Protein AF-A0A6N9Q8H7-F1 (afdb_monomer)

pLDDT: mean 84.4, std 17.56, range [25.72, 98.69]

Mean predicted aligned error: 14.64 Å

InterPro domains:
  IPR001867 OmpR/PhoB-type DNA-binding domain [PF00486] (396-465)
  IPR001867 OmpR/PhoB-type DNA-binding domain [PS51755] (372-467)
  IPR001867 OmpR/PhoB-type DNA-binding domain [SM00862] (394-465)
  IPR001867 OmpR/PhoB-type DNA-binding domain [cd00383] (385-465)
  IPR011990 Tetratricopeptide-like helical domain superfamily [G3DSA:1.25.40.10] (106-227)
  IPR011990 Tetratricopeptide-like helical domain superfamily [SSF48452] (108-256)
  IPR016032 Signal transduction response regulator, C-terminal effector [SSF46894] (379-465)
  IPR036388 Winged helix-like DNA-binding domain superfamily [G3DSA:1.10.10.10] (375-469)

Organism: NCBI:txid2507566

Sequence (469 aa):
MIEDKADVLFAIFNEVLQEESLPLITKVAMKILQTPVENSQELVEKFYERIVAIEKPSIRLALYQVIIDYSREHGIMPYLAKGLLQTYLIEREDFTKLRSTYTSGKGVLSYDEFLTTEERGVMYYKLGVHAYYLSLFEEGLDLCKKALIAGIAETRMHANTIYCICNCYYHLENYIQAKEYLEQYKEFSLSEVKDNIKLTESRLHSVNGSHYRAVSLLQDSLPYCGNFTLLHVVNRLITLYLQMKNLSAIRELIQLEGKLLTIPYVTPFKKARLAQYFKLKGEYYILTERVEEGLKSFLEAAAGYAKVDLPSKESECFRIIRGTEAINRLRDQSSTFLKDSFTINLISPLKNVNALFENSNQHQVSLNGHSEDLIHLGNGTYFHTRELWVQLEDTKKNLSNREYELLNLFIKNEGEIITKKQIISLIWNDTADEGSVSVLITRLRKKLGKAAKTIQGRKQGGYIFKKSE

Solvent-accessible surface area (backbone atoms only — not comparable to full-atom values): 25680 Å² total; per-residue (Å²): 128,62,72,59,52,57,56,51,47,52,52,50,44,61,56,39,58,75,69,68,42,63,75,58,42,46,52,47,51,52,53,50,70,68,47,89,82,54,59,67,65,60,48,50,48,59,50,52,60,56,45,73,74,52,84,54,63,73,58,38,46,52,47,31,49,52,43,28,54,52,19,62,78,69,69,37,53,45,50,25,25,52,23,41,46,51,45,33,64,58,51,58,72,44,35,66,40,41,65,61,39,50,61,60,36,54,62,32,68,83,35,46,89,47,44,54,53,62,55,38,10,52,50,25,33,56,50,9,55,48,28,42,73,73,67,37,32,68,62,12,34,53,28,21,50,50,9,61,74,43,33,59,87,52,66,67,61,40,46,48,32,39,45,46,38,17,49,23,28,46,75,69,68,38,56,68,60,16,49,56,32,46,57,63,36,65,76,48,96,48,88,62,39,68,58,52,48,56,55,49,52,28,55,56,36,38,74,72,69,36,50,68,62,22,46,51,58,45,60,74,39,58,90,74,48,51,80,89,44,42,62,58,51,50,45,50,50,40,54,51,26,59,76,68,66,37,63,69,63,39,56,60,57,56,70,46,46,71,63,58,72,71,53,87,61,87,46,58,65,51,35,43,50,53,14,47,40,29,37,55,50,11,52,54,24,48,76,67,73,37,50,70,64,10,48,55,23,23,51,52,13,23,55,34,18,49,59,38,50,31,62,69,63,20,50,47,32,55,48,51,57,73,66,35,67,64,56,66,57,42,68,76,53,83,52,64,62,72,59,48,71,76,64,64,79,70,83,69,93,78,83,69,82,83,71,76,80,73,89,88,86,86,84,89,84,92,78,92,78,83,59,89,47,49,45,78,43,18,78,65,23,33,37,40,75,87,49,56,34,35,33,50,75,94,44,79,45,78,43,52,72,67,43,43,51,52,51,50,54,34,64,77,39,56,77,39,75,48,34,45,69,55,51,24,40,75,73,48,70,63,75,56,56,68,64,58,50,54,53,48,53,52,55,41,32,65,72,43,52,79,31,27,72,23,57,36,82,46,96,89,56,25,38,29,24,43,74,46,128

Secondary structure (DSSP, 8-state):
--HHHHHHHHHHHHHHHHTT-HHHHHHHHHHHHT-TTS-HHHHHHHHHHHHHT---HHHHHHHHHHHHHHHHHHT-HHHHHHHHHHHHHHHTT-GGGHHHHHHHHGGGGGGGGGS-HHHHHHHHHHHHHHHHHTT-HHHHHHHHHHHHHH---SHHHHHHHHHHHHHHHHHTT-HHHHHHHHHHHHT---TTHHHHHHHHHHHHHHHTT-HHHHHHHHHHHTTT--HHHHHHHHHHHHHHHHHTT-HHHHHHHHTTHHHHHTS---SHHHHHHHHHHHHHHHHHHHHTT-HHHHHHHHHHHHHHHHTTT-HHHHHHHHHHHHH-HHHHHHTTTT-HHHHHTTTS---SS---STTTTS---------SSSGGGEEEEETTEEEESSSSEEEETTEEEEPPHHHHHHHHHHHHTTTSEEEHHHHHHHHHTT-S-HHHHHHHHHHHHHHHGGGGGGEEEETTTEEEE----

Foldseek 3Di:
DQVVVLVVLVVVLVVVVVVVPLVVNLVSLLVSLPRPPDDSLVSLVVQLVVLVPDPDLVSSLSNLVSQLVSCVVVVVLLSVLVSLLVNLVSVCLQLLCLVVSLVSSCVSVVRLVSDALASLLVSLLVSLVSCVLVVVLVSSLVSLVSSVVSDHPDLVSVLVSLQSNLVSCVSVVVNVSNVVSLVVSCPRPDPCNVLSSLLSVLSSCVVVVNLVVSLVSLVVCQVPDDLQRNLSSLLVNLVSCVVVVVLVVNVVSVVCVVVNVVRDQSDLVSLLSVLSVLQSVLVSCLVVVVNLSSLVSLCSSLLSCSSRVNVVSNVVSVVCNVPRVVVVVVVVVPDVSVVVVVVPDPPDDPDDPPLPPPDDDDDDDDDDDDPPQWDAQEQQKIDGNPAQWIDRNNDIDGHDPLLSQVVVVQVVQAPDWQALCNSCCRRVVVPDDSVVVVVSLVVSLVRRDVSNVQWDDDPVHTIHGHGDD

Radius of gyration: 26.43 Å; Cα contacts (8 Å, |Δi|>4): 538; chains: 1; bounding box: 65×59×76 Å

Nearest PDB structures (foldseek):
  5a7d-assembly4_D  TM=4.756E-01  e=4.023E-04  Drosophila melanogaster
  4wne-assembly1_A  TM=3.870E-01  e=3.414E-04  Homo sapiens
  3sf4-assembly2_B  TM=4.729E-01  e=4.358E-03  Homo sapiens
  5a31-assembly1_O  TM=4.614E-01  e=1.434E-02  Homo sapiens
  4ui9-assembly1_O  TM=4.614E-01  e=1.434E-02  Homo sapiens

Structure (mmCIF, N/CA/C/O backbone):
data_AF-A0A6N9Q8H7-F1
#
_entry.id   AF-A0A6N9Q8H7-F1
#
loop_
_atom_site.group_PDB
_atom_site.id
_atom_site.type_symbol
_atom_site.label_atom_id
_atom_site.label_alt_id
_atom_site.label_comp_id
_atom_site.label_asym_id
_atom_site.label_entity_id
_atom_site.label_seq_id
_atom_site.pdbx_PDB_ins_code
_atom_site.Cartn_x
_atom_site.Cartn_y
_atom_site.Cartn_z
_atom_site.occupancy
_atom_site.B_iso_or_equiv
_atom_site.auth_seq_id
_atom_site.auth_comp_id
_atom_site.auth_asym_id
_atom_site.auth_atom_id
_atom_site.pdbx_PDB_model_num
ATOM 1 N N . MET A 1 1 ? -34.408 -10.561 35.656 1.00 53.12 1 MET A N 1
ATOM 2 C CA . MET A 1 1 ? -35.412 -9.746 34.935 1.00 53.12 1 MET A CA 1
ATOM 3 C C . MET A 1 1 ? -34.829 -8.567 34.143 1.00 53.12 1 MET A C 1
ATOM 5 O O . MET A 1 1 ? -35.506 -8.113 33.229 1.00 53.12 1 MET A O 1
ATOM 9 N N . ILE A 1 2 ? -33.624 -8.045 34.447 1.00 50.12 2 ILE A N 1
ATOM 10 C CA . ILE A 1 2 ? -32.974 -6.988 33.635 1.00 50.12 2 ILE A CA 1
ATOM 11 C C . ILE A 1 2 ? -31.715 -7.524 32.909 1.00 50.12 2 ILE A C 1
ATOM 13 O O . ILE A 1 2 ? -31.564 -7.206 31.735 1.00 50.12 2 ILE A O 1
ATOM 17 N N . GLU A 1 3 ? -30.914 -8.423 33.509 1.00 51.56 3 GLU A N 1
ATOM 18 C CA . GLU A 1 3 ? -29.882 -9.218 32.789 1.00 51.56 3 GLU A CA 1
ATOM 19 C C . GLU A 1 3 ? -30.469 -9.975 31.580 1.00 51.56 3 GLU A C 1
ATOM 21 O O . GLU A 1 3 ? -29.906 -9.920 30.491 1.00 51.56 3 GLU A O 1
ATOM 26 N N . ASP A 1 4 ? -31.695 -10.504 31.710 1.00 62.97 4 ASP A N 1
ATOM 27 C CA . ASP A 1 4 ? -32.448 -11.136 30.612 1.00 62.97 4 ASP A CA 1
ATOM 28 C C . ASP A 1 4 ? -32.596 -10.250 29.356 1.00 62.97 4 ASP A C 1
ATOM 30 O O . ASP A 1 4 ? -32.771 -10.762 28.254 1.00 62.97 4 ASP A O 1
ATOM 34 N N . LYS A 1 5 ? -32.559 -8.912 29.477 1.00 72.38 5 LYS A N 1
ATOM 35 C CA . LYS A 1 5 ? -32.775 -8.013 28.327 1.00 72.38 5 LYS A CA 1
ATOM 36 C C . LYS A 1 5 ? -31.558 -7.892 27.416 1.00 72.38 5 LYS A C 1
ATOM 38 O O . LYS A 1 5 ? -31.746 -7.772 26.207 1.00 72.38 5 LYS A O 1
ATOM 43 N N . ALA A 1 6 ? -30.344 -7.890 27.969 1.00 71.62 6 ALA A N 1
ATOM 44 C CA . ALA A 1 6 ? -29.130 -7.818 27.158 1.00 71.62 6 ALA A CA 1
ATOM 45 C C . ALA A 1 6 ? -28.972 -9.106 26.339 1.00 71.62 6 ALA A C 1
ATOM 47 O O . ALA A 1 6 ? -28.761 -9.044 25.129 1.00 71.62 6 ALA A O 1
ATOM 48 N N . ASP A 1 7 ? -29.198 -10.260 26.969 1.00 79.50 7 ASP A N 1
ATOM 49 C CA . ASP A 1 7 ? -29.145 -11.566 26.309 1.00 79.50 7 ASP A CA 1
ATOM 50 C C . ASP A 1 7 ? -30.198 -11.711 25.206 1.00 79.50 7 ASP A C 1
ATOM 52 O O . ASP A 1 7 ? -29.881 -12.179 24.110 1.00 79.50 7 ASP A O 1
ATOM 56 N N . VAL A 1 8 ? -31.424 -11.224 25.434 1.00 85.81 8 VAL A N 1
ATOM 57 C CA . VAL A 1 8 ? -32.462 -11.172 24.389 1.00 85.81 8 VAL A CA 1
ATOM 58 C C . VAL A 1 8 ? -32.028 -10.289 23.217 1.00 85.81 8 VAL A C 1
ATOM 60 O O . VAL A 1 8 ? -32.197 -10.680 22.064 1.00 85.81 8 VAL A O 1
ATOM 63 N N . LEU A 1 9 ? -31.435 -9.118 23.472 1.00 86.75 9 LEU A N 1
ATOM 64 C CA . LEU A 1 9 ? -30.941 -8.253 22.396 1.00 86.75 9 LEU A CA 1
ATOM 65 C C . LEU A 1 9 ? -29.782 -8.894 21.624 1.00 86.75 9 LEU A C 1
ATOM 67 O O . LEU A 1 9 ? -29.706 -8.721 20.410 1.00 86.75 9 LEU A O 1
ATOM 71 N N . PHE A 1 10 ? -28.919 -9.665 22.286 1.00 86.38 10 PHE A N 1
ATOM 72 C CA . PHE A 1 10 ? -27.872 -10.434 21.616 1.00 86.38 10 PHE A CA 1
ATOM 73 C C . PHE A 1 10 ? -28.419 -11.604 20.791 1.00 86.38 10 PHE A C 1
ATOM 75 O O . PHE A 1 10 ? -27.886 -11.878 19.715 1.00 86.38 10 PHE A O 1
ATOM 82 N N . ALA A 1 11 ? -29.495 -12.258 21.234 1.00 88.38 11 ALA A N 1
ATOM 83 C CA . ALA A 1 11 ? -30.192 -13.261 20.430 1.00 88.38 11 ALA A CA 1
ATOM 84 C C . ALA A 1 11 ? -30.798 -12.631 19.164 1.00 88.38 11 ALA A C 1
ATOM 86 O O . ALA A 1 11 ? -30.515 -13.093 18.059 1.00 88.38 11 ALA A O 1
ATOM 87 N N . ILE A 1 12 ? -31.515 -11.510 19.313 1.00 90.38 12 ILE A N 1
ATOM 88 C CA . ILE A 1 12 ? -32.068 -10.742 18.185 1.00 90.38 12 ILE A CA 1
ATOM 89 C C . ILE A 1 12 ? -30.949 -10.285 17.244 1.00 90.38 12 ILE A C 1
ATOM 91 O O . ILE A 1 12 ? -31.093 -10.352 16.028 1.00 90.38 12 ILE A O 1
ATOM 95 N N . PHE A 1 13 ? -29.818 -9.830 17.783 1.00 91.31 13 PHE A N 1
ATOM 96 C CA . PHE A 1 13 ? -28.670 -9.425 16.978 1.00 91.31 13 PHE A CA 1
ATOM 97 C C . PHE A 1 13 ? -28.164 -10.563 16.087 1.00 91.31 13 PHE A C 1
ATOM 99 O O . PHE A 1 13 ? -27.932 -10.340 14.901 1.00 91.31 13 PHE A O 1
ATOM 106 N N . ASN A 1 14 ? -28.059 -11.782 16.619 1.00 89.44 14 ASN A N 1
ATOM 107 C CA . ASN A 1 14 ? -27.637 -12.947 15.840 1.00 89.44 14 ASN A CA 1
ATOM 108 C C . ASN A 1 14 ? -28.639 -13.324 14.739 1.00 89.44 14 ASN A C 1
ATOM 110 O O . ASN A 1 14 ? -28.215 -13.717 13.653 1.00 89.44 14 ASN A O 1
ATOM 114 N N . GLU A 1 15 ? -29.942 -13.180 14.990 1.00 89.81 15 GLU A N 1
ATOM 115 C CA . GLU A 1 15 ? -30.980 -13.386 13.970 1.00 89.81 15 GLU A CA 1
ATOM 116 C C . GLU A 1 15 ? -30.876 -12.330 12.861 1.00 89.81 15 GLU A C 1
ATOM 118 O O . GLU A 1 15 ? -30.818 -12.660 11.679 1.00 89.81 15 GLU A O 1
ATOM 123 N N . VAL A 1 16 ? -30.745 -11.057 13.237 1.00 91.38 16 VAL A N 1
ATOM 124 C CA . VAL A 1 16 ? -30.656 -9.926 12.302 1.00 91.38 16 VAL A CA 1
ATOM 125 C C . VAL A 1 16 ? -29.371 -9.956 11.465 1.00 91.38 16 VAL A C 1
ATOM 127 O O . VAL A 1 16 ? -29.368 -9.479 10.327 1.00 91.38 16 VAL A O 1
ATOM 130 N N . LEU A 1 17 ? -28.281 -10.544 11.972 1.00 89.94 17 LEU A N 1
ATOM 131 C CA . LEU A 1 17 ? -27.074 -10.779 11.173 1.00 89.94 17 LEU A CA 1
ATOM 132 C C . LEU A 1 17 ? -27.353 -11.661 9.942 1.00 89.94 17 LEU A C 1
ATOM 134 O O . LEU A 1 17 ? -26.712 -11.448 8.914 1.00 89.94 17 LEU A O 1
ATOM 138 N N . GLN A 1 18 ? -28.319 -12.587 10.016 1.00 86.31 18 GLN A N 1
ATOM 139 C CA . GLN A 1 18 ? -28.710 -13.449 8.889 1.00 86.31 18 GLN A CA 1
ATOM 140 C C . GLN A 1 18 ? -29.511 -12.698 7.817 1.00 86.31 18 GLN A C 1
ATOM 142 O O . GLN A 1 18 ? -29.477 -13.070 6.648 1.00 86.31 18 GLN A O 1
ATOM 147 N N . GLU A 1 19 ? -30.211 -11.625 8.193 1.00 82.56 19 GLU A N 1
ATOM 148 C CA . GLU A 1 19 ? -30.987 -10.800 7.257 1.00 82.56 19 GLU A CA 1
ATOM 149 C C . GLU A 1 19 ? -30.118 -9.803 6.469 1.00 82.56 19 GLU A C 1
ATOM 151 O O . GLU A 1 19 ? -30.596 -9.156 5.538 1.00 82.56 19 GLU A O 1
ATOM 156 N N . GLU A 1 20 ? -28.846 -9.641 6.852 1.00 81.19 20 GLU A N 1
ATOM 157 C CA . GLU A 1 20 ? -27.843 -8.767 6.221 1.00 81.19 20 GLU A CA 1
ATOM 158 C C . GLU A 1 20 ? -28.239 -7.280 6.058 1.00 81.19 20 GLU A C 1
ATOM 160 O O . GLU A 1 20 ? -27.586 -6.518 5.336 1.00 81.19 20 GLU A O 1
ATOM 165 N N . SER A 1 21 ? -29.275 -6.819 6.760 1.00 91.50 21 SER A N 1
ATOM 166 C CA . SER A 1 21 ? -29.737 -5.431 6.717 1.00 91.50 21 SER A CA 1
ATOM 167 C C . SER A 1 21 ? -28.868 -4.532 7.601 1.00 91.50 21 SER A C 1
ATOM 169 O O . SER A 1 21 ? -29.088 -4.432 8.808 1.00 91.50 21 SER A O 1
ATOM 171 N N . LEU A 1 22 ? -27.890 -3.831 7.007 1.00 92.62 22 LEU A N 1
ATOM 172 C CA . LEU A 1 22 ? -26.984 -2.933 7.747 1.00 92.62 22 LEU A CA 1
ATOM 173 C C . LEU A 1 22 ? -27.713 -1.928 8.662 1.00 92.62 22 LEU A C 1
ATOM 175 O O . LEU A 1 22 ? -27.295 -1.806 9.813 1.00 92.62 22 LEU A O 1
ATOM 179 N N . PRO A 1 23 ? -28.794 -1.237 8.237 1.00 94.56 23 PRO A N 1
ATOM 180 C CA . PRO A 1 23 ? -29.514 -0.318 9.120 1.00 94.56 23 PRO A CA 1
ATOM 181 C C . PRO A 1 23 ? -30.167 -1.008 10.323 1.00 94.56 23 PRO A C 1
ATOM 183 O O . PRO A 1 23 ? -30.244 -0.418 11.400 1.00 94.56 23 PRO A O 1
ATOM 186 N N . LEU A 1 24 ? -30.653 -2.244 10.159 1.00 93.56 24 LEU A N 1
ATOM 187 C CA . LEU A 1 24 ? -31.258 -2.999 11.256 1.00 93.56 24 LEU A CA 1
ATOM 188 C C . LEU A 1 24 ? -30.177 -3.515 12.212 1.00 93.56 24 LEU A C 1
ATOM 190 O O . LEU A 1 24 ? -30.299 -3.325 13.421 1.00 93.56 24 LEU A O 1
ATOM 194 N N . ILE A 1 25 ? -29.091 -4.066 11.663 1.00 94.94 25 ILE A N 1
ATOM 195 C CA . ILE A 1 25 ? -27.917 -4.538 12.409 1.00 94.94 25 ILE A CA 1
ATOM 196 C C . ILE A 1 25 ? -27.357 -3.417 13.295 1.00 94.94 25 ILE A C 1
ATOM 198 O O . ILE A 1 25 ? -27.198 -3.607 14.501 1.00 94.94 25 ILE A O 1
ATOM 202 N N . THR A 1 26 ? -27.098 -2.229 12.736 1.00 95.62 26 THR A N 1
ATOM 203 C CA . THR A 1 26 ? -26.537 -1.100 13.502 1.00 95.62 26 THR A CA 1
ATOM 204 C C . THR A 1 26 ? -27.523 -0.543 14.526 1.00 95.62 26 THR A C 1
ATOM 206 O O . THR A 1 26 ? -27.116 -0.153 15.621 1.00 95.62 26 THR A O 1
ATOM 209 N N . LYS A 1 27 ? -28.828 -0.554 14.228 1.00 95.19 27 LYS A N 1
ATOM 210 C CA . LYS A 1 27 ? -29.870 -0.137 15.176 1.00 95.19 27 LYS A CA 1
ATOM 211 C C . LYS A 1 27 ? -29.963 -1.077 16.379 1.00 95.19 27 LYS A C 1
ATOM 213 O O . LYS A 1 27 ? -30.069 -0.594 17.506 1.00 95.19 27 LYS A O 1
ATOM 218 N N . VAL A 1 28 ? -29.919 -2.393 16.156 1.00 94.38 28 VAL A N 1
ATOM 219 C CA . VAL A 1 28 ? -29.904 -3.391 17.239 1.00 94.38 28 VAL A CA 1
ATOM 220 C C . VAL A 1 28 ? -28.604 -3.287 18.038 1.00 94.38 28 VAL A C 1
ATOM 222 O O . VAL A 1 28 ? -28.658 -3.235 19.264 1.00 94.38 28 VAL A O 1
ATOM 225 N N . ALA A 1 29 ? -27.459 -3.142 17.365 1.00 94.56 29 ALA A N 1
ATOM 226 C CA . ALA A 1 29 ? -26.160 -2.920 18.002 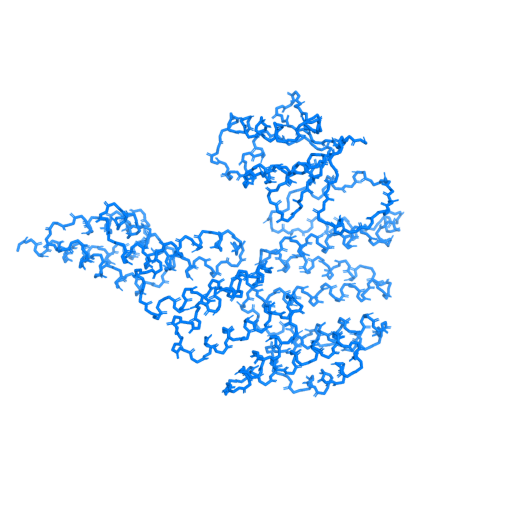1.00 94.56 29 ALA A CA 1
ATOM 227 C C . ALA A 1 29 ? -26.162 -1.703 18.942 1.00 94.56 29 ALA A C 1
ATOM 229 O O . ALA A 1 29 ? -25.774 -1.806 20.102 1.00 94.56 29 ALA A O 1
ATOM 230 N N . MET A 1 30 ? -26.671 -0.558 18.478 1.00 94.88 30 MET A N 1
ATOM 231 C CA . MET A 1 30 ? -26.785 0.639 19.313 1.00 94.88 30 MET A CA 1
ATOM 232 C C . MET A 1 30 ? -27.729 0.413 20.504 1.00 94.88 30 MET A C 1
ATOM 234 O O . MET A 1 30 ? -27.471 0.899 21.603 1.00 94.88 30 MET A O 1
ATOM 238 N N . LYS A 1 31 ? -28.815 -0.353 20.322 1.00 93.06 31 LYS A N 1
ATOM 239 C CA . LYS A 1 31 ? -29.730 -0.691 21.422 1.00 93.06 31 LYS A CA 1
ATOM 240 C C . LYS A 1 31 ? -29.097 -1.590 22.472 1.00 93.06 31 LYS A C 1
ATOM 242 O O . LYS A 1 31 ? -29.381 -1.376 23.645 1.00 93.06 31 LYS A O 1
ATOM 247 N N . ILE A 1 32 ? -28.238 -2.524 22.065 1.00 91.25 32 ILE A N 1
ATOM 248 C CA . ILE A 1 32 ? -27.417 -3.310 22.988 1.00 91.25 32 ILE A CA 1
ATOM 249 C C . ILE A 1 32 ? -26.592 -2.354 23.845 1.00 91.25 32 ILE A C 1
ATOM 251 O O . ILE A 1 32 ? -26.775 -2.356 25.057 1.00 91.25 32 ILE A O 1
ATOM 255 N N . LEU A 1 33 ? -25.785 -1.478 23.235 1.00 92.00 33 LEU A N 1
ATOM 256 C CA . LEU A 1 33 ? -24.882 -0.576 23.967 1.00 92.00 33 LEU A CA 1
ATOM 257 C C . LEU A 1 33 ? -25.605 0.395 24.917 1.00 92.00 33 LEU A C 1
ATOM 259 O O . LEU A 1 33 ? -25.056 0.760 25.947 1.00 92.00 33 LEU A O 1
ATOM 263 N N . GLN A 1 34 ? -26.851 0.768 24.618 1.00 90.50 34 GLN A N 1
ATOM 264 C CA . GLN A 1 34 ? -27.685 1.640 25.461 1.00 90.50 34 GLN A CA 1
ATOM 265 C C . GLN A 1 34 ? -28.352 0.924 26.653 1.00 90.50 34 GLN A C 1
ATOM 267 O O . GLN A 1 34 ? -29.181 1.525 27.345 1.00 90.50 34 GLN A O 1
ATOM 272 N N . THR A 1 35 ? -28.068 -0.360 26.887 1.00 86.44 35 THR A N 1
ATOM 273 C CA . THR A 1 35 ? -28.733 -1.131 27.945 1.00 86.44 35 THR A CA 1
ATOM 274 C C . THR A 1 35 ? -28.165 -0.764 29.328 1.00 86.44 35 THR A C 1
ATOM 276 O O . THR A 1 35 ? -26.961 -0.861 29.532 1.00 86.44 35 THR A O 1
ATOM 279 N N . PRO A 1 36 ? -29.002 -0.400 30.320 1.00 73.00 36 PRO A N 1
ATOM 280 C CA . PRO A 1 36 ? -28.542 0.180 31.590 1.00 73.00 36 PRO A CA 1
ATOM 281 C C . PRO A 1 36 ? -27.959 -0.813 32.618 1.00 73.00 36 PRO A C 1
ATOM 283 O O . PRO A 1 36 ? -27.710 -0.409 33.750 1.00 73.00 36 PRO A O 1
ATOM 286 N N . VAL A 1 37 ? -27.819 -2.105 32.294 1.00 63.91 37 VAL A N 1
ATOM 287 C CA . VAL A 1 37 ? -27.518 -3.162 33.293 1.00 63.91 37 VAL A CA 1
ATOM 288 C C . VAL A 1 37 ? -26.028 -3.396 33.497 1.00 63.91 37 VAL A C 1
ATOM 290 O O . VAL A 1 37 ? -25.615 -3.756 34.593 1.00 63.91 37 VAL A O 1
ATOM 293 N N . GLU A 1 38 ? -25.236 -3.232 32.442 1.00 63.94 38 GLU A N 1
ATOM 294 C CA . GLU A 1 38 ? -23.811 -3.548 32.459 1.00 63.94 38 GLU A CA 1
ATOM 295 C C . GLU A 1 38 ? -22.985 -2.270 32.591 1.00 63.94 38 GLU A C 1
ATOM 297 O O . GLU A 1 38 ? -23.390 -1.191 32.147 1.00 63.94 38 GLU A O 1
ATOM 302 N N . ASN A 1 39 ? -21.794 -2.390 33.178 1.00 81.12 39 ASN A N 1
ATOM 303 C CA . ASN A 1 39 ? -20.790 -1.345 33.061 1.00 81.12 39 ASN A CA 1
ATOM 304 C C . ASN A 1 39 ? -20.580 -1.055 31.566 1.00 81.12 39 ASN A C 1
ATOM 306 O O . ASN A 1 39 ? -20.235 -1.953 30.800 1.00 81.12 39 ASN A O 1
ATOM 310 N N . SER A 1 40 ? -20.799 0.197 31.152 1.00 83.56 40 SER A N 1
ATOM 311 C CA . SER A 1 40 ? -20.748 0.599 29.739 1.00 83.56 40 SER A CA 1
ATOM 312 C C . SER A 1 40 ? -19.468 0.154 29.020 1.00 83.56 40 SER A C 1
ATOM 314 O O . SER A 1 40 ? -19.516 -0.158 27.834 1.00 83.56 40 SER A O 1
ATOM 316 N N . GLN A 1 41 ? -18.341 0.061 29.732 1.00 90.25 41 GLN A N 1
ATOM 317 C CA . GLN A 1 41 ? -17.087 -0.441 29.178 1.00 90.25 41 GLN A CA 1
ATOM 318 C C . GLN A 1 41 ? -17.094 -1.964 28.968 1.00 90.25 41 GLN A C 1
ATOM 320 O O . GLN A 1 41 ? -16.678 -2.421 27.906 1.00 90.25 41 GLN A O 1
ATOM 325 N N . GLU A 1 42 ? -17.592 -2.741 29.934 1.00 89.38 42 GLU A N 1
ATOM 326 C CA . GLU A 1 42 ? -17.700 -4.208 29.833 1.00 89.38 42 GLU A CA 1
ATOM 327 C C . GLU A 1 42 ? -18.653 -4.626 28.707 1.00 89.38 42 GLU A C 1
ATOM 329 O O . GLU A 1 42 ? -18.397 -5.586 27.981 1.00 89.38 42 GLU A O 1
ATOM 334 N N . LEU A 1 43 ? -19.732 -3.869 28.509 1.00 89.81 43 LEU A N 1
ATOM 335 C CA . LEU A 1 43 ? -20.687 -4.132 27.438 1.00 89.81 43 LEU A CA 1
ATOM 336 C C . LEU A 1 43 ? -20.083 -3.877 26.051 1.00 89.81 43 LEU A C 1
ATOM 338 O O . LEU A 1 43 ? -20.289 -4.666 25.125 1.00 89.81 43 LEU A O 1
ATOM 342 N N . VAL A 1 44 ? -19.308 -2.796 25.907 1.00 94.38 44 VAL A N 1
ATOM 343 C CA . VAL A 1 44 ? -18.574 -2.507 24.666 1.00 94.38 44 VAL A CA 1
ATOM 344 C C . VAL A 1 44 ? -17.514 -3.577 24.404 1.00 94.38 44 VAL A C 1
ATOM 346 O O . VAL A 1 44 ? -17.362 -3.990 23.258 1.00 94.38 44 VAL A O 1
ATOM 349 N N . GLU A 1 45 ? -16.832 -4.067 25.440 1.00 94.44 45 GLU A N 1
ATOM 350 C CA . GLU A 1 45 ? -15.874 -5.175 25.348 1.00 94.44 45 GLU A CA 1
ATOM 351 C C . GLU A 1 45 ? -16.509 -6.452 24.808 1.00 94.44 45 GLU A C 1
ATOM 353 O O . GLU A 1 45 ? -16.123 -6.925 23.737 1.00 94.44 45 GLU A O 1
ATOM 358 N N . LYS A 1 46 ? -17.554 -6.949 25.479 1.00 91.25 46 LYS A N 1
ATOM 359 C CA . LYS A 1 46 ? -18.295 -8.141 25.039 1.00 91.25 46 LYS A CA 1
ATOM 360 C C . LYS A 1 46 ? -18.804 -7.992 23.608 1.00 91.25 46 LYS A C 1
ATOM 362 O O . LYS A 1 46 ? -18.818 -8.951 22.833 1.00 91.25 46 LYS A O 1
ATOM 367 N N . PHE A 1 47 ? -19.260 -6.793 23.243 1.00 93.19 47 PHE A N 1
ATOM 368 C CA . PHE A 1 47 ? -19.740 -6.549 21.891 1.00 93.19 47 PHE A CA 1
ATOM 369 C C . PHE A 1 47 ? -18.607 -6.509 20.864 1.00 93.19 47 PHE A C 1
ATOM 371 O O . PHE A 1 47 ? -18.734 -7.107 19.795 1.00 93.19 47 PHE A O 1
ATOM 378 N N . TYR A 1 48 ? -17.482 -5.875 21.193 1.00 95.50 48 TYR A N 1
ATOM 379 C CA . TYR A 1 48 ? -16.288 -5.842 20.354 1.00 95.50 48 TYR A CA 1
ATOM 380 C C . TYR A 1 48 ? -15.792 -7.255 20.031 1.00 95.50 48 TYR A C 1
ATOM 382 O O . TYR A 1 48 ? -15.542 -7.560 18.863 1.00 95.50 48 TYR A O 1
ATOM 390 N N . GLU A 1 49 ? -15.714 -8.134 21.032 1.00 93.69 49 GLU A N 1
ATOM 391 C CA . GLU A 1 49 ? -15.305 -9.534 20.859 1.00 93.69 49 GLU A CA 1
ATOM 392 C C . GLU A 1 49 ? -16.230 -10.301 19.906 1.00 93.69 49 GLU A C 1
ATOM 394 O O . GLU A 1 49 ? -15.759 -11.049 19.048 1.00 93.69 49 GLU A O 1
ATOM 399 N N . ARG A 1 50 ? -17.546 -10.057 19.972 1.00 91.94 50 ARG A N 1
ATOM 400 C CA . ARG A 1 50 ? -18.515 -10.658 19.039 1.00 91.94 50 ARG A CA 1
ATOM 401 C C . ARG A 1 50 ? -18.309 -10.206 17.594 1.00 91.94 50 ARG A C 1
ATOM 403 O O . ARG A 1 50 ? -18.462 -11.016 16.683 1.00 91.94 50 ARG A O 1
ATOM 410 N N . ILE A 1 51 ? -17.936 -8.944 17.363 1.00 94.88 51 ILE A N 1
ATOM 411 C CA . ILE A 1 51 ? -17.695 -8.429 16.002 1.00 94.88 51 ILE A CA 1
ATOM 412 C C . ILE A 1 51 ? -16.509 -9.140 15.342 1.00 94.88 51 ILE A C 1
ATOM 414 O O . ILE A 1 51 ? -16.527 -9.353 14.128 1.00 94.88 51 ILE A O 1
ATOM 418 N N . VAL A 1 52 ? -15.486 -9.523 16.116 1.00 90.19 52 VAL A N 1
ATOM 419 C CA . VAL A 1 52 ? -14.287 -10.203 15.592 1.00 90.19 52 VAL A CA 1
ATOM 420 C C . VAL A 1 52 ? -14.643 -11.512 14.876 1.00 90.19 52 VAL A C 1
ATOM 422 O O . VAL A 1 52 ? -13.997 -11.844 13.884 1.00 90.19 52 VAL A O 1
ATOM 425 N N . ALA A 1 53 ? -15.691 -12.212 15.318 1.00 90.31 53 ALA A N 1
ATOM 426 C CA . ALA A 1 53 ? -16.139 -13.477 14.733 1.00 90.31 53 ALA A CA 1
ATOM 427 C C . ALA A 1 53 ? -16.982 -13.328 13.447 1.00 90.31 53 ALA A C 1
ATOM 429 O O . ALA A 1 53 ? -17.295 -14.328 12.805 1.00 90.31 53 ALA A O 1
ATOM 430 N N . ILE A 1 54 ? -17.370 -12.108 13.055 1.00 93.31 54 ILE A N 1
ATOM 431 C CA . ILE A 1 54 ? -18.223 -11.879 11.879 1.00 93.31 54 ILE A CA 1
ATOM 432 C C . ILE A 1 54 ? -17.385 -11.946 10.596 1.00 93.31 54 ILE A C 1
ATOM 434 O O . ILE A 1 54 ? -16.445 -11.180 10.414 1.00 93.31 54 ILE A O 1
ATOM 438 N N . GLU A 1 55 ? -17.754 -12.801 9.644 1.00 90.94 55 GLU A N 1
ATOM 439 C CA . GLU A 1 55 ? -16.971 -12.960 8.409 1.00 90.94 55 GLU A CA 1
ATOM 440 C C . GLU A 1 55 ? -17.072 -11.751 7.465 1.00 90.94 55 GLU A C 1
ATOM 442 O O . GLU A 1 55 ? -16.088 -11.354 6.839 1.00 90.94 55 GLU A O 1
ATOM 447 N N . LYS A 1 56 ? -18.258 -11.136 7.356 1.00 93.56 56 LYS A N 1
ATOM 448 C CA . LYS A 1 56 ? -18.552 -10.121 6.335 1.00 93.56 56 LYS A CA 1
ATOM 449 C C . LYS A 1 56 ? -17.923 -8.755 6.677 1.00 93.56 56 LYS A C 1
ATOM 451 O O . LYS A 1 56 ? -18.375 -8.101 7.625 1.00 93.56 56 LYS A O 1
ATOM 456 N N . PRO A 1 57 ? -16.966 -8.236 5.875 1.00 94.06 57 PRO A N 1
ATOM 457 C CA . PRO A 1 57 ? -16.261 -6.989 6.192 1.00 94.06 57 PRO A CA 1
ATOM 458 C C . PRO A 1 57 ? -17.168 -5.759 6.279 1.00 94.06 57 PRO A C 1
ATOM 460 O O . PRO A 1 57 ? -16.973 -4.914 7.146 1.00 94.06 57 PRO A O 1
ATOM 463 N N . SER A 1 58 ? -18.192 -5.666 5.422 1.00 94.44 58 SER A N 1
ATOM 464 C CA . SER A 1 58 ? -19.130 -4.536 5.425 1.00 94.44 58 SER A CA 1
ATOM 465 C C . SER A 1 58 ? -19.945 -4.451 6.718 1.00 94.44 58 SER A C 1
ATOM 467 O O . SER A 1 58 ? -20.213 -3.354 7.199 1.00 94.44 58 SER A O 1
ATOM 469 N N . ILE A 1 59 ? -20.309 -5.601 7.298 1.00 95.44 59 ILE A N 1
ATOM 470 C CA . ILE A 1 59 ? -21.002 -5.664 8.590 1.00 95.44 59 ILE A CA 1
ATOM 471 C C . ILE A 1 59 ? -20.037 -5.262 9.707 1.00 95.44 59 ILE A C 1
ATOM 473 O O . ILE A 1 59 ? -20.375 -4.404 10.519 1.00 95.44 59 ILE A O 1
ATOM 477 N N . ARG A 1 60 ? -18.814 -5.813 9.714 1.00 96.81 60 ARG A N 1
ATOM 478 C CA . ARG A 1 60 ? -17.786 -5.445 10.701 1.00 96.81 60 ARG A CA 1
ATOM 479 C C . ARG A 1 60 ? -17.500 -3.947 10.712 1.00 96.81 60 ARG A C 1
ATOM 481 O O . ARG A 1 60 ? -17.493 -3.355 11.783 1.00 96.81 60 ARG A O 1
ATOM 488 N N . LEU A 1 61 ? -17.323 -3.326 9.545 1.00 96.44 61 LEU A N 1
ATOM 489 C CA . LEU A 1 61 ? -17.106 -1.879 9.430 1.00 96.44 61 LEU A CA 1
ATOM 490 C C . LEU A 1 61 ? -18.265 -1.075 10.028 1.00 96.44 61 LEU A C 1
ATOM 492 O O . LEU A 1 61 ? -18.035 -0.181 10.839 1.00 96.44 61 LEU A O 1
ATOM 496 N N . ALA A 1 62 ? -19.507 -1.425 9.684 1.00 97.19 62 ALA A N 1
ATOM 497 C CA . ALA A 1 62 ? -20.683 -0.742 10.217 1.00 97.19 62 ALA A CA 1
ATOM 498 C C . ALA A 1 62 ? -20.785 -0.868 11.748 1.00 97.19 62 ALA A C 1
ATOM 500 O O . ALA A 1 62 ? -21.164 0.083 12.427 1.00 97.19 62 ALA A O 1
ATOM 501 N N . LEU A 1 63 ? -20.416 -2.022 12.303 1.00 98.00 63 LEU A N 1
ATOM 502 C CA . LEU A 1 63 ? -20.451 -2.271 13.743 1.00 98.00 63 LEU A CA 1
ATOM 503 C C . LEU A 1 63 ? -19.291 -1.619 14.500 1.00 98.00 63 LEU A C 1
ATOM 505 O O . LEU A 1 63 ? -19.506 -1.074 15.581 1.00 98.00 63 LEU A O 1
ATOM 509 N N . TYR A 1 64 ? -18.080 -1.606 13.936 1.00 98.25 64 TYR A N 1
ATOM 510 C CA . TYR A 1 64 ? -16.978 -0.838 14.514 1.00 98.25 64 TYR A CA 1
ATOM 511 C C . TYR A 1 64 ? -17.277 0.658 14.501 1.00 98.25 64 TYR A C 1
ATOM 513 O O . TYR A 1 64 ? -16.925 1.327 15.464 1.00 98.25 64 TYR A O 1
ATOM 521 N N . GLN A 1 65 ? -17.987 1.171 13.491 1.00 98.12 65 GLN A N 1
ATOM 522 C CA . GLN A 1 65 ? -18.460 2.556 13.496 1.00 98.12 65 GLN A CA 1
ATOM 523 C C . GLN A 1 65 ? -19.417 2.828 14.670 1.00 98.12 65 GLN A C 1
ATOM 525 O O . GLN A 1 65 ? -19.253 3.830 15.362 1.00 98.12 65 GLN A O 1
ATOM 530 N N . VAL A 1 66 ? -20.347 1.907 14.964 1.00 98.00 66 VAL A N 1
ATOM 531 C CA . VAL A 1 66 ? -21.219 2.003 16.153 1.00 98.00 66 VAL A CA 1
ATOM 532 C C . VAL A 1 66 ? -20.400 2.033 17.449 1.00 98.00 66 VAL A C 1
ATOM 534 O O . VAL A 1 66 ? -20.669 2.870 18.308 1.00 98.00 66 VAL A O 1
ATOM 537 N N . ILE A 1 67 ? -19.380 1.172 17.581 1.00 97.88 67 ILE A N 1
ATOM 538 C CA . ILE A 1 67 ? -18.467 1.194 18.738 1.00 97.88 67 ILE A CA 1
ATOM 539 C C . ILE A 1 67 ? -17.715 2.523 18.818 1.00 97.88 67 ILE A C 1
ATOM 541 O O . ILE A 1 67 ? -17.687 3.129 19.880 1.00 97.88 67 ILE A O 1
ATOM 545 N N . ILE A 1 68 ? -17.132 2.997 17.716 1.00 98.00 68 ILE A N 1
ATOM 546 C CA . ILE A 1 68 ? -16.368 4.251 17.657 1.00 98.00 68 ILE A CA 1
ATOM 547 C C . ILE A 1 68 ? -17.219 5.424 18.145 1.00 98.00 68 ILE A C 1
ATOM 549 O O . ILE A 1 68 ? -16.759 6.204 18.980 1.00 98.00 68 ILE A O 1
ATOM 553 N N . ASP A 1 69 ? -18.443 5.553 17.635 1.00 97.69 69 ASP A N 1
ATOM 554 C CA . ASP A 1 69 ? -19.313 6.681 17.964 1.00 97.69 69 ASP A CA 1
ATOM 555 C C . ASP A 1 69 ? -19.787 6.607 19.416 1.00 97.69 69 ASP A C 1
ATOM 557 O O . ASP A 1 69 ? -19.630 7.577 20.160 1.00 97.69 69 ASP A O 1
ATOM 561 N N . TYR A 1 70 ? -20.237 5.431 19.863 1.00 97.31 70 TYR A N 1
ATOM 562 C CA . TYR A 1 70 ? -20.646 5.227 21.250 1.00 97.31 70 TYR A CA 1
ATOM 563 C C . TYR A 1 70 ? -19.486 5.458 22.230 1.00 97.31 70 TYR A C 1
ATOM 565 O O . TYR A 1 70 ? -19.620 6.212 23.195 1.00 97.31 70 TYR A O 1
ATOM 573 N N . SER A 1 71 ? -18.319 4.863 21.972 1.00 97.25 71 SER A N 1
ATOM 574 C CA . SER A 1 71 ? -17.125 5.022 22.804 1.00 97.25 71 SER A CA 1
ATOM 575 C C . SER A 1 71 ? -16.645 6.469 22.860 1.00 97.25 71 SER A C 1
ATOM 577 O O . SER A 1 71 ? -16.217 6.914 23.924 1.00 97.25 71 SER A O 1
ATOM 579 N N . ARG A 1 72 ? -16.740 7.224 21.757 1.00 97.00 72 ARG A N 1
ATOM 580 C CA . ARG A 1 72 ? -16.398 8.653 21.732 1.00 97.00 72 ARG A CA 1
ATOM 581 C C . ARG A 1 72 ? -17.339 9.473 22.614 1.00 97.00 72 ARG A C 1
ATOM 583 O O . ARG A 1 72 ? -16.861 10.315 23.367 1.00 97.00 72 ARG A O 1
ATOM 590 N N . GLU A 1 73 ? -18.645 9.225 22.536 1.00 96.44 73 GLU A N 1
ATOM 591 C CA . GLU A 1 73 ? -19.659 9.932 23.335 1.00 96.44 73 GLU A CA 1
ATOM 592 C C . GLU A 1 73 ? -19.549 9.639 24.837 1.00 96.44 73 GLU A C 1
ATOM 594 O O . GLU A 1 73 ? -19.836 10.510 25.656 1.00 96.44 73 GLU A O 1
ATOM 599 N N . HIS A 1 74 ? -19.091 8.437 25.199 1.00 95.12 74 HIS A N 1
ATOM 600 C CA . HIS A 1 74 ? -19.054 7.961 26.586 1.00 95.12 74 HIS A CA 1
ATOM 601 C C . HIS A 1 74 ? -17.640 7.923 27.190 1.00 95.12 74 HIS A C 1
ATOM 603 O O . HIS A 1 74 ? -17.463 7.469 28.317 1.00 95.12 74 HIS A O 1
ATOM 609 N N . GLY A 1 75 ? -16.620 8.392 26.465 1.00 95.56 75 GLY A N 1
ATOM 610 C CA . GLY A 1 75 ? -15.240 8.461 26.957 1.00 95.56 75 GLY A CA 1
ATOM 611 C C . GLY A 1 75 ? -14.519 7.110 27.083 1.00 95.56 75 GLY A C 1
ATOM 612 O O . GLY A 1 75 ? -13.537 7.003 27.815 1.00 95.56 75 GLY A O 1
ATOM 613 N N . ILE A 1 76 ? -14.968 6.075 26.368 1.00 96.88 76 ILE A N 1
ATOM 614 C CA . ILE A 1 76 ? -14.425 4.708 26.431 1.00 96.88 76 ILE A CA 1
ATOM 615 C C . ILE A 1 76 ? -13.262 4.568 25.430 1.00 96.88 76 ILE A C 1
ATOM 617 O O . ILE A 1 76 ? -13.352 3.884 24.407 1.00 96.88 76 ILE A O 1
ATOM 621 N N . MET A 1 77 ? -12.156 5.260 25.708 1.00 97.56 77 MET A N 1
ATOM 622 C CA . MET A 1 77 ? -11.039 5.435 24.766 1.00 97.56 77 MET A CA 1
ATOM 623 C C . MET A 1 77 ? -10.372 4.138 24.257 1.00 97.56 77 MET A C 1
ATOM 625 O O . MET A 1 77 ? -10.051 4.097 23.067 1.00 97.56 77 MET A O 1
ATOM 629 N N . PRO A 1 78 ? -10.217 3.053 25.049 1.00 98.00 78 PRO A N 1
ATOM 630 C CA . PRO A 1 78 ? -9.683 1.785 24.538 1.00 98.00 78 PRO A CA 1
ATOM 631 C C . PRO A 1 78 ? -10.462 1.225 23.348 1.00 98.00 78 PRO A C 1
ATOM 633 O O . PRO A 1 78 ? -9.868 0.802 22.359 1.00 98.00 78 PRO A O 1
ATOM 636 N N . TYR A 1 79 ? -11.793 1.277 23.393 1.00 97.75 79 TYR A N 1
ATOM 637 C CA . TYR A 1 79 ? -12.630 0.746 22.317 1.00 97.75 79 TYR A CA 1
ATOM 638 C C . TYR A 1 79 ? -12.818 1.723 21.157 1.00 97.75 79 TYR A C 1
ATOM 640 O O . TYR A 1 79 ? -12.986 1.279 20.020 1.00 97.75 79 TYR A O 1
ATOM 648 N N . LEU A 1 80 ? -12.648 3.027 21.396 1.00 98.25 80 LEU A N 1
ATOM 649 C CA . LEU A 1 80 ? -12.446 3.997 20.319 1.00 98.25 80 LEU A CA 1
ATOM 650 C C . LEU A 1 80 ? -11.172 3.665 19.522 1.00 98.25 80 LEU A C 1
ATOM 652 O O . LEU A 1 80 ? -11.233 3.521 18.301 1.00 98.25 80 LEU A O 1
ATOM 656 N N . ALA A 1 81 ? -10.035 3.484 20.203 1.00 98.50 81 ALA A N 1
ATOM 657 C CA . ALA A 1 81 ? -8.752 3.170 19.573 1.00 98.50 81 ALA A CA 1
ATOM 658 C C . ALA A 1 81 ? -8.795 1.833 18.818 1.00 98.50 81 ALA A C 1
ATOM 660 O O . ALA A 1 81 ? -8.443 1.761 17.638 1.00 98.50 81 ALA A O 1
ATOM 661 N N . LYS A 1 82 ? -9.302 0.779 19.470 1.00 98.50 82 LYS A N 1
ATOM 662 C CA . LYS A 1 82 ? -9.468 -0.551 18.869 1.00 98.50 82 LYS A CA 1
ATOM 663 C C . LYS A 1 82 ? -10.431 -0.539 17.681 1.00 98.50 82 LYS A C 1
ATOM 665 O O . LYS A 1 82 ? -10.172 -1.221 16.690 1.00 98.50 82 LYS A O 1
ATOM 670 N N . GLY A 1 83 ? -11.521 0.226 17.750 1.00 98.00 83 GLY A N 1
ATOM 671 C CA . GLY A 1 83 ? -12.464 0.395 16.643 1.00 98.00 83 GLY A CA 1
ATOM 672 C C . GLY A 1 83 ? -11.819 1.078 15.435 1.00 98.00 83 GLY A C 1
ATOM 673 O O . GLY A 1 83 ? -11.942 0.583 14.311 1.00 98.00 83 GLY A O 1
ATOM 674 N N . LEU A 1 84 ? -11.068 2.163 15.659 1.00 98.50 84 LEU A N 1
ATOM 675 C CA . LEU A 1 84 ? -10.308 2.856 14.609 1.00 98.50 84 LEU A CA 1
ATOM 676 C C . LEU A 1 84 ? -9.254 1.939 13.974 1.00 98.50 84 LEU A C 1
ATOM 678 O O . LEU A 1 84 ? -9.150 1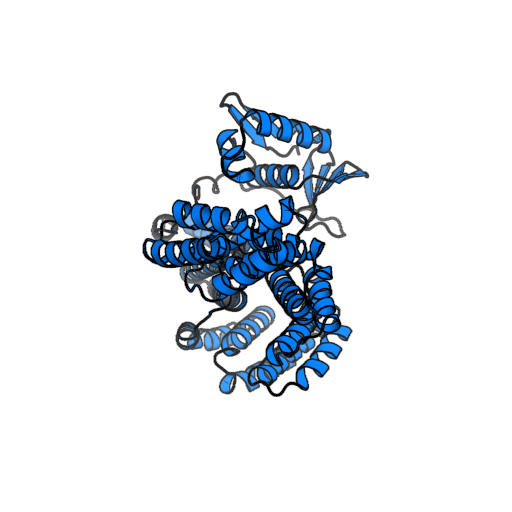.885 12.747 1.00 98.50 84 LEU A O 1
ATOM 682 N N . LEU A 1 85 ? -8.520 1.173 14.790 1.00 98.56 85 LEU A N 1
ATOM 683 C CA . LEU A 1 85 ? -7.537 0.203 14.306 1.00 98.56 85 LEU A CA 1
ATOM 684 C C . LEU A 1 85 ? -8.192 -0.853 13.411 1.00 98.56 85 LEU A C 1
ATOM 686 O O . LEU A 1 85 ? -7.725 -1.076 12.298 1.00 98.56 85 LEU A O 1
ATOM 690 N N . GLN A 1 86 ? -9.281 -1.485 13.854 1.00 98.12 86 GLN A N 1
ATOM 691 C CA . GLN A 1 86 ? -9.951 -2.516 13.054 1.00 98.12 86 GLN A CA 1
ATOM 692 C C . GLN A 1 86 ? -10.560 -1.956 11.769 1.00 98.12 86 GLN A C 1
ATOM 694 O O . GLN A 1 86 ? -10.459 -2.596 10.724 1.00 98.12 86 GLN A O 1
ATOM 699 N N . THR A 1 87 ? -11.130 -0.750 11.825 1.00 97.94 87 THR A N 1
ATOM 700 C CA . THR A 1 87 ? -11.638 -0.047 10.639 1.00 97.94 87 THR A CA 1
ATOM 701 C C . THR A 1 87 ? -10.520 0.128 9.615 1.00 97.94 87 THR A C 1
ATOM 703 O O . THR A 1 87 ? -10.647 -0.333 8.482 1.00 97.94 87 THR A O 1
ATOM 706 N N . TYR A 1 88 ? -9.369 0.662 10.040 1.00 98.38 88 TYR A N 1
ATOM 707 C CA . TYR A 1 88 ? -8.185 0.774 9.188 1.00 98.38 88 TYR A CA 1
ATOM 708 C C . TYR A 1 88 ? -7.725 -0.583 8.634 1.00 98.38 88 TYR A C 1
ATOM 710 O O . TYR A 1 88 ? -7.431 -0.689 7.443 1.00 98.38 88 TYR A O 1
ATOM 718 N N . LEU A 1 89 ? -7.653 -1.623 9.473 1.00 96.88 89 LEU A N 1
ATOM 719 C CA . LEU A 1 89 ? -7.185 -2.955 9.073 1.00 96.88 89 LEU A CA 1
ATOM 720 C C . LEU A 1 89 ? -8.088 -3.627 8.035 1.00 96.88 89 LEU A C 1
ATOM 722 O O . LEU A 1 89 ? -7.577 -4.393 7.220 1.00 96.88 89 LEU A O 1
ATOM 726 N N . ILE A 1 90 ? -9.389 -3.336 8.041 1.00 96.00 90 ILE A N 1
ATOM 727 C CA . ILE A 1 90 ? -10.323 -3.834 7.028 1.00 96.00 90 ILE A CA 1
ATOM 728 C C . ILE A 1 90 ? -10.225 -2.994 5.754 1.00 96.00 90 ILE A C 1
ATOM 730 O O . ILE A 1 90 ? -10.047 -3.541 4.666 1.00 96.00 90 ILE A O 1
ATOM 734 N N . GLU A 1 91 ? -10.322 -1.668 5.869 1.00 95.31 91 GLU A N 1
ATOM 735 C CA . GLU A 1 91 ? -10.347 -0.779 4.704 1.00 95.31 91 GLU A CA 1
ATOM 736 C C . GLU A 1 91 ? -9.056 -0.858 3.885 1.00 95.31 91 GLU A C 1
ATOM 738 O O . GLU A 1 91 ? -9.092 -0.738 2.662 1.00 95.31 91 GLU A O 1
ATOM 743 N N . ARG A 1 92 ? -7.902 -1.084 4.532 1.00 93.38 92 ARG A N 1
ATOM 744 C CA . ARG A 1 92 ? -6.585 -1.106 3.861 1.00 93.38 92 ARG A CA 1
ATOM 745 C C . ARG A 1 92 ? -6.399 -2.269 2.887 1.00 93.38 92 ARG A C 1
ATOM 747 O O . ARG A 1 92 ? -5.406 -2.287 2.158 1.00 93.38 92 ARG A O 1
ATOM 754 N N . GLU A 1 93 ? -7.308 -3.239 2.897 1.00 91.50 93 GLU A N 1
ATOM 755 C CA . GLU A 1 93 ? -7.332 -4.339 1.933 1.00 91.50 93 GLU A CA 1
ATOM 756 C C . GLU A 1 93 ? -8.009 -3.931 0.604 1.00 91.50 93 GLU A C 1
ATOM 758 O O . GLU A 1 93 ? -7.835 -4.612 -0.409 1.00 91.50 93 GLU A O 1
ATOM 763 N N . ASP A 1 94 ? -8.701 -2.782 0.551 1.00 89.12 94 ASP A N 1
ATOM 764 C CA . ASP A 1 94 ? -9.157 -2.156 -0.698 1.00 89.12 94 ASP A CA 1
ATOM 765 C C . ASP A 1 94 ? -8.022 -1.337 -1.335 1.00 89.12 94 ASP A C 1
ATOM 767 O O . ASP A 1 94 ? -7.835 -0.141 -1.092 1.00 89.12 94 ASP A O 1
ATOM 771 N N . PHE A 1 95 ? -7.243 -1.990 -2.200 1.00 87.38 95 PHE A N 1
ATOM 772 C CA . PHE A 1 95 ? -6.085 -1.351 -2.830 1.00 87.38 95 PHE A CA 1
ATOM 773 C C . PHE A 1 95 ? -6.439 -0.221 -3.803 1.00 87.38 95 PHE A C 1
ATOM 775 O O . PHE A 1 95 ? -5.551 0.541 -4.183 1.00 87.38 95 PHE A O 1
ATOM 782 N N . THR A 1 96 ? -7.708 -0.082 -4.197 1.00 83.50 96 THR A N 1
ATOM 783 C CA . THR A 1 96 ? -8.148 1.027 -5.060 1.00 83.50 96 THR A CA 1
ATOM 784 C C . THR A 1 96 ? -8.224 2.359 -4.312 1.00 83.50 96 THR A C 1
ATOM 786 O O . THR A 1 96 ? -8.353 3.407 -4.941 1.00 83.50 96 THR A O 1
ATOM 789 N N . LYS A 1 97 ? -8.106 2.328 -2.977 1.00 86.38 97 LYS A N 1
ATOM 790 C CA . LYS A 1 97 ? -8.274 3.477 -2.080 1.00 86.38 97 LYS A CA 1
ATOM 791 C C . LYS A 1 97 ? -7.080 3.730 -1.161 1.00 86.38 97 LYS A C 1
ATOM 793 O O . LYS A 1 97 ? -7.223 4.507 -0.215 1.00 86.38 97 LYS A O 1
ATOM 798 N N . LEU A 1 98 ? -5.917 3.120 -1.426 1.00 86.06 98 LEU A N 1
ATOM 799 C CA . LEU A 1 98 ? -4.743 3.124 -0.531 1.00 86.06 98 LEU A CA 1
ATOM 800 C C . LEU A 1 98 ? -4.446 4.496 0.087 1.00 86.06 98 LEU A C 1
ATOM 802 O O . LEU A 1 98 ? -4.327 4.594 1.304 1.00 86.06 98 LEU A O 1
ATOM 806 N N . ARG A 1 99 ? -4.382 5.579 -0.696 1.00 87.69 99 ARG A N 1
ATOM 807 C CA . ARG A 1 99 ? -4.090 6.926 -0.168 1.00 87.69 99 ARG A CA 1
ATOM 808 C C . ARG A 1 99 ? -5.164 7.421 0.781 1.00 87.69 99 ARG A C 1
ATOM 810 O O . ARG A 1 99 ? -4.842 7.947 1.846 1.00 87.69 99 ARG A O 1
ATOM 817 N N . SER A 1 100 ? -6.429 7.286 0.390 1.00 87.50 100 SER A N 1
ATOM 818 C CA . SER A 1 100 ? -7.550 7.741 1.214 1.00 87.50 100 SER A CA 1
ATOM 819 C C . SER A 1 100 ? -7.632 6.942 2.514 1.00 87.50 100 SER A C 1
ATOM 821 O O . SER A 1 100 ? -7.716 7.542 3.582 1.00 87.50 100 SER A O 1
ATOM 823 N N . THR A 1 101 ? -7.452 5.621 2.441 1.00 93.75 101 THR A N 1
ATOM 824 C CA . THR A 1 101 ? -7.437 4.729 3.601 1.00 93.75 101 THR A CA 1
ATOM 825 C C . THR A 1 101 ? -6.219 4.938 4.493 1.00 93.75 101 THR A C 1
ATOM 827 O O . THR A 1 101 ? -6.316 4.831 5.710 1.00 93.75 101 THR A O 1
ATOM 830 N N . TYR A 1 102 ? -5.053 5.247 3.924 1.00 95.56 102 TYR A N 1
ATOM 831 C CA . TYR A 1 102 ? -3.894 5.639 4.720 1.00 95.56 102 TYR A CA 1
ATOM 832 C C . TYR A 1 102 ? -4.187 6.929 5.484 1.00 95.56 102 TYR A C 1
ATOM 834 O O . TYR A 1 102 ? -3.937 7.013 6.682 1.00 95.56 102 TYR A O 1
ATOM 842 N N . THR A 1 103 ? -4.769 7.915 4.799 1.00 92.31 103 THR A N 1
ATOM 843 C CA . THR A 1 103 ? -5.078 9.225 5.378 1.00 92.31 103 THR A CA 1
ATOM 844 C C . THR A 1 103 ? -6.078 9.110 6.526 1.00 92.31 103 THR A C 1
ATOM 846 O O . THR A 1 103 ? -5.808 9.651 7.597 1.00 92.31 103 THR A O 1
ATOM 849 N N . SER A 1 104 ? -7.189 8.385 6.346 1.00 87.75 104 SER A N 1
ATOM 850 C CA . SER A 1 104 ? -8.153 8.128 7.427 1.00 87.75 104 SER A CA 1
ATOM 851 C C . SER A 1 104 ? -7.547 7.250 8.524 1.00 87.75 104 SER A C 1
ATOM 853 O O . SER A 1 104 ? -7.685 7.555 9.709 1.00 87.75 104 SER A O 1
ATOM 855 N N . GLY A 1 105 ? -6.807 6.210 8.135 1.00 95.06 105 GLY A N 1
ATOM 856 C CA . GLY A 1 105 ? -6.193 5.242 9.037 1.00 95.06 105 GLY A CA 1
ATOM 857 C C . GLY A 1 105 ? -5.223 5.864 10.033 1.00 95.06 105 GLY A C 1
ATOM 858 O O . GLY A 1 105 ? -5.174 5.418 11.173 1.00 95.06 105 GLY A O 1
ATOM 859 N N . LYS A 1 106 ? -4.518 6.943 9.668 1.00 96.81 106 LYS A N 1
ATOM 860 C CA . LYS A 1 106 ? -3.647 7.683 10.598 1.00 96.81 106 LYS A CA 1
ATOM 861 C C . LYS A 1 106 ? -4.370 8.260 11.813 1.00 96.81 106 LYS A C 1
ATOM 863 O O . LYS A 1 106 ? -3.703 8.543 12.803 1.00 96.81 106 LYS A O 1
ATOM 868 N N . GLY A 1 107 ? -5.698 8.388 11.785 1.00 94.94 107 GLY A N 1
ATOM 869 C CA . GLY A 1 107 ? -6.482 8.828 12.942 1.00 94.94 107 GLY A CA 1
ATOM 870 C C . GLY A 1 107 ? -6.275 7.962 14.190 1.00 94.94 107 GLY A C 1
ATOM 871 O O . GLY A 1 107 ? -6.356 8.475 15.302 1.00 94.94 107 GLY A O 1
ATOM 872 N N . VAL A 1 108 ? -5.929 6.680 14.028 1.00 97.31 108 VAL A N 1
ATOM 873 C CA . VAL A 1 108 ? -5.626 5.780 15.155 1.00 97.31 108 VAL A CA 1
ATOM 874 C C . VAL A 1 108 ? -4.382 6.208 15.949 1.00 97.31 108 VAL A C 1
ATOM 876 O O . VAL A 1 108 ? -4.301 5.939 17.142 1.00 97.31 108 VAL A O 1
ATOM 879 N N . LEU A 1 109 ? -3.433 6.919 15.322 1.00 97.38 109 LEU A N 1
ATOM 880 C CA . LEU A 1 109 ? -2.175 7.335 15.958 1.00 97.38 109 LEU A CA 1
ATOM 881 C C . LEU A 1 109 ? -2.391 8.308 17.121 1.00 97.38 109 LEU A C 1
ATOM 883 O O . LEU A 1 109 ? -1.540 8.401 17.994 1.00 97.38 109 LEU A O 1
ATOM 887 N N . SER A 1 110 ? -3.516 9.025 17.142 1.00 97.31 110 SER A N 1
ATOM 888 C CA . SER A 1 110 ? -3.882 9.927 18.241 1.00 97.31 110 SER A CA 1
ATOM 889 C C . SER A 1 110 ? -4.387 9.199 19.492 1.00 97.31 110 SER A C 1
ATOM 891 O O . SER A 1 110 ? -4.698 9.860 20.476 1.00 97.31 110 SER A O 1
ATOM 893 N N . TYR A 1 111 ? -4.503 7.870 19.444 1.00 97.81 111 TYR A N 1
ATOM 894 C CA . TYR A 1 111 ? -5.064 7.038 20.510 1.00 97.81 111 TYR A CA 1
ATOM 895 C C . TYR A 1 111 ? -4.190 5.809 20.809 1.00 97.81 111 TYR A C 1
ATOM 897 O O . TYR A 1 111 ? -4.680 4.814 21.346 1.00 97.81 111 TYR A O 1
ATOM 905 N N . ASP A 1 112 ? -2.910 5.835 20.431 1.00 96.81 112 ASP A N 1
ATOM 906 C CA . ASP A 1 112 ? -2.025 4.671 20.531 1.00 96.81 112 ASP A CA 1
ATOM 907 C C . ASP A 1 112 ? -1.772 4.228 21.981 1.00 96.81 112 ASP A C 1
ATOM 909 O O . ASP A 1 112 ? -1.625 3.037 22.243 1.00 96.81 112 ASP A O 1
ATOM 913 N N . GLU A 1 113 ? -1.784 5.165 22.926 1.00 97.38 113 GLU A N 1
ATOM 914 C CA . GLU A 1 113 ? -1.677 4.932 24.371 1.00 97.38 113 GLU A CA 1
ATOM 915 C C . GLU A 1 113 ? -2.781 4.032 24.946 1.00 97.38 113 GLU A C 1
ATOM 917 O O . GLU A 1 113 ? -2.577 3.407 25.986 1.00 97.38 113 GLU A O 1
ATOM 922 N N . PHE A 1 114 ? -3.922 3.921 24.259 1.00 97.94 114 PHE A N 1
ATOM 923 C CA . PHE A 1 114 ? -5.041 3.068 24.667 1.00 97.94 114 PHE A CA 1
ATOM 924 C C . PHE A 1 114 ? -5.006 1.665 24.048 1.00 97.94 114 PHE A C 1
ATOM 926 O O . PHE A 1 114 ? -5.857 0.830 24.366 1.00 97.94 114 PHE A O 1
ATOM 933 N N . LEU A 1 115 ? -4.050 1.404 23.157 1.00 97.50 115 LEU A N 1
ATOM 934 C CA . LEU A 1 115 ? -3.830 0.096 22.556 1.00 97.50 115 LEU A CA 1
ATOM 935 C C . LEU A 1 115 ? -2.822 -0.708 23.381 1.00 97.50 115 LEU A C 1
ATOM 937 O O . LEU A 1 115 ? -1.870 -0.170 23.953 1.00 97.50 115 LEU A O 1
ATOM 941 N N . THR A 1 116 ? -2.994 -2.028 23.392 1.00 95.69 116 THR A N 1
ATOM 942 C CA . THR A 1 116 ? -1.989 -2.933 23.958 1.00 95.69 116 THR A CA 1
ATOM 943 C C . THR A 1 116 ? -0.678 -2.855 23.174 1.00 95.69 116 THR A C 1
ATOM 945 O O . THR A 1 116 ? -0.630 -2.438 22.017 1.00 95.69 116 THR A O 1
ATOM 948 N N . THR A 1 117 ? 0.407 -3.309 23.797 1.00 94.75 117 THR A N 1
ATOM 949 C CA . THR A 1 117 ? 1.738 -3.410 23.186 1.00 94.75 117 THR A CA 1
ATOM 950 C C . THR A 1 117 ? 1.711 -4.133 21.830 1.00 94.75 117 THR A C 1
ATOM 952 O O . THR A 1 117 ? 2.250 -3.620 20.850 1.00 94.75 117 THR A O 1
ATOM 955 N N . GLU A 1 118 ? 1.000 -5.263 21.744 1.00 93.88 118 GLU A N 1
ATOM 956 C CA . GLU A 1 118 ? 0.856 -6.038 20.503 1.00 93.88 118 GLU A CA 1
ATOM 957 C C . GLU A 1 118 ? 0.020 -5.289 19.450 1.00 93.88 118 GLU A C 1
ATOM 959 O O . GLU A 1 118 ? 0.423 -5.184 18.291 1.00 93.88 118 GLU A O 1
ATOM 964 N N . GLU A 1 119 ? -1.114 -4.696 19.841 1.00 96.62 119 GLU A N 1
ATOM 965 C CA . GLU A 1 119 ? -1.958 -3.908 18.929 1.00 96.62 119 GLU A CA 1
ATOM 966 C C . GLU A 1 119 ? -1.210 -2.693 18.369 1.00 96.62 119 GLU A C 1
ATOM 968 O O . GLU A 1 119 ? -1.309 -2.405 17.173 1.00 96.62 119 GLU A O 1
ATOM 973 N N . ARG A 1 120 ? -0.411 -2.012 19.199 1.00 97.25 120 ARG A N 1
ATOM 974 C CA . ARG A 1 120 ? 0.479 -0.931 18.761 1.00 97.25 120 ARG A CA 1
ATOM 975 C C . ARG A 1 120 ? 1.519 -1.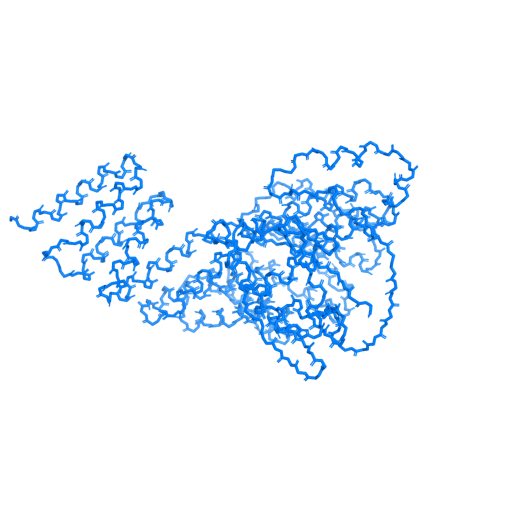432 17.769 1.00 97.25 120 ARG A C 1
ATOM 977 O O . ARG A 1 120 ? 1.723 -0.782 16.744 1.00 97.25 120 ARG A O 1
ATOM 984 N N . GLY A 1 121 ? 2.160 -2.567 18.049 1.00 97.19 121 GLY A N 1
ATOM 985 C CA . GLY A 1 121 ? 3.118 -3.202 17.142 1.00 97.19 121 GLY A CA 1
ATOM 986 C C . GLY A 1 121 ? 2.504 -3.455 15.764 1.00 97.19 121 GLY A C 1
ATOM 987 O O . GLY A 1 121 ? 3.047 -3.009 14.748 1.00 97.19 121 GLY A O 1
ATOM 988 N N . VAL A 1 122 ? 1.315 -4.067 15.728 1.00 97.00 122 VAL A N 1
ATOM 989 C CA . VAL A 1 122 ? 0.540 -4.304 14.497 1.00 97.00 122 VAL A CA 1
ATOM 990 C C . VAL A 1 122 ? 0.185 -2.992 13.797 1.00 97.00 122 VAL A C 1
ATOM 992 O O . VAL A 1 122 ? 0.414 -2.858 12.593 1.00 97.00 122 VAL A O 1
ATOM 995 N N . MET A 1 123 ? -0.360 -2.017 14.524 1.00 98.12 123 MET A N 1
ATOM 996 C CA . MET A 1 123 ? -0.765 -0.715 13.992 1.00 98.12 123 MET A CA 1
ATOM 997 C C . MET A 1 123 ? 0.409 -0.002 13.311 1.00 98.12 123 MET A C 1
ATOM 999 O O . MET A 1 123 ? 0.323 0.355 12.131 1.00 98.12 123 MET A O 1
ATOM 1003 N N . TYR A 1 124 ? 1.516 0.167 14.037 1.00 98.62 124 TYR A N 1
ATOM 1004 C CA . TYR A 1 124 ? 2.713 0.845 13.552 1.00 98.62 124 TYR A CA 1
ATOM 1005 C C . TYR A 1 124 ? 3.337 0.119 12.360 1.00 98.62 124 TYR A C 1
ATOM 1007 O O . TYR A 1 124 ? 3.649 0.759 11.354 1.00 98.62 124 TYR A O 1
ATOM 1015 N N . TYR A 1 125 ? 3.439 -1.213 12.409 1.00 98.00 125 TYR A N 1
ATOM 1016 C CA . TYR A 1 125 ? 3.917 -2.012 11.280 1.00 98.00 125 TYR A CA 1
ATOM 1017 C C . TYR A 1 125 ? 3.041 -1.816 10.037 1.00 98.00 125 TYR A C 1
ATOM 1019 O O . TYR A 1 125 ? 3.541 -1.516 8.948 1.00 98.00 125 TYR A O 1
ATOM 1027 N N . LYS A 1 126 ? 1.719 -1.969 10.182 1.00 97.38 126 LYS A N 1
ATOM 1028 C CA . LYS A 1 126 ? 0.786 -1.905 9.052 1.00 97.38 126 LYS A CA 1
ATOM 1029 C C . LYS A 1 126 ? 0.748 -0.513 8.440 1.00 97.38 126 LYS A C 1
ATOM 1031 O O . LYS A 1 126 ? 0.677 -0.425 7.215 1.00 97.38 126 LYS A O 1
ATOM 1036 N N . LEU A 1 127 ? 0.772 0.551 9.245 1.00 98.38 127 LEU A N 1
ATOM 1037 C CA . LEU A 1 127 ? 0.862 1.931 8.757 1.00 98.38 127 LEU A CA 1
ATOM 1038 C C . LEU A 1 127 ? 2.230 2.218 8.128 1.00 98.38 127 LEU A C 1
ATOM 1040 O O . LEU A 1 127 ? 2.278 2.826 7.063 1.00 98.38 127 LEU A O 1
ATOM 1044 N N . GLY A 1 128 ? 3.327 1.735 8.714 1.00 98.06 128 GLY A N 1
ATOM 1045 C CA . GLY A 1 128 ? 4.675 1.947 8.182 1.00 98.06 128 GLY A CA 1
ATOM 1046 C C . GLY A 1 128 ? 4.886 1.308 6.808 1.00 98.06 128 GLY A C 1
ATOM 1047 O O . GLY A 1 128 ? 5.342 1.969 5.873 1.00 98.06 128 GLY A O 1
ATOM 1048 N N . VAL A 1 129 ? 4.452 0.057 6.635 1.00 95.62 129 VAL A N 1
ATOM 1049 C CA . VAL A 1 129 ? 4.477 -0.625 5.327 1.00 95.62 129 VAL A CA 1
ATOM 1050 C C . VAL A 1 129 ? 3.550 0.058 4.316 1.00 95.62 129 VAL A C 1
ATOM 1052 O O . VAL A 1 129 ? 3.880 0.153 3.133 1.00 95.62 129 VAL A O 1
ATOM 1055 N N . HIS A 1 130 ? 2.396 0.560 4.762 1.00 96.19 130 HIS A N 1
ATOM 1056 C CA . HIS A 1 130 ? 1.470 1.298 3.902 1.00 96.19 130 HIS A CA 1
ATOM 1057 C C . HIS A 1 130 ? 2.096 2.612 3.404 1.00 96.19 130 HIS A C 1
ATOM 1059 O O . HIS A 1 130 ? 2.106 2.867 2.198 1.00 96.19 130 HIS A O 1
ATOM 1065 N N . ALA A 1 131 ? 2.712 3.390 4.296 1.00 95.38 131 ALA A N 1
ATOM 1066 C CA . ALA A 1 131 ? 3.450 4.605 3.958 1.00 95.38 131 ALA A CA 1
ATOM 1067 C C . ALA A 1 131 ? 4.563 4.325 2.936 1.00 95.38 131 ALA A C 1
ATOM 1069 O O . ALA A 1 131 ? 4.671 5.014 1.919 1.00 95.38 131 ALA A O 1
ATOM 1070 N N . TYR A 1 132 ? 5.327 3.245 3.143 1.00 92.19 132 TYR A N 1
ATOM 1071 C CA . TYR A 1 132 ? 6.341 2.786 2.193 1.00 92.19 132 TYR A CA 1
ATOM 1072 C C . TYR A 1 132 ? 5.756 2.525 0.795 1.00 92.19 132 TYR A C 1
ATOM 1074 O O . TYR A 1 132 ? 6.323 2.966 -0.207 1.00 92.19 132 TYR A O 1
ATOM 1082 N N . TYR A 1 133 ? 4.596 1.866 0.694 1.00 88.44 133 TYR A N 1
ATOM 1083 C CA . TYR A 1 133 ? 3.935 1.625 -0.597 1.00 88.44 133 TYR A CA 1
ATOM 1084 C C . TYR A 1 133 ? 3.46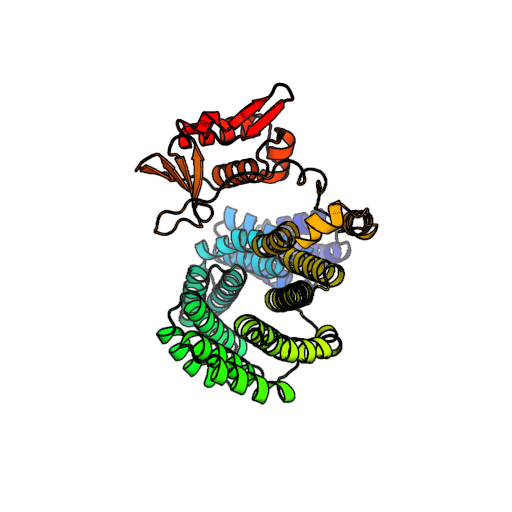4 2.907 -1.286 1.00 88.44 133 TYR A C 1
ATOM 1086 O O . TYR A 1 133 ? 3.497 2.985 -2.517 1.00 88.44 133 TYR A O 1
ATOM 1094 N N . LEU A 1 134 ? 3.112 3.930 -0.510 1.00 86.69 134 LEU A N 1
ATOM 1095 C CA . LEU A 1 134 ? 2.788 5.265 -1.009 1.00 86.69 134 LEU A CA 1
ATOM 1096 C C . LEU A 1 134 ? 4.026 6.122 -1.315 1.00 86.69 134 LEU A C 1
AT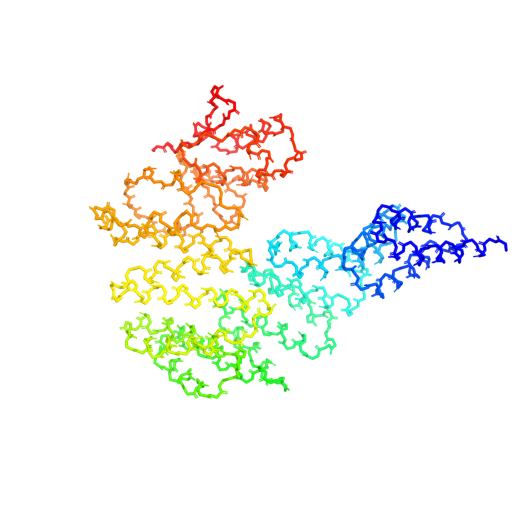OM 1098 O O . LEU A 1 134 ? 3.876 7.251 -1.775 1.00 86.69 134 LEU A O 1
ATOM 1102 N N . SER A 1 135 ? 5.235 5.572 -1.147 1.00 87.06 135 SER A N 1
ATOM 1103 C CA . SER A 1 135 ? 6.520 6.276 -1.300 1.00 87.06 135 SER A CA 1
ATOM 1104 C C . SER A 1 135 ? 6.739 7.404 -0.282 1.00 87.06 135 SER A C 1
ATOM 1106 O O . SER A 1 135 ? 7.520 8.320 -0.523 1.00 87.06 135 SER A O 1
ATOM 1108 N N . LEU A 1 136 ? 6.075 7.324 0.874 1.00 89.75 136 LEU A N 1
ATOM 1109 C CA . LEU A 1 136 ? 6.260 8.212 2.024 1.00 89.75 136 LEU A CA 1
ATOM 1110 C C . LEU A 1 136 ? 7.359 7.631 2.926 1.00 89.75 136 LEU A C 1
ATOM 1112 O O . LEU A 1 136 ? 7.089 7.093 3.999 1.00 89.75 136 LEU A O 1
ATOM 1116 N N . PHE A 1 137 ? 8.602 7.638 2.438 1.00 92.56 137 PHE A N 1
ATOM 1117 C CA . PHE A 1 137 ? 9.688 6.847 3.031 1.00 92.56 137 PHE A CA 1
ATOM 1118 C C . PHE A 1 137 ? 10.093 7.300 4.438 1.00 92.56 137 PHE A C 1
ATOM 1120 O O . PHE A 1 137 ? 10.375 6.445 5.274 1.00 92.56 137 PHE A O 1
ATOM 1127 N N . GLU A 1 138 ? 10.089 8.604 4.720 1.00 96.81 138 GLU A N 1
ATOM 1128 C CA . GLU A 1 138 ? 10.390 9.131 6.060 1.00 96.81 138 GLU A CA 1
ATOM 1129 C C . GLU A 1 138 ? 9.322 8.723 7.082 1.00 96.81 138 GLU A C 1
ATOM 1131 O O . GLU A 1 138 ? 9.641 8.213 8.154 1.00 96.81 138 GLU A O 1
ATOM 1136 N N . GLU A 1 139 ? 8.045 8.864 6.721 1.00 97.38 139 GLU A N 1
ATOM 1137 C CA . GLU A 1 139 ? 6.921 8.478 7.578 1.00 97.38 139 GLU A CA 1
ATOM 1138 C C . GLU A 1 139 ? 6.884 6.955 7.786 1.00 97.38 139 GLU A C 1
ATOM 1140 O O . GLU A 1 139 ? 6.724 6.472 8.906 1.00 97.38 139 GLU A O 1
ATOM 1145 N N . GLY A 1 140 ? 7.118 6.178 6.723 1.00 98.00 140 GLY A N 1
ATOM 1146 C CA . GLY A 1 140 ? 7.233 4.723 6.812 1.00 98.00 140 GLY A CA 1
ATOM 1147 C C . GLY A 1 140 ? 8.391 4.269 7.697 1.00 98.00 140 GLY A C 1
ATOM 1148 O O . GLY A 1 140 ? 8.240 3.306 8.450 1.00 98.00 140 GLY A O 1
ATOM 1149 N N . LEU A 1 141 ? 9.525 4.972 7.642 1.00 98.31 141 LEU A N 1
ATOM 1150 C CA . LEU A 1 141 ? 10.681 4.730 8.502 1.00 98.31 141 LEU A CA 1
ATOM 1151 C C . LEU A 1 141 ? 10.351 4.984 9.980 1.00 98.31 141 LEU A C 1
ATOM 1153 O O . LEU A 1 141 ? 10.636 4.119 10.810 1.00 98.31 141 LEU A O 1
ATOM 1157 N N . ASP A 1 142 ? 9.749 6.132 10.303 1.00 98.44 142 ASP A N 1
ATOM 1158 C CA . ASP A 1 142 ? 9.349 6.486 11.674 1.00 98.44 142 ASP A CA 1
ATOM 1159 C C . ASP A 1 142 ? 8.379 5.453 12.260 1.00 98.44 142 ASP A C 1
ATOM 1161 O O . ASP A 1 142 ? 8.628 4.874 13.320 1.00 98.44 142 ASP A O 1
ATOM 1165 N N . LEU A 1 143 ? 7.314 5.139 11.520 1.00 98.69 143 LEU A N 1
ATOM 1166 C CA . LEU A 1 143 ? 6.295 4.183 11.947 1.00 98.69 143 LEU A CA 1
ATOM 1167 C C . LEU A 1 143 ? 6.870 2.774 12.133 1.00 98.69 143 LEU A C 1
ATOM 1169 O O . LEU A 1 143 ? 6.590 2.131 13.141 1.00 98.69 143 LEU A O 1
ATOM 1173 N N . CYS A 1 144 ? 7.719 2.289 11.223 1.00 98.62 144 CYS A N 1
ATOM 1174 C CA . CYS A 1 144 ? 8.329 0.966 11.388 1.00 98.62 144 CYS A CA 1
ATOM 1175 C C . CYS A 1 144 ? 9.278 0.910 12.595 1.00 98.62 144 CYS A C 1
ATOM 1177 O O . CYS A 1 144 ? 9.311 -0.100 13.295 1.00 98.62 144 CYS A O 1
ATOM 1179 N N . LYS A 1 145 ? 10.020 1.985 12.890 1.00 98.44 145 LYS A N 1
ATOM 1180 C CA . LYS A 1 145 ? 10.840 2.052 14.111 1.00 98.44 145 LYS A CA 1
ATOM 1181 C C . LYS A 1 145 ? 9.977 2.028 15.371 1.00 98.44 145 LYS A C 1
ATOM 1183 O O . LYS A 1 145 ? 10.298 1.293 16.303 1.00 98.44 145 LYS A O 1
ATOM 1188 N N . LYS A 1 146 ? 8.859 2.760 15.385 1.00 98.19 146 LYS A N 1
ATOM 1189 C CA . LYS A 1 146 ? 7.873 2.695 16.478 1.00 98.19 146 LYS A CA 1
ATOM 1190 C C . LYS A 1 146 ? 7.297 1.291 16.648 1.00 98.19 146 LYS A C 1
ATOM 1192 O O . LYS A 1 146 ? 7.104 0.867 17.783 1.00 98.19 146 LYS A O 1
ATOM 1197 N N . ALA A 1 147 ? 7.102 0.547 15.558 1.00 98.12 147 ALA A N 1
ATOM 1198 C CA . ALA A 1 147 ? 6.672 -0.850 15.616 1.00 98.12 147 ALA A CA 1
ATOM 1199 C C . ALA A 1 147 ? 7.704 -1.740 16.331 1.00 98.12 147 ALA A C 1
ATOM 1201 O O . ALA A 1 147 ? 7.331 -2.510 17.210 1.00 98.12 147 ALA A O 1
ATOM 1202 N N . LEU A 1 148 ? 9.000 -1.590 16.024 1.00 96.56 148 LEU A N 1
ATOM 1203 C CA . LEU A 1 148 ? 10.065 -2.332 16.718 1.00 96.56 148 LEU A CA 1
ATOM 1204 C C . LEU A 1 148 ? 10.134 -1.990 18.212 1.00 96.56 148 LEU A C 1
ATOM 1206 O O . LEU A 1 148 ? 10.297 -2.890 19.030 1.00 96.56 148 LEU A O 1
ATOM 1210 N N . ILE A 1 149 ? 9.974 -0.711 18.569 1.00 96.56 149 ILE A N 1
ATOM 1211 C CA . ILE A 1 149 ? 9.964 -0.252 19.969 1.00 96.56 149 ILE A CA 1
ATOM 1212 C C . ILE A 1 149 ? 8.738 -0.782 20.717 1.00 96.56 149 ILE A C 1
ATOM 1214 O O . ILE A 1 149 ? 8.850 -1.181 21.873 1.00 96.56 149 ILE A O 1
ATOM 1218 N N . ALA A 1 150 ? 7.567 -0.776 20.074 1.00 94.62 150 ALA A N 1
ATOM 1219 C CA . ALA A 1 150 ? 6.353 -1.349 20.641 1.00 94.62 150 ALA A CA 1
ATOM 1220 C C . ALA A 1 150 ? 6.474 -2.867 20.826 1.00 94.62 150 ALA A C 1
ATOM 1222 O O . ALA A 1 150 ? 5.823 -3.402 21.704 1.00 94.62 150 ALA A O 1
ATOM 1223 N N . GLY A 1 151 ? 7.334 -3.546 20.069 1.00 90.88 151 GLY A N 1
ATOM 1224 C CA . GLY A 1 151 ? 7.483 -4.994 20.122 1.00 90.88 151 GLY A CA 1
ATOM 1225 C C . GLY A 1 151 ? 6.578 -5.684 19.106 1.00 90.88 151 GLY A C 1
ATOM 1226 O O . GLY A 1 151 ? 5.431 -5.303 18.887 1.00 90.88 151 GLY A O 1
ATOM 1227 N N . ILE A 1 152 ? 7.136 -6.699 18.449 1.00 91.75 152 ILE A N 1
ATOM 1228 C CA . ILE A 1 152 ? 6.461 -7.492 17.424 1.00 91.75 152 ILE A CA 1
ATOM 1229 C C . ILE A 1 152 ? 6.689 -8.964 17.747 1.00 91.75 152 ILE A C 1
ATOM 1231 O O . ILE A 1 152 ? 7.815 -9.452 17.615 1.00 91.75 152 ILE A O 1
ATOM 1235 N N . ALA A 1 153 ? 5.633 -9.667 18.159 1.00 89.06 153 ALA A N 1
ATOM 1236 C CA . ALA A 1 153 ? 5.728 -11.086 18.492 1.00 89.06 153 ALA A CA 1
ATOM 1237 C C . ALA A 1 153 ? 5.875 -11.971 17.242 1.00 89.06 153 ALA A C 1
ATOM 1239 O O . ALA A 1 153 ? 6.650 -12.928 17.228 1.00 89.06 153 ALA A O 1
ATOM 1240 N N . GLU A 1 154 ? 5.143 -11.651 16.172 1.00 93.94 154 GLU A N 1
ATOM 1241 C CA . GLU A 1 154 ? 5.101 -12.473 14.961 1.00 93.94 154 GLU A CA 1
ATOM 1242 C C . GLU A 1 154 ? 6.395 -12.331 14.137 1.00 93.94 154 GLU A C 1
ATOM 1244 O O . GLU A 1 154 ? 6.745 -11.249 13.660 1.00 93.94 154 GLU A O 1
ATOM 1249 N N . THR A 1 155 ? 7.119 -13.439 13.951 1.00 94.81 155 THR A N 1
ATOM 1250 C CA . THR A 1 155 ? 8.461 -13.450 13.347 1.00 94.81 155 THR A CA 1
ATOM 1251 C C . THR A 1 155 ? 8.497 -12.859 11.938 1.00 94.81 155 THR A C 1
ATOM 1253 O O . THR A 1 155 ? 9.415 -12.101 11.614 1.00 94.81 155 THR A O 1
ATOM 1256 N N . ARG A 1 156 ? 7.515 -13.164 11.081 1.00 94.19 156 ARG A N 1
ATOM 1257 C CA . ARG A 1 156 ? 7.459 -12.626 9.715 1.00 94.19 156 ARG A CA 1
ATOM 1258 C C . ARG A 1 156 ? 7.152 -11.130 9.718 1.00 94.19 156 ARG A C 1
ATOM 1260 O O . ARG A 1 156 ? 7.746 -10.398 8.927 1.00 94.19 156 ARG A O 1
ATOM 1267 N N . MET A 1 157 ? 6.282 -10.650 10.599 1.00 95.06 157 MET A N 1
ATOM 1268 C CA . MET A 1 157 ? 5.992 -9.230 10.800 1.00 95.06 157 MET A CA 1
ATOM 1269 C C . MET A 1 157 ? 7.236 -8.482 11.276 1.00 95.06 157 MET A C 1
ATOM 1271 O O . MET A 1 157 ? 7.536 -7.406 10.754 1.00 95.06 157 MET A O 1
ATOM 1275 N N . HIS A 1 158 ? 8.009 -9.073 12.189 1.00 96.38 158 HIS A N 1
ATOM 1276 C CA . HIS A 1 158 ? 9.271 -8.501 12.654 1.00 96.38 158 HIS A CA 1
ATOM 1277 C C . HIS A 1 158 ? 10.265 -8.380 11.491 1.00 96.38 158 HIS A C 1
ATOM 1279 O O . HIS A 1 158 ? 10.727 -7.279 11.178 1.00 96.38 158 HIS A O 1
ATOM 1285 N N . ALA A 1 159 ? 10.508 -9.481 10.775 1.00 96.31 159 ALA A N 1
ATOM 1286 C CA . ALA A 1 159 ? 11.397 -9.501 9.617 1.00 96.31 159 ALA A CA 1
ATOM 1287 C C . ALA A 1 159 ? 10.979 -8.461 8.564 1.00 96.31 159 ALA A C 1
ATOM 1289 O O . ALA A 1 159 ? 11.802 -7.696 8.060 1.00 96.31 159 ALA A O 1
ATOM 1290 N N . ASN A 1 160 ? 9.681 -8.381 8.259 1.00 94.94 160 ASN A N 1
ATOM 1291 C CA . ASN A 1 160 ? 9.145 -7.430 7.288 1.00 94.94 160 ASN A CA 1
ATOM 1292 C C . ASN A 1 160 ? 9.261 -5.974 7.753 1.00 94.94 160 ASN A C 1
ATOM 1294 O O . ASN A 1 160 ? 9.461 -5.101 6.911 1.00 94.94 160 ASN A O 1
ATOM 1298 N N . THR A 1 161 ? 9.153 -5.699 9.054 1.00 97.81 161 THR A N 1
ATOM 1299 C CA . THR A 1 161 ? 9.378 -4.359 9.621 1.00 97.81 161 THR A CA 1
ATOM 1300 C C . THR A 1 161 ? 10.822 -3.918 9.405 1.00 97.81 161 THR A C 1
ATOM 1302 O O . THR A 1 161 ? 11.059 -2.847 8.845 1.00 97.81 161 THR A O 1
ATOM 1305 N N . ILE A 1 162 ? 11.788 -4.771 9.761 1.00 98.12 162 ILE A N 1
ATOM 1306 C CA . ILE A 1 162 ? 13.223 -4.511 9.553 1.00 98.12 162 ILE A CA 1
ATOM 1307 C C . ILE A 1 162 ? 13.517 -4.318 8.064 1.00 98.12 162 ILE A C 1
ATOM 1309 O O . ILE A 1 162 ? 14.191 -3.362 7.673 1.00 98.12 162 ILE A O 1
ATOM 1313 N N . TYR A 1 163 ? 12.952 -5.169 7.207 1.00 96.69 163 TYR A N 1
ATOM 1314 C CA . TYR A 1 163 ? 13.130 -5.040 5.764 1.00 96.69 163 TYR A CA 1
ATOM 1315 C C . TYR A 1 163 ? 12.492 -3.764 5.204 1.00 96.69 163 TYR A C 1
ATOM 1317 O O . TYR A 1 163 ? 13.042 -3.143 4.293 1.00 96.69 163 TYR A O 1
ATOM 1325 N N . CYS A 1 164 ? 11.350 -3.333 5.742 1.00 97.06 164 CYS A N 1
ATOM 1326 C CA . CYS A 1 164 ? 10.731 -2.064 5.370 1.00 97.06 164 CYS A CA 1
ATOM 1327 C C . CYS A 1 164 ? 11.643 -0.885 5.734 1.00 97.06 164 CYS A C 1
ATOM 1329 O O . CYS A 1 164 ? 11.876 -0.028 4.885 1.00 97.06 164 CYS A O 1
ATOM 1331 N N . ILE A 1 165 ? 12.243 -0.888 6.929 1.00 98.56 165 ILE A N 1
ATOM 1332 C CA . ILE A 1 165 ? 13.218 0.130 7.358 1.00 98.56 165 ILE A CA 1
ATOM 1333 C C . ILE A 1 165 ? 14.436 0.157 6.427 1.00 98.56 165 ILE A C 1
ATOM 1335 O O . ILE A 1 165 ? 14.800 1.224 5.930 1.00 98.56 165 ILE A O 1
ATOM 1339 N N . CYS A 1 166 ? 15.020 -1.010 6.132 1.00 98.12 166 CYS A N 1
ATOM 1340 C CA . CYS A 1 166 ? 16.114 -1.153 5.168 1.00 98.12 166 CYS A CA 1
ATOM 1341 C C . CYS A 1 166 ? 15.761 -0.503 3.818 1.00 98.12 166 CYS A C 1
ATOM 1343 O O . CYS A 1 166 ? 16.531 0.293 3.275 1.00 98.12 166 CYS A O 1
ATOM 1345 N N . ASN A 1 167 ? 14.567 -0.793 3.290 1.00 95.12 167 ASN A N 1
ATOM 1346 C CA . ASN A 1 167 ? 14.111 -0.232 2.023 1.00 95.12 167 ASN A CA 1
ATOM 1347 C C . ASN A 1 167 ? 13.835 1.276 2.101 1.00 95.12 167 ASN A C 1
ATOM 1349 O O . ASN A 1 167 ? 14.179 1.981 1.154 1.00 95.12 167 ASN A O 1
ATOM 1353 N N . CYS A 1 168 ? 13.250 1.786 3.188 1.00 96.25 168 CYS A N 1
ATOM 1354 C CA . CYS A 1 168 ? 13.063 3.226 3.375 1.00 96.25 168 CYS A CA 1
ATOM 1355 C C . CYS A 1 168 ? 14.409 3.953 3.359 1.00 96.25 168 CYS A C 1
ATOM 1357 O O . CYS A 1 168 ? 14.571 4.893 2.588 1.00 96.25 168 CYS A O 1
ATOM 1359 N N . TYR A 1 169 ? 15.402 3.476 4.116 1.00 97.50 169 TYR A N 1
ATOM 1360 C CA . TYR A 1 169 ? 16.745 4.059 4.091 1.00 97.50 169 TYR A CA 1
ATOM 1361 C C . TYR A 1 169 ? 17.394 4.002 2.712 1.00 97.50 169 TYR A C 1
ATOM 1363 O O . TYR A 1 169 ? 18.012 4.977 2.299 1.00 97.50 169 TYR A O 1
ATOM 1371 N N . TYR A 1 170 ? 17.223 2.897 1.979 1.00 93.25 170 TYR A N 1
ATOM 1372 C CA . TYR A 1 170 ? 17.705 2.799 0.602 1.00 93.25 170 TYR A CA 1
ATOM 1373 C C . TYR A 1 170 ? 17.099 3.889 -0.293 1.00 93.25 170 TYR A C 1
ATOM 1375 O O . TYR A 1 170 ? 17.820 4.521 -1.057 1.00 93.25 170 TYR A O 1
ATOM 1383 N N . HIS A 1 171 ? 15.785 4.120 -0.203 1.00 89.00 171 HIS A N 1
ATOM 1384 C CA . HIS A 1 171 ? 15.101 5.146 -0.996 1.00 89.00 171 HIS A CA 1
ATOM 1385 C C . HIS A 1 171 ? 15.390 6.580 -0.539 1.00 89.00 171 HIS A C 1
ATOM 1387 O O . HIS A 1 171 ? 15.278 7.494 -1.347 1.00 89.00 171 HIS A O 1
ATOM 1393 N N . LEU A 1 172 ? 15.781 6.764 0.721 1.00 90.75 172 LEU A N 1
ATOM 1394 C CA . LEU A 1 172 ? 16.291 8.023 1.270 1.00 90.75 172 LEU A CA 1
ATOM 1395 C C . LEU A 1 172 ? 17.800 8.201 1.028 1.00 90.75 172 LEU A C 1
ATOM 1397 O O . LEU A 1 172 ? 18.418 9.074 1.627 1.00 90.75 172 LEU A O 1
ATOM 1401 N N . GLU A 1 173 ? 18.406 7.336 0.209 1.00 93.25 173 GLU A N 1
ATOM 1402 C CA . GLU A 1 173 ? 19.831 7.343 -0.144 1.00 93.25 173 GLU A CA 1
ATOM 1403 C C . GLU A 1 173 ? 20.795 7.202 1.051 1.00 93.25 173 GLU A C 1
ATOM 1405 O O . GLU A 1 173 ? 22.008 7.381 0.931 1.00 93.25 173 GLU A O 1
ATOM 1410 N N . ASN A 1 174 ? 20.288 6.785 2.213 1.00 93.81 174 ASN A N 1
ATOM 1411 C CA . ASN A 1 174 ? 21.099 6.465 3.380 1.00 93.81 174 ASN A CA 1
ATOM 1412 C C . ASN A 1 174 ? 21.554 5.001 3.317 1.00 93.81 174 ASN A C 1
ATOM 1414 O O . ASN A 1 174 ? 21.066 4.116 4.026 1.00 93.81 174 ASN A O 1
ATOM 1418 N N . TYR A 1 175 ? 22.505 4.733 2.425 1.00 92.19 175 TYR A N 1
ATOM 1419 C CA . TYR A 1 175 ? 22.964 3.372 2.137 1.00 92.19 175 TYR A CA 1
ATOM 1420 C C . TYR A 1 175 ? 23.729 2.711 3.289 1.00 92.19 175 TYR A C 1
ATOM 1422 O O . TYR A 1 175 ? 23.825 1.485 3.319 1.00 92.19 175 TYR A O 1
ATOM 1430 N N . ILE A 1 176 ? 24.273 3.497 4.224 1.00 94.25 176 ILE A N 1
ATOM 1431 C CA . ILE A 1 176 ? 24.940 2.981 5.428 1.00 94.25 176 ILE A CA 1
ATOM 1432 C C . ILE A 1 176 ? 23.896 2.300 6.313 1.00 94.25 176 ILE A C 1
ATOM 1434 O O . ILE A 1 176 ? 23.985 1.101 6.565 1.00 94.25 176 ILE A O 1
ATOM 1438 N N . GLN A 1 177 ? 22.840 3.031 6.671 1.00 97.12 177 GLN A N 1
ATOM 1439 C CA . GLN A 1 177 ? 21.746 2.491 7.475 1.00 97.12 177 GLN A CA 1
ATOM 1440 C C . GLN A 1 177 ? 20.992 1.373 6.744 1.00 97.12 177 GLN A C 1
ATOM 1442 O O . GLN A 1 177 ? 20.622 0.370 7.351 1.00 97.12 177 GLN A O 1
ATOM 1447 N N . ALA A 1 178 ? 20.814 1.487 5.424 1.00 96.50 178 ALA A N 1
ATOM 1448 C CA . ALA A 1 178 ? 20.204 0.416 4.639 1.00 96.50 178 ALA A CA 1
ATOM 1449 C C . ALA A 1 178 ? 20.978 -0.910 4.766 1.00 96.50 178 ALA A C 1
ATOM 1451 O O . ALA A 1 178 ? 20.353 -1.964 4.875 1.00 96.50 178 ALA A O 1
ATOM 1452 N N . LYS A 1 179 ? 22.319 -0.871 4.785 1.00 96.00 179 LYS A N 1
ATOM 1453 C CA . LYS A 1 179 ? 23.163 -2.061 4.981 1.00 96.00 179 LYS A CA 1
ATOM 1454 C C . LYS A 1 179 ? 23.054 -2.619 6.395 1.00 96.00 179 LYS A C 1
ATOM 1456 O O . LYS A 1 179 ? 22.888 -3.821 6.538 1.00 96.00 179 LYS A O 1
ATOM 1461 N N . GLU A 1 180 ? 23.083 -1.770 7.417 1.00 97.19 180 GLU A N 1
ATOM 1462 C CA . GLU A 1 180 ? 22.960 -2.213 8.815 1.00 97.19 180 GLU A CA 1
ATOM 1463 C C . GLU A 1 180 ? 21.651 -2.973 9.069 1.00 97.19 180 GLU A C 1
ATOM 1465 O O . GLU A 1 180 ? 21.657 -4.060 9.644 1.00 97.19 180 GLU A O 1
ATOM 1470 N N . TYR A 1 181 ? 20.524 -2.446 8.581 1.00 98.06 181 TYR A N 1
ATOM 1471 C CA . TYR A 1 181 ? 19.237 -3.137 8.694 1.00 98.06 181 TYR A CA 1
ATOM 1472 C C . TYR A 1 181 ? 19.137 -4.356 7.774 1.00 98.06 181 TYR A C 1
ATOM 1474 O O . TYR A 1 181 ? 18.391 -5.286 8.077 1.00 98.06 181 TYR A O 1
ATOM 1482 N N . LEU A 1 182 ? 19.876 -4.379 6.660 1.00 97.50 182 LEU A N 1
ATOM 1483 C CA . LEU A 1 182 ? 19.959 -5.575 5.832 1.00 97.50 182 LEU A CA 1
ATOM 1484 C C . LEU A 1 182 ? 20.645 -6.713 6.587 1.00 97.50 182 LEU A C 1
ATOM 1486 O O . LEU A 1 182 ? 20.123 -7.817 6.530 1.00 97.50 182 LEU A O 1
ATOM 1490 N N . GLU A 1 183 ? 21.744 -6.455 7.306 1.00 97.81 183 GLU A N 1
ATOM 1491 C CA . GLU A 1 183 ? 22.421 -7.470 8.130 1.00 97.81 183 GLU A CA 1
ATOM 1492 C C . GLU A 1 183 ? 21.486 -8.028 9.209 1.00 97.81 183 GLU A C 1
ATOM 1494 O O . GLU A 1 183 ? 21.348 -9.240 9.321 1.00 97.81 183 GLU A O 1
ATOM 1499 N N . GLN A 1 184 ? 20.733 -7.171 9.907 1.00 97.31 184 GLN A N 1
ATOM 1500 C CA . GLN A 1 184 ? 19.714 -7.629 10.864 1.00 97.31 184 GLN A CA 1
ATO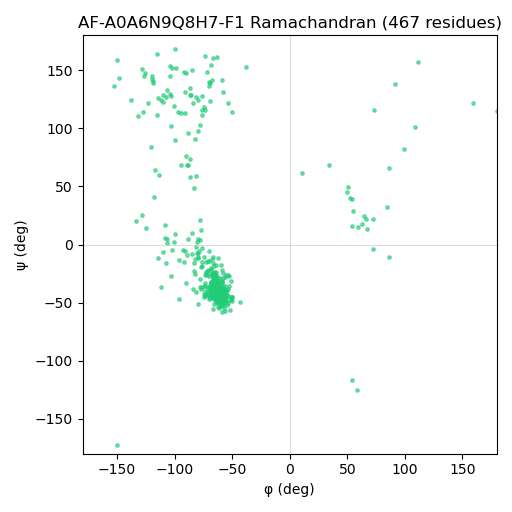M 1501 C C . GLN A 1 184 ? 18.643 -8.508 10.203 1.00 97.31 184 GLN A C 1
ATOM 1503 O O . GLN A 1 184 ? 18.183 -9.490 10.779 1.00 97.31 184 GLN A O 1
ATOM 1508 N N . TYR A 1 185 ? 18.245 -8.177 8.973 1.00 97.62 185 TYR A N 1
ATOM 1509 C CA . TYR A 1 185 ? 17.282 -8.972 8.219 1.00 97.62 185 TYR A CA 1
ATOM 1510 C C . TYR A 1 185 ? 17.825 -10.360 7.824 1.00 97.62 185 TYR A C 1
ATOM 1512 O O . TYR A 1 185 ? 17.028 -11.280 7.630 1.00 97.62 185 TYR A O 1
ATOM 1520 N N . LYS A 1 186 ? 19.152 -10.549 7.729 1.00 97.06 186 LYS A N 1
ATOM 1521 C CA . LYS A 1 186 ? 19.764 -11.844 7.365 1.00 97.06 186 LYS A CA 1
ATOM 1522 C C . LYS A 1 186 ? 19.572 -12.925 8.420 1.00 97.06 186 LYS A C 1
ATOM 1524 O O . LYS A 1 186 ? 19.544 -14.099 8.066 1.00 97.06 186 LYS A O 1
ATOM 1529 N N . GLU A 1 187 ? 19.384 -12.531 9.674 1.00 96.69 187 GLU A N 1
ATOM 1530 C CA . GLU A 1 187 ? 19.231 -13.453 10.804 1.00 96.69 187 GLU A CA 1
ATOM 1531 C C . GLU A 1 187 ? 17.897 -14.226 10.776 1.00 96.69 187 GLU A C 1
ATOM 1533 O O . GLU A 1 187 ? 17.724 -15.231 11.467 1.00 96.69 187 GLU A O 1
ATOM 1538 N N . PHE A 1 188 ? 16.926 -13.797 9.960 1.00 96.25 188 PHE A N 1
ATOM 1539 C CA . PHE A 1 188 ? 15.619 -14.446 9.889 1.00 96.25 188 PHE A CA 1
ATOM 1540 C C . PHE A 1 188 ? 15.634 -15.697 9.004 1.00 96.25 188 PHE A C 1
ATOM 1542 O O . PHE A 1 188 ? 15.935 -15.654 7.812 1.00 96.25 188 PHE A O 1
ATOM 1549 N N . SER A 1 189 ? 15.167 -16.817 9.559 1.00 93.62 189 SER A N 1
ATOM 1550 C CA . SER A 1 189 ? 15.031 -18.103 8.856 1.00 93.62 189 SER A CA 1
ATOM 1551 C C . SER A 1 189 ? 13.727 -18.212 8.043 1.00 93.62 189 SER A C 1
ATOM 1553 O O . SER A 1 189 ? 12.988 -19.188 8.160 1.00 93.62 189 SER A O 1
ATOM 1555 N N . LEU A 1 190 ? 13.408 -17.197 7.230 1.00 90.00 190 LEU A N 1
ATOM 1556 C CA . LEU A 1 190 ? 12.225 -17.193 6.355 1.00 90.00 190 LEU A CA 1
ATOM 1557 C C . LEU A 1 190 ? 12.621 -17.455 4.898 1.00 90.00 190 LEU A C 1
ATOM 1559 O O . LEU A 1 190 ? 13.655 -16.985 4.425 1.00 90.00 190 LEU A O 1
ATOM 1563 N N . SER A 1 191 ? 11.767 -18.162 4.155 1.00 85.56 191 SER A N 1
ATOM 1564 C CA . SER A 1 191 ? 12.042 -18.566 2.766 1.00 85.56 191 SER A CA 1
ATOM 1565 C C . SER A 1 191 ? 12.368 -17.393 1.830 1.00 85.56 191 SER A C 1
ATOM 1567 O O . SER A 1 191 ? 13.224 -17.497 0.956 1.00 85.56 191 SER A O 1
ATOM 1569 N N . GLU A 1 192 ? 11.710 -16.259 2.048 1.00 82.88 192 GLU A N 1
ATOM 1570 C CA . GLU A 1 192 ? 11.820 -15.031 1.268 1.00 82.88 192 GLU A CA 1
ATOM 1571 C C . GLU A 1 192 ? 13.095 -14.223 1.567 1.00 82.88 192 GLU A C 1
ATOM 1573 O O . GLU A 1 192 ? 13.506 -13.404 0.743 1.00 82.88 192 GLU A O 1
ATOM 1578 N N . VAL A 1 193 ? 13.747 -14.454 2.713 1.00 89.00 193 VAL A N 1
ATOM 1579 C CA . VAL A 1 193 ? 14.887 -13.647 3.184 1.00 89.00 193 VAL A CA 1
ATOM 1580 C C . VAL A 1 193 ? 16.078 -13.771 2.239 1.00 89.00 193 VAL A C 1
ATOM 1582 O O . VAL A 1 193 ? 16.601 -12.759 1.775 1.00 89.00 193 VAL A O 1
ATOM 1585 N N . LYS A 1 194 ? 16.456 -15.001 1.870 1.00 86.56 194 LYS A N 1
ATOM 1586 C CA . LYS A 1 194 ? 17.593 -15.282 0.973 1.00 86.56 194 LYS A CA 1
ATOM 1587 C C . LYS A 1 194 ? 17.499 -14.518 -0.349 1.00 86.56 194 LYS A C 1
ATOM 1589 O O . LYS A 1 194 ? 18.481 -13.959 -0.835 1.00 86.56 194 LYS A O 1
ATOM 1594 N N . ASP A 1 195 ? 16.307 -14.508 -0.922 1.00 82.44 195 ASP A N 1
ATOM 1595 C CA . ASP A 1 195 ? 16.010 -13.879 -2.199 1.00 82.44 195 ASP A CA 1
ATOM 1596 C C . ASP A 1 195 ? 16.004 -12.343 -2.090 1.00 82.44 195 ASP A C 1
ATOM 1598 O O . ASP A 1 195 ? 16.607 -11.639 -2.907 1.00 82.44 195 ASP A O 1
ATOM 1602 N N . ASN A 1 196 ? 15.385 -11.820 -1.030 1.00 88.19 196 ASN A N 1
ATOM 1603 C CA . ASN A 1 196 ? 15.336 -10.392 -0.728 1.00 88.19 196 ASN A CA 1
ATOM 1604 C C . ASN A 1 196 ? 16.724 -9.794 -0.452 1.00 88.19 196 ASN A C 1
ATOM 1606 O O . ASN A 1 196 ? 16.979 -8.656 -0.857 1.00 88.19 196 ASN A O 1
ATOM 1610 N N . ILE A 1 197 ? 17.622 -10.548 0.194 1.00 89.88 197 ILE A N 1
ATOM 1611 C CA . ILE A 1 197 ? 19.010 -10.134 0.446 1.00 89.88 197 ILE A CA 1
ATOM 1612 C C . ILE A 1 197 ? 19.741 -9.907 -0.869 1.00 89.88 197 ILE A C 1
ATOM 1614 O O . ILE A 1 197 ? 20.225 -8.801 -1.108 1.00 89.88 197 ILE A O 1
ATOM 1618 N N . LYS A 1 198 ? 19.748 -10.910 -1.755 1.00 85.50 198 LYS A N 1
ATOM 1619 C CA . LYS A 1 198 ? 20.421 -10.820 -3.060 1.00 85.50 198 LYS A CA 1
ATOM 1620 C C . LYS A 1 198 ? 19.919 -9.626 -3.871 1.00 85.50 198 LYS A C 1
ATOM 1622 O O . LYS A 1 198 ? 20.707 -8.884 -4.458 1.00 85.50 198 LYS A O 1
ATOM 1627 N N . LEU A 1 199 ? 18.604 -9.399 -3.868 1.00 85.12 199 LEU A N 1
ATOM 1628 C CA . LEU A 1 199 ? 18.003 -8.255 -4.547 1.00 85.12 199 LEU A CA 1
ATOM 1629 C C . LEU A 1 199 ? 18.480 -6.916 -3.959 1.00 85.12 199 LEU A C 1
ATOM 1631 O O . LEU A 1 199 ? 18.758 -5.974 -4.705 1.00 85.12 199 LEU A O 1
ATOM 1635 N N . THR A 1 200 ? 18.562 -6.798 -2.634 1.00 88.50 200 THR A N 1
ATOM 1636 C CA . THR A 1 200 ? 19.032 -5.571 -1.973 1.00 88.50 200 THR A CA 1
ATOM 1637 C C . THR A 1 200 ? 20.533 -5.354 -2.160 1.00 88.50 200 THR A C 1
ATOM 1639 O O . THR A 1 200 ? 20.935 -4.238 -2.479 1.00 88.50 200 THR A O 1
ATOM 1642 N N . GLU A 1 201 ? 21.359 -6.394 -2.064 1.00 88.25 201 GLU A N 1
ATOM 1643 C CA . GLU A 1 201 ? 22.804 -6.310 -2.319 1.00 88.25 201 GLU A CA 1
ATOM 1644 C C . GLU A 1 201 ? 23.089 -5.876 -3.763 1.00 88.25 201 GLU A C 1
ATOM 1646 O O . GLU A 1 201 ? 23.860 -4.942 -3.988 1.00 88.25 201 GLU A O 1
ATOM 1651 N N . SER A 1 202 ? 22.385 -6.448 -4.748 1.00 83.69 202 SER A N 1
ATOM 1652 C CA . SER A 1 202 ? 22.460 -5.998 -6.146 1.00 83.69 202 SER A CA 1
ATOM 1653 C C . SER A 1 202 ? 22.114 -4.509 -6.300 1.00 83.69 202 SER A C 1
ATOM 1655 O O . SER A 1 202 ? 22.813 -3.756 -6.990 1.00 83.69 202 SER A O 1
ATOM 1657 N N . ARG A 1 203 ? 21.047 -4.050 -5.631 1.00 84.44 203 ARG A N 1
ATOM 1658 C CA . ARG A 1 203 ? 20.649 -2.635 -5.626 1.00 84.44 203 ARG A CA 1
ATOM 1659 C C . ARG A 1 203 ? 21.739 -1.736 -5.043 1.00 84.44 203 ARG A C 1
ATOM 1661 O O . ARG A 1 203 ? 22.047 -0.715 -5.655 1.00 84.44 203 ARG A O 1
ATOM 1668 N N . LEU A 1 204 ? 22.345 -2.126 -3.924 1.00 84.62 204 LEU A N 1
ATOM 1669 C CA . LEU A 1 204 ? 23.432 -1.385 -3.277 1.00 84.62 204 LEU A CA 1
ATOM 1670 C C . LEU A 1 204 ? 24.709 -1.350 -4.138 1.00 84.62 204 LEU A C 1
ATOM 1672 O O . LEU A 1 204 ? 25.362 -0.312 -4.221 1.00 84.62 204 LEU A O 1
ATOM 1676 N N . HIS A 1 205 ? 25.050 -2.437 -4.837 1.00 78.94 205 HIS A N 1
ATOM 1677 C CA . HIS A 1 205 ? 26.205 -2.466 -5.745 1.00 78.94 205 HIS A CA 1
ATOM 1678 C C . HIS A 1 205 ? 26.044 -1.560 -6.968 1.00 78.94 205 HIS A C 1
ATOM 1680 O O . HIS A 1 205 ? 27.013 -0.936 -7.402 1.00 78.94 205 HIS A O 1
ATOM 1686 N N . SER A 1 206 ? 24.835 -1.477 -7.526 1.00 73.12 206 SER A N 1
ATOM 1687 C CA . SER A 1 206 ? 24.561 -0.624 -8.687 1.00 73.12 206 SER A CA 1
ATOM 1688 C C . SER A 1 206 ? 24.692 0.864 -8.368 1.00 73.12 206 SER A C 1
ATOM 1690 O O . SER A 1 206 ? 25.180 1.602 -9.218 1.00 73.12 206 SER A O 1
ATOM 1692 N N . VAL A 1 207 ? 24.318 1.291 -7.157 1.00 72.94 207 VAL A N 1
ATOM 1693 C CA . VAL A 1 207 ? 24.515 2.680 -6.703 1.00 72.94 207 VAL A CA 1
ATOM 1694 C C . VAL A 1 207 ? 26.006 3.032 -6.634 1.00 72.94 207 VAL A C 1
ATOM 1696 O O . VAL A 1 207 ? 26.397 4.135 -6.992 1.00 72.94 207 VAL A O 1
ATOM 1699 N N . ASN A 1 208 ? 26.869 2.069 -6.299 1.00 69.44 208 ASN A N 1
ATOM 1700 C CA . ASN A 1 208 ? 28.326 2.243 -6.287 1.00 69.44 208 ASN A CA 1
ATOM 1701 C C . ASN A 1 208 ? 28.969 2.179 -7.695 1.00 69.44 208 ASN A C 1
ATOM 1703 O O . ASN A 1 208 ? 30.142 1.830 -7.828 1.00 69.44 208 ASN A O 1
ATOM 1707 N N . GLY A 1 209 ? 28.201 2.413 -8.766 1.00 66.94 209 GLY A N 1
ATOM 1708 C CA . GLY A 1 209 ? 28.672 2.396 -10.159 1.00 66.94 209 GLY A CA 1
ATOM 1709 C C . GLY A 1 209 ? 28.994 1.006 -10.726 1.00 66.94 209 GLY A C 1
ATOM 1710 O O . GLY A 1 209 ? 29.274 0.871 -11.917 1.00 66.94 209 GLY A O 1
ATOM 1711 N N . SER A 1 210 ? 28.899 -0.056 -9.921 1.00 73.44 210 SER A N 1
ATOM 1712 C CA . SER A 1 210 ? 29.264 -1.425 -10.307 1.00 73.44 210 SER A CA 1
ATOM 1713 C C . SER A 1 210 ? 28.108 -2.170 -10.991 1.00 73.44 210 SER A C 1
ATOM 1715 O O . SER A 1 210 ? 27.692 -3.238 -10.537 1.00 73.44 210 SER A O 1
ATOM 1717 N N . HIS A 1 211 ? 27.591 -1.622 -12.096 1.00 78.75 211 HIS A N 1
ATOM 1718 C CA . HIS A 1 211 ? 26.466 -2.198 -12.852 1.00 78.75 211 HIS A CA 1
ATOM 1719 C C . HIS A 1 211 ? 26.724 -3.658 -13.261 1.00 78.75 211 HIS A C 1
ATOM 1721 O O . HIS A 1 211 ? 25.847 -4.500 -13.100 1.00 78.75 211 HIS A O 1
ATOM 1727 N N . TYR A 1 212 ? 27.952 -3.989 -13.675 1.00 80.25 212 TYR A N 1
ATOM 1728 C CA . TYR A 1 212 ? 28.336 -5.355 -14.049 1.00 80.25 212 TYR A CA 1
ATOM 1729 C C . TYR A 1 212 ? 28.212 -6.356 -12.888 1.00 80.25 212 TYR A C 1
ATOM 1731 O O . TYR A 1 212 ? 27.654 -7.436 -13.059 1.00 80.25 212 TYR A O 1
ATOM 1739 N N . ARG A 1 213 ? 28.669 -5.989 -11.681 1.00 82.25 213 ARG A N 1
ATOM 1740 C CA . ARG A 1 213 ? 28.548 -6.853 -10.491 1.00 82.25 213 ARG A CA 1
ATOM 1741 C C . ARG A 1 213 ? 27.086 -7.053 -10.096 1.00 82.25 213 ARG A C 1
ATOM 1743 O O . ARG A 1 213 ? 26.691 -8.165 -9.763 1.00 82.25 213 ARG A O 1
ATOM 1750 N N . ALA A 1 214 ? 26.284 -5.989 -10.168 1.00 84.88 214 ALA A N 1
ATOM 1751 C CA . ALA A 1 214 ? 24.852 -6.057 -9.895 1.00 84.88 214 ALA A CA 1
ATOM 1752 C C . ALA A 1 214 ? 24.116 -6.974 -10.887 1.00 84.88 214 ALA A C 1
ATOM 1754 O O . ALA A 1 214 ? 23.242 -7.731 -10.466 1.00 84.88 214 ALA A O 1
ATOM 1755 N N . VAL A 1 215 ? 24.484 -6.922 -12.174 1.00 88.62 215 VAL A N 1
ATOM 1756 C CA . VAL A 1 215 ? 23.956 -7.805 -13.225 1.00 88.62 215 VAL A CA 1
ATOM 1757 C C . VAL A 1 215 ? 24.369 -9.255 -12.982 1.00 88.62 215 VAL A C 1
ATOM 1759 O O . VAL A 1 215 ? 23.485 -10.104 -12.933 1.00 88.62 215 VAL A O 1
ATOM 1762 N N . SER A 1 216 ? 25.660 -9.527 -12.761 1.00 88.12 216 SER A N 1
ATOM 1763 C CA . SER A 1 216 ? 26.172 -10.883 -12.503 1.00 88.12 216 SER A CA 1
ATOM 1764 C C . SER A 1 216 ? 25.419 -11.546 -11.350 1.00 88.12 216 SER A C 1
ATOM 1766 O O . SER A 1 216 ? 24.852 -12.619 -11.517 1.00 88.12 216 SER A O 1
ATOM 1768 N N . LEU A 1 217 ? 25.300 -10.853 -10.213 1.00 86.50 217 LEU A N 1
ATOM 1769 C CA . LEU A 1 217 ? 24.627 -11.387 -9.028 1.00 86.50 217 LEU A CA 1
ATOM 1770 C C . LEU A 1 217 ? 23.144 -11.710 -9.281 1.00 86.50 217 LEU A C 1
ATOM 1772 O O . LEU A 1 217 ? 22.617 -12.693 -8.757 1.00 86.50 217 LEU A O 1
ATOM 1776 N N . LEU A 1 218 ? 22.462 -10.896 -10.091 1.00 89.31 218 LEU A N 1
ATOM 1777 C CA . LEU A 1 218 ? 21.067 -11.136 -10.459 1.00 89.31 218 LEU A CA 1
ATOM 1778 C C . LEU A 1 218 ? 20.923 -12.277 -11.468 1.00 89.31 218 LEU A C 1
ATOM 1780 O O . LEU A 1 218 ? 20.029 -13.105 -11.294 1.00 89.31 218 LEU A O 1
ATOM 1784 N N . GLN A 1 219 ? 21.790 -12.351 -12.481 1.00 91.06 219 GLN A N 1
ATOM 1785 C CA . GLN A 1 219 ? 21.802 -13.445 -13.455 1.00 91.06 219 GLN A CA 1
ATOM 1786 C C . GLN A 1 219 ? 22.050 -14.790 -12.769 1.00 91.06 219 GLN A C 1
ATOM 1788 O O . GLN A 1 219 ? 21.284 -15.724 -12.993 1.00 91.06 219 GLN A O 1
ATOM 1793 N N . ASP A 1 220 ? 23.019 -14.858 -11.855 1.00 88.50 220 ASP A N 1
ATOM 1794 C CA . ASP A 1 220 ? 23.324 -16.068 -11.081 1.00 88.50 220 ASP A CA 1
ATOM 1795 C C . ASP A 1 220 ? 22.140 -16.506 -10.203 1.00 88.50 220 ASP A C 1
ATOM 1797 O O . ASP A 1 220 ? 21.955 -17.689 -9.916 1.00 88.50 220 ASP A O 1
ATOM 1801 N N . SER A 1 221 ? 21.308 -15.553 -9.765 1.00 86.44 221 SER A N 1
ATOM 1802 C CA . SER A 1 221 ? 20.115 -15.832 -8.959 1.00 86.44 221 SER A CA 1
ATOM 1803 C C . SER A 1 221 ? 18.890 -16.249 -9.777 1.00 86.44 221 SER A C 1
ATOM 1805 O O . SER A 1 221 ? 18.018 -16.941 -9.248 1.00 86.44 221 SER A O 1
ATOM 1807 N N . LEU A 1 222 ? 18.813 -15.853 -11.051 1.00 89.50 222 LEU A N 1
ATOM 1808 C CA . LEU A 1 222 ? 17.612 -15.968 -11.879 1.00 89.50 222 LEU A CA 1
ATOM 1809 C C . LEU A 1 222 ? 17.090 -17.416 -12.028 1.00 89.50 222 LEU A C 1
ATOM 1811 O O . LEU A 1 222 ? 15.877 -17.597 -11.900 1.00 89.50 222 LEU A O 1
ATOM 1815 N N . PRO A 1 223 ? 17.929 -18.460 -12.212 1.00 86.88 223 PRO A N 1
ATOM 1816 C CA . PRO A 1 223 ? 17.449 -19.842 -12.333 1.00 86.88 223 PRO A CA 1
ATOM 1817 C C . PRO A 1 223 ? 16.843 -20.406 -11.041 1.00 86.88 223 PRO A C 1
ATOM 1819 O O . PRO A 1 223 ? 16.031 -21.327 -11.093 1.00 86.88 223 PRO A O 1
ATOM 1822 N N . TYR A 1 224 ? 17.239 -19.860 -9.888 1.00 84.19 224 TYR A N 1
ATOM 1823 C CA . TYR A 1 224 ? 16.931 -20.412 -8.564 1.00 84.19 224 TYR A CA 1
ATOM 1824 C C . TYR A 1 224 ? 15.937 -19.567 -7.764 1.00 84.19 224 TYR A C 1
ATOM 1826 O O . TYR A 1 224 ? 15.547 -19.965 -6.668 1.00 84.19 224 TYR A O 1
ATOM 1834 N N . CYS A 1 225 ? 15.564 -18.390 -8.268 1.00 79.00 225 CYS A N 1
ATOM 1835 C CA . CYS A 1 225 ? 14.688 -17.478 -7.548 1.00 79.00 225 CYS A CA 1
ATOM 1836 C C . CYS A 1 225 ? 13.257 -18.030 -7.454 1.00 79.00 225 CYS A C 1
ATOM 1838 O O . CYS A 1 225 ? 12.706 -18.583 -8.414 1.00 79.00 225 CYS A O 1
ATOM 1840 N N . GLY A 1 226 ? 12.641 -17.867 -6.281 1.00 80.62 226 GLY A N 1
ATOM 1841 C CA . GLY A 1 226 ? 11.254 -18.268 -6.077 1.00 80.62 226 GLY A CA 1
ATOM 1842 C C . GLY A 1 226 ? 10.290 -17.418 -6.908 1.00 80.62 226 GLY A C 1
ATOM 1843 O O . GLY A 1 226 ? 10.604 -16.290 -7.298 1.00 80.62 226 GLY A O 1
ATOM 1844 N N . ASN A 1 227 ? 9.067 -17.916 -7.127 1.00 82.19 227 ASN A N 1
ATOM 1845 C CA . ASN A 1 227 ? 8.031 -17.187 -7.876 1.00 82.19 227 ASN A CA 1
ATOM 1846 C C . ASN A 1 227 ? 7.798 -15.766 -7.324 1.00 82.19 227 ASN A C 1
ATOM 1848 O O . ASN A 1 227 ? 7.591 -14.820 -8.081 1.00 82.19 227 ASN A O 1
ATOM 1852 N N . PHE A 1 228 ? 7.886 -15.582 -6.005 1.00 73.75 228 PHE A N 1
ATOM 1853 C CA . PHE A 1 228 ? 7.710 -14.269 -5.383 1.00 73.75 228 PHE A CA 1
ATOM 1854 C C . PHE A 1 228 ? 8.805 -13.256 -5.732 1.00 73.75 228 PHE A C 1
ATOM 1856 O O . PHE A 1 228 ? 8.529 -12.058 -5.722 1.00 73.75 228 PHE A O 1
ATOM 1863 N N . THR A 1 229 ? 10.007 -13.719 -6.067 1.00 83.00 229 THR A N 1
ATOM 1864 C CA . THR A 1 229 ? 11.198 -12.884 -6.287 1.00 83.00 229 THR A CA 1
ATOM 1865 C C . THR A 1 229 ? 11.508 -12.719 -7.769 1.00 83.00 229 THR A C 1
ATOM 1867 O O . THR A 1 229 ? 12.050 -11.692 -8.175 1.00 83.00 229 THR A O 1
ATOM 1870 N N . LEU A 1 230 ? 11.113 -13.688 -8.598 1.00 89.88 230 LEU A N 1
ATOM 1871 C CA . LEU A 1 230 ? 11.403 -13.718 -10.030 1.00 89.88 230 LEU A CA 1
ATOM 1872 C C . LEU A 1 230 ? 11.056 -12.401 -10.736 1.00 89.88 230 LEU A C 1
ATOM 1874 O O . LEU A 1 230 ? 11.898 -11.832 -11.425 1.00 89.88 230 LEU A O 1
ATOM 1878 N N . LEU A 1 231 ? 9.855 -11.863 -10.502 1.00 92.00 231 LEU A N 1
ATOM 1879 C CA . LEU A 1 231 ? 9.430 -10.589 -11.095 1.00 92.00 231 LEU A CA 1
ATOM 1880 C C . LEU A 1 231 ? 10.356 -9.423 -10.711 1.00 92.00 231 LEU A C 1
ATOM 1882 O O . LEU A 1 231 ? 10.650 -8.556 -11.533 1.00 92.00 231 LEU A O 1
ATOM 1886 N N . HIS A 1 232 ? 10.831 -9.396 -9.465 1.00 89.06 232 HIS A N 1
ATOM 1887 C CA . HIS A 1 232 ? 11.731 -8.352 -8.985 1.00 89.06 232 HIS A CA 1
ATOM 1888 C C . HIS A 1 232 ? 13.101 -8.430 -9.653 1.00 89.06 232 HIS A C 1
ATOM 1890 O O . HIS A 1 232 ? 13.624 -7.399 -10.081 1.00 89.06 232 HIS A O 1
ATOM 1896 N N . VAL A 1 233 ? 13.656 -9.640 -9.763 1.00 90.62 233 VAL A N 1
ATOM 1897 C CA . VAL A 1 233 ? 14.936 -9.889 -10.440 1.00 90.62 233 VAL A CA 1
ATOM 1898 C C . VAL A 1 233 ? 14.831 -9.498 -11.912 1.00 90.62 233 VAL A C 1
ATOM 1900 O O . VAL A 1 233 ? 15.675 -8.743 -12.393 1.00 90.62 233 VAL A O 1
ATOM 1903 N N . VAL A 1 234 ? 13.762 -9.915 -12.601 1.00 95.25 234 VAL A N 1
ATOM 1904 C CA . VAL A 1 234 ? 13.517 -9.570 -14.011 1.00 95.25 234 VAL A CA 1
ATOM 1905 C C . VAL A 1 234 ? 13.421 -8.056 -14.202 1.00 95.25 234 VAL A C 1
ATOM 1907 O O . VAL A 1 234 ? 14.178 -7.501 -14.994 1.00 95.25 234 VAL A O 1
ATOM 1910 N N . ASN A 1 235 ? 12.573 -7.358 -13.438 1.00 95.31 235 ASN A N 1
ATOM 1911 C CA . ASN A 1 235 ? 12.458 -5.897 -13.537 1.00 95.31 235 ASN A CA 1
ATOM 1912 C C . ASN A 1 235 ? 13.794 -5.197 -13.300 1.00 95.31 235 ASN A C 1
ATOM 1914 O O . ASN A 1 235 ? 14.114 -4.210 -13.970 1.00 95.31 235 ASN A O 1
ATOM 1918 N N . ARG A 1 236 ? 14.582 -5.691 -12.340 1.00 91.69 236 ARG A N 1
ATOM 1919 C CA . ARG A 1 236 ? 15.870 -5.088 -12.023 1.00 91.69 236 ARG A CA 1
ATOM 1920 C C . ARG A 1 236 ? 16.890 -5.311 -13.134 1.00 91.69 236 ARG A C 1
ATOM 1922 O O . ARG A 1 236 ? 17.563 -4.352 -13.504 1.00 91.69 236 ARG A O 1
ATOM 1929 N N . LEU A 1 237 ? 16.972 -6.521 -13.680 1.00 94.56 237 LEU A N 1
ATOM 1930 C CA . LEU A 1 237 ? 17.832 -6.823 -14.821 1.00 94.56 237 LEU A CA 1
ATOM 1931 C C . LEU A 1 237 ? 17.444 -5.991 -16.048 1.00 94.56 237 LEU A C 1
ATOM 1933 O O . LEU A 1 237 ? 18.324 -5.367 -16.629 1.00 94.56 237 LEU A O 1
ATOM 1937 N N . ILE A 1 238 ? 16.152 -5.891 -16.392 1.00 96.88 238 ILE A N 1
ATOM 1938 C CA . ILE A 1 238 ? 15.703 -5.049 -17.516 1.00 96.88 238 ILE A CA 1
ATOM 1939 C C . ILE A 1 238 ? 16.122 -3.592 -17.292 1.00 96.88 238 ILE A C 1
ATOM 1941 O O . ILE A 1 238 ? 16.692 -2.979 -18.188 1.00 96.88 238 ILE A O 1
ATOM 1945 N N . THR A 1 239 ? 15.913 -3.058 -16.084 1.00 93.69 239 THR A N 1
ATOM 1946 C CA . THR A 1 239 ? 16.324 -1.685 -15.731 1.00 93.69 239 THR A CA 1
ATOM 1947 C C . THR A 1 239 ? 17.827 -1.466 -15.954 1.00 93.69 239 THR A C 1
ATOM 1949 O O . THR A 1 239 ? 18.224 -0.480 -16.570 1.00 93.69 239 THR A O 1
ATOM 1952 N N . LEU A 1 240 ? 18.671 -2.384 -15.469 1.00 89.62 240 LEU A N 1
ATOM 1953 C CA . LEU A 1 240 ? 20.128 -2.301 -15.629 1.00 89.62 240 LEU A CA 1
ATOM 1954 C C . LEU A 1 240 ? 20.538 -2.439 -17.101 1.00 89.62 240 LEU A C 1
ATOM 1956 O O . LEU A 1 240 ? 21.388 -1.692 -17.579 1.00 89.62 240 LEU A O 1
ATOM 1960 N N . TYR A 1 241 ? 19.911 -3.347 -17.847 1.00 93.81 241 TYR A N 1
ATOM 1961 C CA . TYR A 1 241 ? 20.198 -3.518 -19.267 1.00 93.81 241 TYR A CA 1
ATOM 1962 C C . TYR A 1 241 ? 19.750 -2.334 -20.119 1.00 93.81 241 TYR A C 1
ATOM 1964 O O . TYR A 1 241 ? 20.447 -2.015 -21.078 1.00 93.81 241 TYR A O 1
ATOM 1972 N N . LEU A 1 242 ? 18.667 -1.638 -19.762 1.00 89.38 242 LEU A N 1
ATOM 1973 C CA . LEU A 1 242 ? 18.288 -0.374 -20.402 1.00 89.38 242 LEU A CA 1
ATOM 1974 C C . LEU A 1 242 ? 19.378 0.687 -20.197 1.00 89.38 242 LEU A C 1
ATOM 1976 O O . LEU A 1 242 ? 19.811 1.310 -21.165 1.00 89.38 242 LEU A O 1
ATOM 1980 N N . GLN A 1 243 ? 19.899 0.830 -18.971 1.00 87.12 243 GLN A N 1
ATOM 1981 C CA . GLN A 1 243 ? 21.011 1.747 -18.668 1.00 87.12 243 GLN A CA 1
ATOM 1982 C C . GLN A 1 243 ? 22.288 1.390 -19.442 1.00 87.12 243 GLN A C 1
ATOM 1984 O O . GLN A 1 243 ? 22.989 2.270 -19.936 1.00 87.12 243 GLN A O 1
ATOM 1989 N N . MET A 1 244 ? 22.570 0.095 -19.586 1.00 86.06 244 MET A N 1
ATOM 1990 C CA . MET A 1 244 ? 23.712 -0.425 -20.346 1.00 86.06 244 MET A CA 1
ATOM 1991 C C . MET A 1 244 ? 23.463 -0.480 -21.862 1.00 86.06 244 MET A C 1
ATOM 1993 O O . MET A 1 244 ? 24.353 -0.894 -22.602 1.00 86.06 244 MET A O 1
ATOM 1997 N N . LYS A 1 245 ? 22.264 -0.107 -22.331 1.00 89.38 245 LYS A N 1
ATOM 1998 C CA . LYS A 1 245 ? 21.811 -0.234 -23.728 1.00 89.38 245 LYS A CA 1
ATOM 1999 C C . LYS A 1 245 ? 21.919 -1.662 -24.296 1.00 89.38 245 LYS A C 1
ATOM 2001 O O . LYS A 1 245 ? 22.054 -1.851 -25.502 1.00 89.38 245 LYS A O 1
ATOM 2006 N N . ASN A 1 246 ? 21.824 -2.686 -23.446 1.00 92.25 246 ASN A N 1
ATOM 2007 C CA . ASN A 1 246 ? 21.862 -4.091 -23.853 1.00 92.25 246 ASN A CA 1
ATOM 2008 C C . ASN A 1 246 ? 20.452 -4.621 -24.164 1.00 92.25 246 ASN A C 1
ATOM 2010 O O . ASN A 1 246 ? 19.857 -5.373 -23.391 1.00 92.25 246 ASN A O 1
ATOM 2014 N N . LEU A 1 247 ? 19.917 -4.240 -25.325 1.00 93.88 247 LEU A N 1
ATOM 2015 C CA . LEU A 1 247 ? 18.570 -4.639 -25.756 1.00 93.88 247 LEU A CA 1
ATOM 2016 C C . LEU A 1 247 ? 18.441 -6.155 -25.998 1.00 93.88 247 LEU A C 1
ATOM 2018 O O . LEU A 1 247 ? 17.360 -6.719 -25.833 1.00 93.88 247 LEU A O 1
ATOM 2022 N N . SER A 1 248 ? 19.538 -6.834 -26.351 1.00 95.44 248 SER A N 1
ATOM 2023 C CA . SER A 1 248 ? 19.535 -8.283 -26.591 1.00 95.44 248 SER A CA 1
ATOM 2024 C C . SER A 1 248 ? 19.207 -9.083 -25.326 1.00 95.44 248 SER A C 1
ATOM 2026 O O . SER A 1 248 ? 18.340 -9.953 -25.368 1.00 95.44 248 SER A O 1
ATOM 2028 N N . ALA A 1 249 ? 19.797 -8.712 -24.187 1.00 95.69 249 ALA A N 1
ATOM 2029 C CA . ALA A 1 249 ? 19.536 -9.360 -22.906 1.00 95.69 249 ALA A CA 1
ATOM 2030 C C . ALA A 1 249 ? 18.110 -9.086 -22.393 1.00 95.69 249 ALA A C 1
ATOM 2032 O O . ALA A 1 249 ? 17.477 -9.956 -21.797 1.00 95.69 249 ALA A O 1
ATOM 2033 N N . ILE A 1 250 ? 17.552 -7.902 -22.676 1.00 97.50 250 ILE A N 1
ATOM 2034 C CA . ILE A 1 250 ? 16.149 -7.597 -22.345 1.00 97.50 250 ILE A CA 1
ATOM 2035 C C . ILE A 1 250 ? 15.197 -8.523 -23.111 1.00 97.50 250 ILE A C 1
ATOM 2037 O O . ILE A 1 250 ? 14.234 -9.028 -22.533 1.00 97.50 250 ILE A O 1
ATOM 2041 N N . ARG A 1 251 ? 15.481 -8.794 -24.392 1.00 97.06 251 ARG A N 1
ATOM 2042 C CA . ARG A 1 251 ? 14.672 -9.699 -25.222 1.00 97.06 251 ARG A CA 1
ATOM 2043 C C . ARG A 1 251 ? 14.569 -11.099 -24.617 1.00 97.06 251 ARG A C 1
ATOM 2045 O O . ARG A 1 251 ? 13.494 -11.691 -24.669 1.00 97.06 251 ARG A O 1
ATOM 2052 N N . GLU A 1 252 ? 15.661 -11.619 -24.059 1.00 96.38 252 GLU A N 1
ATOM 2053 C CA . GLU A 1 252 ? 15.687 -12.928 -23.389 1.00 96.38 252 GLU A CA 1
ATOM 2054 C C . GLU A 1 252 ? 14.810 -12.931 -22.134 1.00 96.38 252 GLU A C 1
ATOM 2056 O O . GLU A 1 252 ? 14.008 -13.843 -21.941 1.00 96.38 252 GLU A O 1
ATOM 2061 N N . LEU A 1 253 ? 14.877 -11.872 -21.322 1.00 96.94 253 LEU A N 1
ATOM 2062 C CA . LEU A 1 253 ? 14.041 -11.739 -20.125 1.00 96.94 253 LEU A CA 1
ATOM 2063 C C . LEU A 1 253 ? 12.550 -11.625 -20.447 1.00 96.94 253 LEU A C 1
ATOM 2065 O O . LEU A 1 253 ? 11.722 -12.132 -19.692 1.00 96.94 253 LEU A O 1
ATOM 2069 N N . ILE A 1 254 ? 12.189 -10.991 -21.566 1.00 96.81 254 ILE A N 1
ATOM 2070 C CA . ILE A 1 254 ? 10.790 -10.895 -22.007 1.00 96.81 254 ILE A CA 1
ATOM 2071 C C . ILE A 1 254 ? 10.205 -12.279 -22.332 1.00 96.81 254 ILE A C 1
ATOM 2073 O O . ILE A 1 254 ? 9.011 -12.478 -22.123 1.00 96.81 254 ILE A O 1
ATOM 2077 N N . GLN A 1 255 ? 11.014 -13.269 -22.731 1.00 95.50 255 GLN A N 1
ATOM 2078 C CA . GLN A 1 255 ? 10.527 -14.643 -22.950 1.00 95.50 255 GLN A CA 1
ATOM 2079 C C . GLN A 1 255 ? 10.003 -15.308 -21.665 1.00 95.50 255 GLN A C 1
ATOM 2081 O O . GLN A 1 255 ? 9.248 -16.275 -21.731 1.00 95.50 255 GLN A O 1
ATOM 2086 N N . LEU A 1 256 ? 10.347 -14.773 -20.487 1.00 94.25 256 LEU A N 1
ATOM 2087 C CA . LEU A 1 256 ? 9.830 -15.249 -19.203 1.00 94.25 256 LEU A CA 1
ATOM 2088 C C . LEU A 1 256 ? 8.412 -14.742 -18.893 1.00 94.25 256 LEU A C 1
ATOM 2090 O O . LEU A 1 256 ? 7.840 -15.177 -17.892 1.00 94.25 256 LEU A O 1
ATOM 2094 N N . GLU A 1 257 ? 7.826 -13.861 -19.715 1.00 95.19 257 GLU A N 1
ATOM 2095 C CA . GLU A 1 257 ? 6.507 -13.253 -19.470 1.00 95.19 257 GLU A CA 1
ATOM 2096 C C . GLU A 1 257 ? 5.431 -14.290 -19.153 1.00 95.19 257 GLU A C 1
ATOM 2098 O O . GLU A 1 257 ? 4.720 -14.148 -18.161 1.00 95.19 257 GLU A O 1
ATOM 2103 N N . GLY A 1 258 ? 5.357 -15.368 -19.941 1.00 94.69 258 GLY A N 1
ATOM 2104 C CA . GLY A 1 258 ? 4.371 -16.428 -19.730 1.00 94.69 258 GLY A CA 1
ATOM 2105 C C . GLY A 1 258 ? 4.436 -16.998 -18.312 1.00 94.69 258 GLY A C 1
ATOM 2106 O O . GLY A 1 258 ? 3.408 -17.123 -17.657 1.00 94.69 258 GLY A O 1
ATOM 2107 N N . LYS A 1 259 ? 5.646 -17.242 -17.788 1.00 92.94 259 LYS A N 1
ATOM 2108 C CA . LYS A 1 259 ? 5.849 -17.684 -16.401 1.00 92.94 259 LYS A CA 1
ATOM 2109 C C . LYS A 1 259 ? 5.458 -16.593 -15.405 1.00 92.94 259 LYS A C 1
ATOM 2111 O O . LYS A 1 259 ? 4.775 -16.902 -14.433 1.00 92.94 259 LYS A O 1
ATOM 2116 N N . LEU A 1 260 ? 5.851 -15.338 -15.635 1.00 93.38 260 LEU A N 1
ATOM 2117 C CA . LEU A 1 260 ? 5.521 -14.217 -14.744 1.00 93.38 260 LEU A CA 1
ATOM 2118 C C . LEU A 1 260 ? 4.006 -14.059 -14.562 1.00 93.38 260 LEU A C 1
ATOM 2120 O O . LEU A 1 260 ? 3.537 -13.906 -13.438 1.00 93.38 260 LEU A O 1
ATOM 2124 N N . LEU A 1 261 ? 3.233 -14.172 -15.643 1.00 93.25 261 LEU A N 1
ATOM 2125 C CA . LEU A 1 261 ? 1.779 -13.997 -15.606 1.00 93.25 261 LEU A CA 1
ATOM 2126 C C . LEU A 1 261 ? 1.028 -15.141 -14.905 1.00 93.25 261 LEU A C 1
ATOM 2128 O O . LEU A 1 261 ? -0.127 -14.955 -14.532 1.00 93.25 261 LEU A O 1
ATOM 2132 N N . THR A 1 262 ? 1.669 -16.290 -14.654 1.00 92.31 262 THR A N 1
ATOM 2133 C CA . THR A 1 262 ? 1.077 -17.369 -13.832 1.00 92.31 262 THR A CA 1
ATOM 2134 C C . THR A 1 262 ? 1.174 -17.120 -12.324 1.00 92.31 262 THR A C 1
ATOM 2136 O O . THR A 1 262 ? 0.560 -17.839 -11.535 1.00 92.31 262 THR A O 1
ATOM 2139 N N . ILE A 1 263 ? 1.955 -16.125 -11.894 1.00 89.12 263 ILE A N 1
ATOM 2140 C CA . ILE A 1 263 ? 2.265 -15.904 -10.480 1.00 89.12 263 ILE A CA 1
ATOM 2141 C C . ILE A 1 263 ? 1.166 -15.042 -9.836 1.00 89.12 263 ILE A C 1
ATOM 2143 O O . ILE A 1 263 ? 0.869 -13.954 -10.331 1.00 89.12 263 ILE A O 1
ATOM 2147 N N . PRO A 1 264 ? 0.581 -15.458 -8.696 1.00 88.00 264 PRO A N 1
ATOM 2148 C CA . PRO A 1 264 ? -0.434 -14.662 -8.018 1.00 88.00 264 PRO A CA 1
ATOM 2149 C C . PRO A 1 264 ? 0.185 -13.448 -7.306 1.00 88.00 264 PRO A C 1
ATOM 2151 O O . PRO A 1 264 ? 0.934 -13.569 -6.329 1.00 88.00 264 PRO A O 1
ATOM 2154 N N . TYR A 1 265 ? -0.175 -12.246 -7.759 1.00 86.25 265 TYR A N 1
ATOM 2155 C CA . TYR A 1 265 ? 0.258 -10.980 -7.161 1.00 86.25 265 TYR A CA 1
ATOM 2156 C C . TYR A 1 265 ? -0.829 -10.400 -6.249 1.00 86.25 265 TYR A C 1
ATOM 2158 O O . TYR A 1 265 ? -1.688 -9.627 -6.669 1.00 86.25 265 TYR A O 1
ATOM 2166 N N . VAL A 1 266 ? -0.782 -10.788 -4.973 1.00 83.50 266 VAL A N 1
ATOM 2167 C CA . VAL A 1 266 ? -1.856 -10.502 -4.002 1.00 83.50 266 VAL A CA 1
ATOM 2168 C C . VAL A 1 266 ? -1.684 -9.207 -3.206 1.00 83.50 266 VAL A C 1
ATOM 2170 O O . VAL A 1 266 ? -2.648 -8.736 -2.625 1.00 83.50 266 VAL A O 1
ATOM 2173 N N . THR A 1 267 ? -0.496 -8.594 -3.191 1.00 83.75 267 THR A N 1
ATOM 2174 C CA . THR A 1 267 ? -0.252 -7.334 -2.461 1.00 83.75 267 THR A CA 1
ATOM 2175 C C . THR A 1 267 ? -0.195 -6.140 -3.419 1.00 83.75 267 THR A C 1
ATOM 2177 O O . THR A 1 267 ? 0.201 -6.317 -4.578 1.00 83.75 267 THR A O 1
ATOM 2180 N N . PRO A 1 268 ? -0.515 -4.911 -2.971 1.00 85.94 268 PRO A N 1
ATOM 2181 C CA . PRO A 1 268 ? -0.480 -3.732 -3.838 1.00 85.94 268 PRO A CA 1
ATOM 2182 C C . PRO A 1 268 ? 0.928 -3.466 -4.374 1.00 85.94 268 PRO A C 1
ATOM 2184 O O . PRO A 1 268 ? 1.107 -3.147 -5.546 1.00 85.94 268 PRO A O 1
ATOM 2187 N N . PHE A 1 269 ? 1.951 -3.717 -3.558 1.00 84.31 269 PHE A N 1
ATOM 2188 C CA . PHE A 1 269 ? 3.344 -3.660 -3.986 1.00 84.31 269 PHE A CA 1
ATOM 2189 C C . PHE A 1 269 ? 3.657 -4.641 -5.116 1.00 84.31 269 PHE A C 1
ATOM 2191 O O . PHE A 1 269 ? 4.239 -4.247 -6.122 1.00 84.31 269 PHE A O 1
ATOM 2198 N N . LYS A 1 270 ? 3.250 -5.910 -4.988 1.00 86.12 270 LYS A N 1
ATOM 2199 C CA . LYS A 1 270 ? 3.483 -6.931 -6.019 1.00 86.12 270 LYS A CA 1
ATOM 2200 C C . LYS A 1 270 ? 2.737 -6.601 -7.318 1.00 86.12 270 LYS A C 1
ATOM 2202 O O . LYS A 1 270 ? 3.327 -6.682 -8.391 1.00 86.12 270 LYS A O 1
ATOM 2207 N N . LYS A 1 271 ? 1.491 -6.128 -7.226 1.00 91.25 271 LYS A N 1
ATOM 2208 C CA . LYS A 1 271 ? 0.714 -5.634 -8.378 1.00 91.25 271 LYS A CA 1
ATOM 2209 C C . LYS A 1 271 ? 1.395 -4.439 -9.062 1.00 91.25 271 LYS A C 1
ATOM 2211 O O . LYS A 1 271 ? 1.561 -4.443 -10.278 1.00 91.25 271 LYS A O 1
ATOM 2216 N N . ALA A 1 272 ? 1.899 -3.472 -8.291 1.00 90.94 272 ALA A N 1
ATOM 2217 C CA . ALA A 1 272 ? 2.662 -2.340 -8.823 1.00 90.94 272 ALA A CA 1
ATOM 2218 C C . ALA A 1 272 ? 3.973 -2.767 -9.514 1.00 90.94 272 ALA A C 1
ATOM 2220 O O . ALA A 1 272 ? 4.451 -2.088 -10.424 1.00 90.94 272 ALA A O 1
ATOM 2221 N N . ARG A 1 273 ? 4.581 -3.884 -9.094 1.00 92.06 273 ARG A N 1
ATOM 2222 C CA . ARG A 1 273 ? 5.775 -4.447 -9.746 1.00 92.06 273 ARG A CA 1
ATOM 2223 C C . ARG A 1 273 ? 5.437 -5.109 -11.073 1.00 92.06 273 ARG A C 1
ATOM 2225 O O . ARG A 1 273 ? 6.246 -5.022 -11.991 1.00 92.06 273 ARG A O 1
ATOM 2232 N N . LEU A 1 274 ? 4.256 -5.707 -11.201 1.00 96.12 274 LEU A N 1
ATOM 2233 C CA . LEU A 1 274 ? 3.797 -6.221 -12.489 1.00 96.12 274 LEU A CA 1
ATOM 2234 C C . LEU A 1 274 ? 3.515 -5.062 -13.456 1.00 96.12 274 LEU A C 1
ATOM 2236 O O . LEU A 1 274 ? 3.960 -5.091 -14.596 1.00 96.12 274 LEU A O 1
ATOM 2240 N N . ALA A 1 275 ? 2.892 -3.983 -12.976 1.00 96.06 275 ALA A N 1
ATOM 2241 C CA . ALA A 1 275 ? 2.750 -2.755 -13.761 1.00 96.06 275 ALA A CA 1
ATOM 2242 C C . ALA A 1 275 ? 4.116 -2.185 -14.199 1.00 96.06 275 ALA A C 1
ATOM 2244 O O . ALA A 1 275 ? 4.297 -1.795 -15.350 1.00 96.06 275 ALA A O 1
ATOM 2245 N N . GLN A 1 276 ? 5.119 -2.212 -13.310 1.00 96.81 276 GLN A N 1
ATOM 2246 C CA . GLN A 1 276 ? 6.490 -1.809 -13.648 1.00 96.81 276 GLN A CA 1
ATOM 2247 C C . GLN A 1 276 ? 7.107 -2.679 -14.747 1.00 96.81 276 GLN A C 1
ATOM 2249 O O . GLN A 1 276 ? 7.799 -2.145 -15.609 1.00 96.81 276 GLN A O 1
ATOM 2254 N N . TYR A 1 277 ? 6.862 -3.989 -14.729 1.00 98.19 277 TYR A N 1
ATOM 2255 C CA . TYR A 1 277 ? 7.332 -4.886 -15.781 1.00 98.19 277 TYR A CA 1
ATOM 2256 C C . TYR A 1 277 ? 6.800 -4.457 -17.151 1.00 98.19 277 TYR A C 1
ATOM 2258 O O . TYR A 1 277 ? 7.582 -4.275 -18.083 1.00 98.19 277 TYR A O 1
ATOM 2266 N N . PHE A 1 278 ? 5.495 -4.198 -17.255 1.00 98.25 278 PHE A N 1
ATOM 2267 C CA . PHE A 1 278 ? 4.891 -3.729 -18.501 1.00 98.25 278 PHE A CA 1
ATOM 2268 C C . PHE A 1 278 ? 5.409 -2.355 -18.935 1.00 98.25 278 PHE A C 1
ATOM 2270 O O . PHE A 1 278 ? 5.659 -2.153 -20.121 1.00 98.25 278 PHE A O 1
ATOM 2277 N N . LYS A 1 279 ? 5.674 -1.439 -17.994 1.00 97.62 279 LYS A N 1
ATOM 2278 C CA . LYS A 1 279 ? 6.314 -0.152 -18.309 1.00 97.62 279 LYS A CA 1
ATOM 2279 C C . LYS A 1 279 ? 7.696 -0.365 -18.941 1.00 97.62 279 LYS A C 1
ATOM 2281 O O . LYS A 1 279 ? 7.967 0.167 -20.012 1.00 97.62 279 LYS A O 1
ATOM 2286 N N . LEU A 1 280 ? 8.544 -1.179 -18.308 1.00 97.81 280 LEU A N 1
ATOM 2287 C CA . LEU A 1 280 ? 9.896 -1.489 -18.795 1.00 97.81 280 LEU A CA 1
ATOM 2288 C C . LEU A 1 280 ? 9.870 -2.215 -20.151 1.00 97.81 280 LEU A C 1
ATOM 2290 O O . LEU A 1 280 ? 10.692 -1.942 -21.025 1.00 97.81 280 LEU A O 1
ATOM 2294 N N . LYS A 1 281 ? 8.903 -3.117 -20.348 1.00 98.06 281 LYS A N 1
ATOM 2295 C CA . LYS A 1 281 ? 8.647 -3.779 -21.633 1.00 98.06 281 LYS A CA 1
ATOM 2296 C C . LYS A 1 281 ? 8.243 -2.768 -22.712 1.00 98.06 281 LYS A C 1
ATOM 2298 O O . LYS A 1 281 ? 8.708 -2.870 -23.844 1.00 98.06 281 LYS A O 1
ATOM 2303 N N . GLY A 1 282 ? 7.429 -1.777 -22.349 1.00 95.19 282 GLY A N 1
ATOM 2304 C CA . GLY A 1 282 ? 7.068 -0.658 -23.216 1.00 95.19 282 GLY A CA 1
ATOM 2305 C C . GLY A 1 282 ? 8.290 0.129 -23.682 1.00 95.19 282 GLY A C 1
ATOM 2306 O O . GLY A 1 282 ? 8.474 0.314 -24.882 1.00 95.19 282 GLY A O 1
ATOM 2307 N N . GLU A 1 283 ? 9.173 0.508 -22.753 1.00 93.50 283 GLU A N 1
ATOM 2308 C CA . GLU A 1 283 ? 10.429 1.211 -23.060 1.00 93.50 283 GLU A CA 1
ATOM 2309 C C . GLU A 1 283 ? 11.316 0.407 -24.022 1.00 93.50 283 GLU A C 1
ATOM 2311 O O . GLU A 1 283 ? 11.803 0.948 -25.015 1.00 93.50 283 GLU A O 1
ATOM 2316 N N . TYR A 1 284 ? 11.469 -0.898 -23.781 1.00 95.62 284 TYR A N 1
ATOM 2317 C CA . TYR A 1 284 ? 12.189 -1.795 -24.687 1.00 95.62 284 TYR A CA 1
ATOM 2318 C C . TYR A 1 284 ? 11.612 -1.789 -26.109 1.00 95.62 284 TYR A C 1
ATOM 2320 O O . TYR A 1 284 ? 12.362 -1.719 -27.085 1.00 95.62 284 TYR A O 1
ATOM 2328 N N . TYR A 1 285 ? 10.288 -1.857 -26.243 1.00 93.44 285 TYR A N 1
ATOM 2329 C CA . TYR A 1 285 ? 9.644 -1.862 -27.552 1.00 93.44 285 TYR A CA 1
ATOM 2330 C C . TYR A 1 285 ? 9.790 -0.535 -28.292 1.00 93.44 285 TYR A C 1
ATOM 2332 O O . TYR A 1 285 ? 10.090 -0.549 -29.483 1.00 93.44 285 TYR A O 1
ATOM 2340 N N . ILE A 1 286 ? 9.696 0.601 -27.598 1.00 85.69 286 ILE A N 1
ATOM 2341 C CA . ILE A 1 286 ? 9.979 1.904 -28.216 1.00 85.69 286 ILE A CA 1
ATOM 2342 C C . ILE A 1 286 ? 11.427 1.975 -28.713 1.00 85.69 286 ILE A C 1
ATOM 2344 O O . ILE A 1 286 ? 11.660 2.370 -29.853 1.00 85.69 286 ILE A O 1
ATOM 2348 N N . LEU A 1 287 ? 12.394 1.527 -27.906 1.00 87.00 287 LEU A N 1
ATOM 2349 C CA . LEU A 1 287 ? 13.814 1.512 -28.283 1.00 87.00 287 LEU A CA 1
ATOM 2350 C C . LEU A 1 287 ? 14.147 0.537 -29.423 1.00 87.00 287 LEU A C 1
ATOM 2352 O O . LEU A 1 287 ? 15.223 0.632 -30.004 1.00 87.00 287 LEU A O 1
ATOM 2356 N N . THR A 1 288 ? 13.251 -0.402 -29.729 1.00 88.44 288 THR A N 1
ATOM 2357 C CA . THR A 1 288 ? 13.384 -1.361 -30.838 1.00 88.44 288 THR A CA 1
ATOM 2358 C C . THR A 1 288 ? 12.430 -1.058 -31.996 1.00 88.44 288 THR A C 1
ATOM 2360 O O . THR A 1 288 ? 12.201 -1.924 -32.834 1.00 88.44 288 THR A O 1
ATOM 2363 N N . GLU A 1 289 ? 11.878 0.161 -32.042 1.00 84.62 289 GLU A N 1
ATOM 2364 C CA . GLU A 1 289 ? 10.976 0.664 -33.093 1.00 84.62 289 GLU A CA 1
ATOM 2365 C C . GLU A 1 289 ? 9.642 -0.102 -33.228 1.00 84.62 289 GLU A C 1
ATOM 2367 O O . GLU A 1 289 ? 8.911 0.047 -34.205 1.00 84.62 289 GLU A O 1
ATOM 2372 N N . ARG A 1 290 ? 9.262 -0.871 -32.204 1.00 85.88 290 ARG A N 1
ATOM 2373 C CA . ARG A 1 290 ? 8.003 -1.630 -32.112 1.00 85.88 290 ARG A CA 1
ATOM 2374 C C . ARG A 1 290 ? 6.937 -0.828 -31.376 1.00 85.88 290 ARG A C 1
ATOM 2376 O O . ARG A 1 290 ? 6.583 -1.092 -30.227 1.00 85.88 290 ARG A O 1
ATOM 2383 N N . VAL A 1 291 ? 6.496 0.245 -32.019 1.00 81.88 291 VAL A N 1
ATOM 2384 C CA . VAL A 1 291 ? 5.753 1.326 -31.357 1.00 81.88 291 VAL A CA 1
ATOM 2385 C C . VAL A 1 291 ? 4.416 0.845 -30.797 1.00 81.88 291 VAL A C 1
ATOM 2387 O O . VAL A 1 291 ? 4.128 1.107 -29.633 1.00 81.88 291 VAL A O 1
ATOM 2390 N N . GLU A 1 292 ? 3.618 0.115 -31.578 1.00 82.19 292 GLU A N 1
ATOM 2391 C CA . GLU A 1 292 ? 2.284 -0.339 -31.154 1.00 82.19 292 GLU A CA 1
ATOM 2392 C C . GLU A 1 292 ? 2.349 -1.247 -29.919 1.00 82.19 292 GLU A C 1
ATOM 2394 O O . GLU A 1 292 ? 1.603 -1.053 -28.953 1.00 82.19 292 GLU A O 1
ATOM 2399 N N . GLU A 1 293 ? 3.290 -2.194 -29.889 1.00 90.25 293 GLU A N 1
ATOM 2400 C CA . GLU A 1 293 ? 3.500 -3.057 -28.726 1.00 90.25 293 GLU A CA 1
ATOM 2401 C C . GLU A 1 293 ? 4.015 -2.276 -27.514 1.00 90.25 293 GLU A C 1
ATOM 2403 O O . GLU A 1 293 ? 3.644 -2.586 -26.373 1.00 90.25 293 GLU A O 1
ATOM 2408 N N . GLY A 1 294 ? 4.832 -1.247 -27.752 1.00 89.50 294 GLY A N 1
ATOM 2409 C CA . GLY A 1 294 ? 5.273 -0.309 -26.727 1.00 89.50 294 GLY A CA 1
ATOM 2410 C C . GLY A 1 294 ? 4.100 0.411 -26.070 1.00 89.50 294 GLY A C 1
ATOM 2411 O O . GLY A 1 294 ? 3.949 0.366 -24.847 1.00 89.50 294 GLY A O 1
ATOM 2412 N N . LEU A 1 295 ? 3.214 0.995 -26.880 1.00 87.31 295 LEU A N 1
ATOM 2413 C CA . LEU A 1 295 ? 2.020 1.698 -26.406 1.00 87.31 295 LEU A CA 1
ATOM 2414 C C . LEU A 1 295 ? 1.076 0.776 -25.639 1.00 87.31 295 LEU A C 1
ATOM 2416 O O . LEU A 1 295 ? 0.646 1.126 -24.539 1.00 87.31 295 LEU A O 1
ATOM 2420 N N . LYS A 1 296 ? 0.809 -0.426 -26.163 1.00 90.06 296 LYS A N 1
ATOM 2421 C CA . LYS A 1 296 ? -0.008 -1.429 -25.466 1.00 90.06 296 LYS A CA 1
ATOM 2422 C C . LYS A 1 296 ? 0.576 -1.775 -24.094 1.00 90.06 296 LYS A C 1
ATOM 2424 O O . LYS A 1 296 ? -0.162 -1.869 -23.118 1.00 90.06 296 LYS A O 1
ATOM 2429 N N . SER A 1 297 ? 1.897 -1.920 -24.007 1.00 95.38 297 SER A N 1
ATOM 2430 C CA . SER A 1 297 ? 2.578 -2.230 -22.745 1.00 95.38 297 SER A CA 1
ATOM 2431 C C . SER A 1 297 ? 2.497 -1.064 -21.748 1.00 95.38 297 SER A C 1
ATOM 2433 O O . SER A 1 297 ? 2.262 -1.289 -20.562 1.00 95.38 297 SER A O 1
ATOM 2435 N N . PHE A 1 298 ? 2.601 0.191 -22.200 1.00 92.38 298 PHE A N 1
ATOM 2436 C CA . PHE A 1 298 ? 2.394 1.349 -21.322 1.00 92.38 298 PHE A CA 1
ATOM 2437 C C . PHE A 1 298 ? 0.949 1.492 -20.836 1.00 92.38 298 PHE A C 1
ATOM 2439 O O . PHE A 1 298 ? 0.742 1.869 -19.684 1.00 92.38 298 PHE A O 1
ATOM 2446 N N . LEU A 1 299 ? -0.044 1.177 -21.673 1.00 90.25 299 LEU A N 1
ATOM 2447 C CA . LEU A 1 299 ? -1.451 1.168 -21.261 1.00 90.25 299 LEU A CA 1
ATOM 2448 C C . LEU A 1 299 ? -1.717 0.091 -20.198 1.00 90.25 299 LEU A C 1
ATOM 2450 O O . LEU A 1 299 ? -2.365 0.378 -19.192 1.00 90.25 299 LEU A O 1
ATOM 2454 N N . GLU A 1 300 ? -1.154 -1.109 -20.364 1.00 95.38 300 GLU A N 1
ATOM 2455 C CA . GLU A 1 300 ? -1.231 -2.176 -19.356 1.00 95.38 300 GLU A CA 1
ATOM 2456 C C . GLU A 1 300 ? -0.571 -1.746 -18.033 1.00 95.38 300 GLU A C 1
ATOM 2458 O O . GLU A 1 300 ? -1.125 -1.948 -16.950 1.00 95.38 300 GLU A O 1
ATOM 2463 N N . ALA A 1 301 ? 0.584 -1.077 -18.107 1.00 96.50 301 ALA A N 1
ATOM 2464 C CA . ALA A 1 301 ? 1.251 -0.513 -16.937 1.00 96.50 301 ALA A CA 1
ATOM 2465 C C . ALA A 1 301 ? 0.389 0.546 -16.230 1.00 96.50 301 ALA A C 1
ATOM 2467 O O . ALA A 1 301 ? 0.227 0.487 -15.009 1.00 96.50 301 ALA A O 1
ATOM 2468 N N . ALA A 1 302 ? -0.198 1.481 -16.983 1.00 91.31 302 ALA A N 1
ATOM 2469 C CA . ALA A 1 302 ? -1.084 2.515 -16.452 1.00 91.31 302 ALA A CA 1
ATOM 2470 C C . ALA A 1 302 ? -2.296 1.898 -15.735 1.00 91.31 302 ALA A C 1
ATOM 2472 O O . ALA A 1 302 ? -2.545 2.210 -14.568 1.00 91.31 302 ALA A O 1
ATOM 2473 N N . ALA A 1 303 ? -2.977 0.942 -16.375 1.00 90.44 303 ALA A N 1
ATOM 2474 C CA . ALA A 1 303 ? -4.103 0.220 -15.783 1.00 90.44 303 ALA A CA 1
ATOM 2475 C C . ALA A 1 303 ? -3.695 -0.553 -14.516 1.00 90.44 303 ALA A C 1
ATOM 2477 O O . ALA A 1 303 ? -4.429 -0.579 -13.523 1.00 90.44 303 ALA A O 1
ATOM 2478 N N . GLY A 1 304 ? -2.509 -1.165 -14.521 1.00 90.88 304 GLY A N 1
ATOM 2479 C CA . GLY A 1 304 ? -1.947 -1.841 -13.357 1.00 90.88 304 GLY A CA 1
ATOM 2480 C C . GLY A 1 304 ? -1.680 -0.893 -12.184 1.00 90.88 304 GLY A C 1
ATOM 2481 O O . GLY A 1 304 ? -1.979 -1.251 -11.045 1.00 90.88 304 GLY A O 1
ATOM 2482 N N . TYR A 1 305 ? -1.167 0.313 -12.444 1.00 89.38 305 TYR A N 1
ATOM 2483 C CA . TYR A 1 305 ? -0.946 1.338 -11.417 1.00 89.38 305 TYR A CA 1
ATOM 2484 C C . TYR A 1 305 ? -2.246 1.942 -10.877 1.00 89.38 305 TYR A C 1
ATOM 2486 O O . TYR A 1 305 ? -2.334 2.181 -9.671 1.00 89.38 305 TYR A O 1
ATOM 2494 N N . ALA A 1 306 ? -3.263 2.126 -11.721 1.00 86.69 306 ALA A N 1
ATOM 2495 C CA . ALA A 1 306 ? -4.581 2.605 -11.301 1.00 86.69 306 ALA A CA 1
ATOM 2496 C C . ALA A 1 306 ? -5.250 1.645 -10.296 1.00 86.69 306 ALA A C 1
ATOM 2498 O O . ALA A 1 306 ? -5.783 2.079 -9.277 1.00 86.69 306 ALA A O 1
ATOM 2499 N N . LYS A 1 307 ? -5.133 0.323 -10.507 1.00 88.75 307 LYS A N 1
ATOM 2500 C CA . LYS A 1 307 ? -5.673 -0.723 -9.606 1.00 88.75 307 LYS A CA 1
ATOM 2501 C C . LYS A 1 307 ? -5.078 -0.725 -8.191 1.00 88.75 307 LYS A C 1
ATOM 2503 O O . LYS A 1 307 ? -5.569 -1.455 -7.330 1.00 88.75 307 LYS A O 1
ATOM 2508 N N . VAL A 1 308 ? -3.997 0.015 -7.969 1.00 87.12 308 VAL A N 1
ATOM 2509 C CA . VAL A 1 308 ? -3.304 0.130 -6.678 1.00 87.12 308 VAL A CA 1
ATOM 2510 C C . VAL A 1 308 ? -3.093 1.588 -6.278 1.00 87.12 308 VAL A C 1
ATOM 2512 O O . VAL A 1 308 ? -2.141 1.889 -5.563 1.00 87.12 308 VAL A O 1
ATOM 2515 N N . ASP A 1 309 ? -3.940 2.495 -6.773 1.00 84.38 309 ASP A N 1
ATOM 2516 C CA . ASP A 1 309 ? -3.947 3.911 -6.394 1.00 84.38 309 ASP A CA 1
ATOM 2517 C C . ASP A 1 309 ? -2.550 4.568 -6.492 1.00 84.38 309 ASP A C 1
ATOM 2519 O O . ASP A 1 309 ? -2.038 5.224 -5.576 1.00 84.38 309 ASP A O 1
ATOM 2523 N N . LEU A 1 310 ? -1.880 4.376 -7.637 1.00 82.44 310 LEU A N 1
ATOM 2524 C CA . LEU A 1 310 ? -0.593 5.001 -7.974 1.00 82.44 310 LEU A CA 1
ATOM 2525 C C . LEU A 1 310 ? -0.698 6.001 -9.149 1.00 82.44 310 LEU A C 1
ATOM 2527 O O . LEU A 1 310 ? 0.038 5.853 -10.129 1.00 82.44 310 LEU A O 1
ATOM 2531 N N . PRO A 1 311 ? -1.515 7.074 -9.046 1.00 82.19 311 PRO A N 1
ATOM 2532 C CA . PRO A 1 311 ? -1.767 8.037 -10.123 1.00 82.19 311 PRO A CA 1
ATOM 2533 C C . PRO A 1 311 ? -0.518 8.735 -10.668 1.00 82.19 311 PRO A C 1
ATOM 2535 O O . PRO A 1 311 ? -0.483 9.097 -11.840 1.00 82.19 311 PRO A O 1
ATOM 2538 N N . SER A 1 312 ? 0.532 8.926 -9.858 1.00 78.75 312 SER A N 1
ATOM 2539 C CA . SER A 1 312 ? 1.793 9.507 -10.350 1.00 78.75 312 SER A CA 1
ATOM 2540 C C . SER A 1 312 ? 2.486 8.587 -11.368 1.00 78.75 312 SER A C 1
ATOM 2542 O O . SER A 1 312 ? 2.893 9.038 -12.437 1.00 78.75 312 SER A O 1
ATOM 2544 N N . LYS A 1 313 ? 2.539 7.275 -11.092 1.00 84.62 313 LYS A N 1
ATOM 2545 C CA . LYS A 1 313 ? 3.140 6.280 -12.000 1.00 84.62 313 LYS A CA 1
ATOM 2546 C C . LYS A 1 313 ? 2.260 5.997 -13.214 1.00 84.62 313 LYS A C 1
ATOM 2548 O O . LYS A 1 313 ? 2.762 5.804 -14.316 1.00 84.62 313 LYS A O 1
ATOM 2553 N N . GLU A 1 314 ? 0.948 6.011 -13.019 1.00 87.38 314 GLU A N 1
ATOM 2554 C CA . GLU A 1 314 ? -0.018 5.985 -14.115 1.00 87.38 314 GLU A CA 1
ATOM 2555 C C . GLU A 1 314 ? 0.194 7.183 -15.060 1.00 87.38 314 GLU A C 1
ATOM 2557 O O . GLU A 1 314 ? 0.401 7.008 -16.261 1.00 87.38 314 GLU A O 1
ATOM 2562 N N . SER A 1 315 ? 0.242 8.400 -14.509 1.00 80.50 315 SER A N 1
ATOM 2563 C CA . SER A 1 315 ? 0.471 9.635 -15.271 1.00 80.50 315 SER A CA 1
ATOM 2564 C C . SER A 1 315 ? 1.816 9.631 -15.995 1.00 80.50 315 SER A C 1
ATOM 2566 O O . SER A 1 315 ? 1.922 10.150 -17.107 1.00 80.50 315 SER A O 1
ATOM 2568 N N . GLU A 1 316 ? 2.845 9.034 -15.389 1.00 82.12 316 GLU A N 1
ATOM 2569 C CA . GLU A 1 316 ? 4.148 8.841 -16.022 1.00 82.12 316 GLU A CA 1
ATOM 2570 C C . GLU A 1 316 ? 4.032 8.010 -17.308 1.00 82.12 316 GLU A C 1
ATOM 2572 O O . GLU A 1 316 ? 4.592 8.408 -18.330 1.00 82.12 316 GLU A O 1
ATOM 2577 N N . CYS A 1 317 ? 3.256 6.921 -17.299 1.00 85.69 317 CYS A N 1
ATOM 2578 C CA . CYS A 1 317 ? 3.021 6.097 -18.489 1.00 85.69 317 CYS A CA 1
ATOM 2579 C C . CYS A 1 317 ? 2.356 6.917 -19.606 1.00 85.69 317 CYS A C 1
ATOM 2581 O O . CYS A 1 317 ? 2.827 6.914 -20.742 1.00 85.69 317 CYS A O 1
ATOM 2583 N N . PHE A 1 318 ? 1.330 7.711 -19.281 1.00 82.31 318 PHE A N 1
ATOM 2584 C CA . PHE A 1 318 ? 0.681 8.597 -20.257 1.00 82.31 318 PHE A CA 1
ATOM 2585 C C . PHE A 1 318 ? 1.588 9.723 -20.760 1.00 82.31 318 PHE A C 1
ATOM 2587 O O . PHE A 1 318 ? 1.456 10.170 -21.900 1.00 82.31 318 PHE A O 1
ATOM 2594 N N . ARG A 1 319 ? 2.511 10.218 -19.931 1.00 79.25 319 ARG A N 1
ATOM 2595 C CA . ARG A 1 319 ? 3.523 11.190 -20.362 1.00 79.25 319 ARG A CA 1
ATOM 2596 C C . ARG A 1 319 ? 4.497 10.562 -21.359 1.00 79.25 319 ARG A C 1
ATOM 2598 O O . ARG A 1 319 ? 4.794 11.205 -22.358 1.00 79.25 319 ARG A O 1
ATOM 2605 N N . ILE A 1 320 ? 4.943 9.326 -21.122 1.00 78.44 320 ILE A N 1
ATOM 2606 C CA . ILE A 1 320 ? 5.824 8.601 -22.052 1.00 78.44 320 ILE A CA 1
ATOM 2607 C C . ILE A 1 320 ? 5.110 8.354 -23.384 1.00 78.44 320 ILE A C 1
ATOM 2609 O O . ILE A 1 320 ? 5.669 8.662 -24.434 1.00 78.44 320 ILE A O 1
ATOM 2613 N N . ILE A 1 321 ? 3.856 7.893 -23.341 1.00 78.94 321 ILE A N 1
ATOM 2614 C CA . ILE A 1 321 ? 3.007 7.743 -24.532 1.00 78.94 321 ILE A CA 1
ATOM 2615 C C . ILE A 1 321 ? 2.979 9.065 -25.316 1.00 78.94 321 ILE A C 1
ATOM 2617 O O . ILE A 1 321 ? 3.401 9.105 -26.465 1.00 78.94 321 ILE A O 1
ATOM 2621 N N . ARG A 1 322 ? 2.592 10.182 -24.686 1.00 70.25 322 ARG A N 1
ATOM 2622 C CA . ARG A 1 322 ? 2.524 11.496 -25.360 1.00 70.25 322 ARG A CA 1
ATOM 2623 C C . ARG A 1 322 ? 3.865 11.989 -25.910 1.00 70.25 322 ARG A C 1
ATOM 2625 O O . ARG A 1 322 ? 3.887 12.631 -26.953 1.00 70.25 322 ARG A O 1
ATOM 2632 N N . GLY A 1 323 ? 4.961 11.725 -25.202 1.00 66.69 323 GLY A N 1
ATOM 2633 C CA . GLY A 1 323 ? 6.304 12.176 -25.572 1.00 66.69 323 GLY A CA 1
ATOM 2634 C C . GLY A 1 323 ? 6.992 11.326 -26.641 1.00 66.69 323 GLY A C 1
ATOM 2635 O O . GLY A 1 323 ? 8.064 11.698 -27.108 1.00 66.69 323 GLY A O 1
ATOM 2636 N N . THR A 1 324 ? 6.414 10.188 -27.034 1.00 67.06 324 THR A N 1
ATOM 2637 C CA . THR A 1 324 ? 7.023 9.307 -28.034 1.00 67.06 324 THR A CA 1
ATOM 2638 C C . THR A 1 324 ? 6.841 9.905 -29.434 1.00 67.06 324 THR A C 1
ATOM 2640 O O . THR A 1 324 ? 5.731 9.920 -29.964 1.00 67.06 324 THR A O 1
ATOM 2643 N N . GLU A 1 325 ? 7.931 10.352 -30.073 1.00 56.84 325 GLU A N 1
ATOM 2644 C CA . GLU A 1 325 ? 7.926 10.953 -31.424 1.00 56.84 325 GLU A CA 1
ATOM 2645 C C . GLU A 1 325 ? 7.222 10.089 -32.485 1.00 56.84 325 GLU A C 1
ATOM 2647 O O . GLU A 1 325 ? 6.662 10.606 -33.451 1.00 56.84 325 GLU A O 1
ATOM 2652 N N . ALA A 1 326 ? 7.195 8.769 -32.297 1.00 49.97 326 ALA A N 1
ATOM 2653 C CA . ALA A 1 326 ? 6.495 7.851 -33.182 1.00 49.97 326 ALA A CA 1
ATOM 2654 C C . ALA A 1 326 ? 4.963 8.026 -33.188 1.00 49.97 326 ALA A C 1
ATOM 2656 O O . ALA A 1 326 ? 4.344 7.775 -34.218 1.00 49.97 326 ALA A O 1
ATOM 2657 N N . ILE A 1 327 ? 4.343 8.522 -32.108 1.00 49.28 327 ILE A N 1
ATOM 2658 C CA . ILE A 1 327 ? 2.916 8.897 -32.118 1.00 49.28 327 ILE A CA 1
ATOM 2659 C C . ILE A 1 327 ? 2.688 10.134 -32.988 1.00 49.28 327 ILE A C 1
ATOM 2661 O O . ILE A 1 327 ? 1.703 10.188 -33.722 1.00 49.28 327 ILE A O 1
ATOM 2665 N N . ASN A 1 328 ? 3.625 11.087 -32.983 1.00 48.38 328 ASN A N 1
ATOM 2666 C CA . ASN A 1 328 ? 3.559 12.241 -33.879 1.00 48.38 328 ASN A CA 1
ATOM 2667 C C . ASN A 1 328 ? 3.702 11.823 -35.353 1.00 48.38 328 ASN A C 1
ATOM 2669 O O . ASN A 1 328 ? 3.046 12.415 -36.199 1.00 48.38 328 ASN A O 1
ATOM 2673 N N . ARG A 1 329 ? 4.468 10.762 -35.657 1.00 45.84 329 ARG A N 1
ATOM 2674 C CA . ARG A 1 329 ? 4.566 10.181 -37.014 1.00 45.84 329 ARG A CA 1
ATOM 2675 C C . ARG A 1 329 ? 3.340 9.341 -37.411 1.00 45.84 329 ARG A C 1
ATOM 2677 O O . ARG A 1 329 ? 2.914 9.400 -38.559 1.00 45.84 329 ARG A O 1
ATOM 2684 N N . LEU A 1 330 ? 2.738 8.595 -36.478 1.00 47.03 330 LEU A N 1
ATOM 2685 C CA . LEU A 1 330 ? 1.504 7.816 -36.704 1.00 47.03 330 LEU A CA 1
ATOM 2686 C C . LEU A 1 330 ? 0.255 8.700 -36.864 1.00 47.03 330 LEU A C 1
ATOM 2688 O O . LEU A 1 330 ? -0.723 8.279 -37.480 1.00 47.03 330 LEU A O 1
ATOM 2692 N N . ARG A 1 331 ? 0.289 9.933 -36.344 1.00 45.59 331 ARG A N 1
ATOM 2693 C CA . ARG A 1 331 ? -0.761 10.945 -36.533 1.00 45.59 331 ARG A CA 1
ATOM 2694 C C . ARG A 1 331 ? -0.928 11.353 -38.003 1.00 45.59 331 ARG A C 1
ATOM 2696 O O . ARG A 1 331 ? -2.053 11.623 -38.416 1.00 45.59 331 ARG A O 1
ATOM 2703 N N . ASP A 1 332 ? 0.153 11.332 -38.783 1.00 42.28 332 ASP A N 1
ATOM 2704 C CA . ASP A 1 332 ? 0.137 11.648 -40.219 1.00 42.28 332 ASP A CA 1
ATOM 2705 C C . ASP A 1 332 ? -0.282 10.454 -41.094 1.00 42.28 332 ASP A C 1
ATOM 2707 O O . ASP A 1 332 ? -0.673 10.628 -42.246 1.00 42.28 332 ASP A O 1
ATOM 2711 N N . GLN A 1 333 ? -0.256 9.235 -40.548 1.00 43.00 333 GLN A N 1
ATOM 2712 C CA . GLN A 1 333 ? -0.575 7.998 -41.264 1.00 43.00 333 GLN A CA 1
ATOM 2713 C C . GLN A 1 333 ? -1.796 7.311 -40.653 1.00 43.00 333 GLN A C 1
ATOM 2715 O O . GLN A 1 333 ? -1.667 6.227 -40.103 1.00 43.00 333 GLN A O 1
ATOM 2720 N N . SER A 1 334 ? -2.964 7.964 -40.710 1.00 45.12 334 SER A N 1
ATOM 2721 C CA . SER A 1 334 ? -4.320 7.427 -40.453 1.00 45.12 334 SER A CA 1
ATOM 2722 C C . SER A 1 334 ? -4.407 6.017 -39.821 1.00 45.12 334 SER A C 1
ATOM 2724 O O . SER A 1 334 ? -4.963 5.103 -40.435 1.00 45.12 334 SER A O 1
ATOM 2726 N N . SER A 1 335 ? -3.868 5.812 -38.612 1.00 48.75 335 SER A N 1
ATOM 2727 C CA . SER A 1 335 ? -3.809 4.474 -38.017 1.00 48.75 335 SER A CA 1
ATOM 2728 C C . SER A 1 335 ? -5.118 4.166 -37.287 1.00 48.75 335 SER A C 1
ATOM 2730 O O . SER A 1 335 ? -5.622 4.958 -36.486 1.00 48.75 335 SER A O 1
ATOM 2732 N N . THR A 1 336 ? -5.714 3.012 -37.584 1.00 51.56 336 THR A N 1
ATOM 2733 C CA . THR A 1 336 ? -6.926 2.508 -36.915 1.00 51.56 336 THR A CA 1
ATOM 2734 C C . THR A 1 336 ? -6.661 2.171 -35.445 1.00 51.56 336 THR A C 1
ATOM 2736 O O . THR A 1 336 ? -7.528 2.374 -34.599 1.00 51.56 336 THR A O 1
ATOM 2739 N N . PHE A 1 337 ? -5.424 1.793 -35.107 1.00 48.38 337 PHE A N 1
ATOM 2740 C CA . PHE A 1 337 ? -4.986 1.477 -33.746 1.00 48.38 337 PHE A CA 1
ATOM 2741 C C . PHE A 1 337 ? -5.189 2.628 -32.745 1.00 48.38 337 PHE A C 1
ATOM 2743 O O . PHE A 1 337 ? -5.650 2.388 -31.628 1.00 48.38 337 PHE A O 1
ATOM 2750 N N . LEU A 1 338 ? -4.900 3.880 -33.130 1.00 47.78 338 LEU A N 1
ATOM 2751 C CA . LEU A 1 338 ? -5.130 5.056 -32.274 1.00 47.78 338 LEU A CA 1
ATOM 2752 C C . LEU A 1 338 ? -6.623 5.386 -32.109 1.00 47.78 338 LEU A C 1
ATOM 2754 O O . LEU A 1 338 ? -7.001 6.045 -31.147 1.00 47.78 338 LEU A O 1
ATOM 2758 N N . LYS A 1 339 ? -7.493 4.938 -33.018 1.00 44.56 339 LYS A N 1
ATOM 2759 C CA . LYS A 1 339 ? -8.945 5.118 -32.867 1.00 44.56 339 LYS A CA 1
ATOM 2760 C C . LYS A 1 339 ? -9.541 4.060 -31.939 1.00 44.56 339 LYS A C 1
ATOM 2762 O O . LYS A 1 339 ? -10.341 4.411 -31.075 1.00 44.56 339 LYS A O 1
ATOM 2767 N N . ASP A 1 340 ? -9.092 2.812 -32.051 1.00 43.97 340 ASP A N 1
ATOM 2768 C CA . ASP A 1 340 ? -9.651 1.674 -31.307 1.00 43.97 340 ASP A CA 1
ATOM 2769 C C . ASP A 1 340 ? -9.067 1.541 -29.886 1.00 43.97 340 ASP A C 1
ATOM 2771 O O . ASP A 1 340 ? -9.794 1.300 -28.921 1.00 43.97 340 ASP A O 1
ATOM 2775 N N . SER A 1 341 ? -7.767 1.800 -29.700 1.00 44.19 341 SER A N 1
ATOM 2776 C CA . SER A 1 341 ? -7.100 1.682 -28.385 1.00 44.19 341 SER A CA 1
ATOM 2777 C C . SER A 1 341 ? -7.557 2.731 -27.368 1.00 44.19 341 SER A C 1
ATOM 2779 O O . SER A 1 341 ? -7.391 2.541 -26.166 1.00 44.19 341 SER A O 1
ATOM 2781 N N . PHE A 1 342 ? -8.140 3.834 -27.843 1.00 45.34 342 PHE A N 1
ATOM 2782 C CA . PHE A 1 342 ? -8.697 4.899 -27.009 1.00 45.34 342 PHE A CA 1
ATOM 2783 C C . PHE A 1 342 ? -10.235 4.848 -26.909 1.00 45.34 342 PHE A C 1
ATOM 2785 O O . PHE A 1 342 ? -10.811 5.612 -26.136 1.00 45.34 342 PHE A O 1
ATOM 2792 N N . THR A 1 343 ? -10.901 3.935 -27.634 1.00 35.78 343 THR A N 1
ATOM 2793 C CA . THR A 1 343 ? -12.358 3.698 -27.551 1.00 35.78 343 THR A CA 1
ATOM 2794 C C . THR A 1 343 ? -12.737 2.393 -26.841 1.00 35.78 343 THR A C 1
ATOM 2796 O O . THR A 1 343 ? -13.874 2.266 -26.386 1.00 35.78 343 THR A O 1
ATOM 2799 N N . ILE A 1 344 ? -11.816 1.442 -26.651 1.00 33.59 344 ILE A N 1
ATOM 2800 C CA . ILE A 1 344 ? -12.117 0.167 -25.980 1.00 33.59 344 ILE A CA 1
ATOM 2801 C C . ILE A 1 344 ? -11.936 0.283 -24.454 1.00 33.59 344 ILE A C 1
ATOM 2803 O O . ILE A 1 344 ? -10.845 0.133 -23.914 1.00 33.59 344 ILE A O 1
ATOM 2807 N N . ASN A 1 345 ? -13.055 0.532 -23.766 1.00 36.53 345 ASN A N 1
ATOM 2808 C CA . ASN A 1 345 ? -13.394 0.080 -22.407 1.00 36.53 345 ASN A CA 1
ATOM 2809 C C . ASN A 1 345 ? -12.247 -0.034 -21.377 1.00 36.53 345 ASN A C 1
ATOM 2811 O O . ASN A 1 345 ? -11.970 -1.110 -20.846 1.00 36.53 345 ASN A O 1
ATOM 2815 N N . LEU A 1 346 ? -11.681 1.104 -20.972 1.00 35.25 346 LEU A N 1
ATOM 2816 C CA . LEU A 1 346 ? -11.235 1.270 -19.588 1.00 35.25 346 LEU A CA 1
ATOM 2817 C C . LEU A 1 346 ? -12.482 1.563 -18.751 1.00 35.25 346 LEU A C 1
ATOM 2819 O O . LEU A 1 346 ? -13.032 2.663 -18.803 1.00 35.25 346 LEU A O 1
ATOM 2823 N N . ILE A 1 347 ? -12.961 0.553 -18.022 1.00 33.47 347 ILE A N 1
ATOM 2824 C CA . ILE A 1 347 ? -13.973 0.724 -16.976 1.00 33.47 347 ILE A CA 1
ATOM 2825 C C . ILE A 1 347 ? -13.476 1.865 -16.068 1.00 33.47 347 ILE A C 1
ATOM 2827 O O . ILE A 1 347 ? -12.404 1.780 -15.476 1.00 33.47 347 ILE A O 1
ATOM 2831 N N . SER A 1 348 ? -14.235 2.960 -16.102 1.00 31.28 348 SER A N 1
ATOM 2832 C CA . SER A 1 348 ? -14.015 4.312 -15.562 1.00 31.28 348 SER A CA 1
ATOM 2833 C C . SER A 1 348 ? -13.316 4.397 -14.188 1.00 31.28 348 SER A C 1
ATOM 2835 O O . SER A 1 348 ? -13.529 3.502 -13.372 1.00 31.28 348 SER A O 1
ATOM 2837 N N . PRO A 1 349 ? -12.594 5.504 -13.874 1.00 33.38 349 PRO A N 1
ATOM 2838 C CA . PRO A 1 349 ? -12.900 6.865 -14.318 1.00 33.38 349 PRO A CA 1
ATOM 2839 C C . PRO A 1 349 ? -11.790 7.532 -15.135 1.00 33.38 349 PRO A C 1
ATOM 2841 O O . PRO A 1 349 ? -11.056 8.387 -14.653 1.00 33.38 349 PRO A O 1
ATOM 2844 N N . LEU A 1 350 ? -11.778 7.236 -16.434 1.00 34.50 350 LEU A N 1
ATOM 2845 C CA . LEU A 1 350 ? -11.316 8.176 -17.449 1.00 34.50 350 LEU A CA 1
ATOM 2846 C C . LEU A 1 350 ? -12.555 8.768 -18.132 1.00 34.50 350 LEU A C 1
ATOM 2848 O O . LEU A 1 350 ? -13.183 8.127 -18.970 1.00 34.50 350 LEU A O 1
ATOM 2852 N N . LYS A 1 351 ? -12.929 9.996 -17.766 1.00 34.56 351 LYS A N 1
ATOM 2853 C CA . LYS A 1 351 ? -13.690 10.875 -18.662 1.00 34.56 351 LYS A CA 1
ATOM 2854 C C . LYS A 1 351 ? -12.711 11.910 -19.206 1.00 34.56 351 LYS A C 1
ATOM 2856 O O . LYS A 1 351 ? -12.021 12.552 -18.426 1.00 34.56 351 LYS A O 1
ATOM 2861 N N . ASN A 1 352 ? -12.717 12.057 -20.529 1.00 35.25 352 ASN A N 1
ATOM 2862 C CA . ASN A 1 352 ? -11.985 13.036 -21.345 1.00 35.25 352 ASN A CA 1
ATOM 2863 C C . ASN A 1 352 ? -10.554 12.674 -21.764 1.00 35.25 352 ASN A C 1
ATOM 2865 O O . ASN A 1 352 ? -9.598 13.384 -21.479 1.00 35.25 352 ASN A O 1
ATOM 2869 N N . VAL A 1 353 ? -10.437 11.634 -22.590 1.00 35.53 353 VAL A N 1
ATOM 2870 C CA . VAL A 1 353 ? -9.269 11.443 -23.470 1.00 35.53 353 VAL A CA 1
ATOM 2871 C C . VAL A 1 353 ? -9.249 12.482 -24.611 1.00 35.53 353 VAL A C 1
ATOM 2873 O O . VAL A 1 353 ? -8.183 12.884 -25.060 1.00 35.53 353 VAL A O 1
ATOM 2876 N N . ASN A 1 354 ? -10.409 13.001 -25.035 1.00 29.98 354 ASN A N 1
ATOM 2877 C CA . ASN A 1 354 ? -10.506 13.899 -26.197 1.00 29.98 354 ASN A CA 1
ATOM 2878 C C . ASN A 1 354 ? -10.043 15.349 -25.951 1.00 29.98 354 ASN A C 1
ATOM 2880 O O . ASN A 1 354 ? -9.811 16.064 -26.918 1.00 29.98 354 ASN A O 1
ATOM 2884 N N . ALA A 1 355 ? -9.887 15.792 -24.698 1.00 32.44 355 ALA A N 1
ATOM 2885 C CA . ALA A 1 355 ? -9.524 17.181 -24.382 1.00 32.44 355 ALA A CA 1
ATOM 2886 C C . ALA A 1 355 ? -7.998 17.426 -24.306 1.00 32.44 355 ALA A C 1
ATOM 2888 O O . ALA A 1 355 ? -7.540 18.561 -24.268 1.00 32.44 355 ALA A O 1
ATOM 2889 N N . LEU A 1 356 ? -7.187 16.362 -24.348 1.00 32.56 356 LEU A N 1
ATOM 2890 C CA . LEU A 1 356 ? -5.735 16.414 -24.120 1.00 32.56 356 LEU A CA 1
ATOM 2891 C C . LEU A 1 356 ? -4.886 16.688 -25.380 1.00 32.56 356 LEU A C 1
ATOM 2893 O O . LEU A 1 356 ? -3.658 16.627 -25.300 1.00 32.56 356 LEU A O 1
ATOM 2897 N N . PHE A 1 357 ? -5.503 16.957 -26.537 1.00 34.56 357 PHE A N 1
ATOM 2898 C CA . PHE A 1 357 ? -4.814 17.013 -27.839 1.00 34.56 357 PHE A CA 1
ATOM 2899 C C . PHE A 1 357 ? -4.622 18.417 -28.433 1.00 34.56 357 PHE A C 1
ATOM 2901 O O . PHE A 1 357 ? -4.011 18.546 -29.496 1.00 34.56 357 PHE A O 1
ATOM 2908 N N . GLU A 1 358 ? -5.059 19.472 -27.749 1.00 28.91 358 GLU A N 1
ATOM 2909 C CA . GLU A 1 358 ? -4.837 20.851 -28.184 1.00 28.91 358 GLU A CA 1
ATOM 2910 C C . GLU A 1 358 ? -3.866 21.546 -27.222 1.00 28.91 358 GLU A C 1
ATOM 2912 O O . GLU A 1 358 ? -4.121 21.620 -26.026 1.00 28.91 358 GLU A O 1
ATOM 2917 N N . ASN A 1 359 ? -2.768 22.081 -27.766 1.00 28.38 359 ASN A N 1
ATOM 2918 C CA . ASN A 1 359 ? -1.719 22.893 -27.121 1.00 28.38 359 ASN A CA 1
ATOM 2919 C C . ASN A 1 359 ? -0.433 22.149 -26.727 1.00 28.38 359 ASN A C 1
ATOM 2921 O O . ASN A 1 359 ? -0.170 21.833 -25.570 1.00 28.38 359 ASN A O 1
ATOM 2925 N N . SER A 1 360 ? 0.450 21.980 -27.712 1.00 26.36 360 SER A N 1
ATOM 2926 C CA . SER A 1 360 ? 1.890 21.862 -27.477 1.00 26.36 360 SER A CA 1
ATOM 2927 C C . SER A 1 360 ? 2.625 22.867 -28.359 1.00 26.36 360 SER A C 1
ATOM 2929 O O . SER A 1 360 ? 2.562 22.786 -29.580 1.00 26.36 360 SER A O 1
ATOM 2931 N N . ASN A 1 361 ? 3.264 23.847 -27.715 1.00 28.02 361 ASN A N 1
ATOM 2932 C CA . ASN A 1 361 ? 4.537 24.453 -28.106 1.00 28.02 361 ASN A CA 1
ATOM 2933 C C . ASN A 1 361 ? 4.895 25.543 -27.084 1.00 28.02 361 ASN A C 1
ATOM 2935 O O . ASN A 1 361 ? 4.187 26.538 -27.001 1.00 28.02 361 ASN A O 1
ATOM 2939 N N . GLN A 1 362 ? 5.986 25.353 -26.329 1.00 29.00 362 GLN A N 1
ATOM 2940 C CA . GLN A 1 362 ? 7.154 26.253 -26.271 1.00 29.00 362 GLN A CA 1
ATOM 2941 C C . GLN A 1 362 ? 8.003 26.069 -24.988 1.00 29.00 362 GLN A C 1
ATOM 2943 O O . GLN A 1 362 ? 7.545 26.274 -23.873 1.00 29.00 362 GLN A O 1
ATOM 2948 N N . HIS A 1 363 ? 9.274 25.740 -25.251 1.00 30.38 363 HIS A N 1
ATOM 2949 C CA . HIS A 1 363 ? 10.524 26.190 -24.621 1.00 30.38 363 HIS A CA 1
ATOM 2950 C C . HIS A 1 363 ? 10.953 25.730 -23.209 1.00 30.38 363 HIS A C 1
ATOM 2952 O O . HIS A 1 363 ? 10.401 26.096 -22.178 1.00 30.38 363 HIS A O 1
ATOM 2958 N N . GLN A 1 364 ? 12.080 25.003 -23.224 1.00 31.83 364 GLN A N 1
ATOM 2959 C CA . GLN A 1 364 ? 13.082 24.857 -22.163 1.00 31.83 364 GLN A CA 1
ATOM 2960 C C . GLN A 1 364 ? 13.871 26.163 -21.964 1.00 31.83 364 GLN A C 1
ATOM 2962 O O . GLN A 1 364 ? 14.320 26.709 -22.966 1.00 31.83 364 GLN A O 1
ATOM 2967 N N . VAL A 1 365 ? 14.170 26.550 -20.711 1.00 27.41 365 VAL A N 1
ATOM 2968 C CA . VAL A 1 365 ? 15.456 27.159 -20.280 1.00 27.41 365 VAL A CA 1
ATOM 2969 C C . VAL A 1 365 ? 15.703 26.836 -18.788 1.00 27.41 365 VAL A C 1
ATOM 2971 O O . VAL A 1 365 ? 14.787 26.920 -17.974 1.00 27.41 365 VAL A O 1
ATOM 2974 N N . SER A 1 366 ? 16.943 26.458 -18.447 1.00 30.84 366 SER A N 1
ATOM 2975 C CA . SER A 1 366 ? 17.445 26.055 -17.117 1.00 30.84 366 SER A CA 1
ATOM 2976 C C . SER A 1 366 ? 17.879 27.213 -16.205 1.00 30.84 366 SER A C 1
ATOM 2978 O O . SER A 1 366 ? 18.490 28.152 -16.704 1.00 30.84 366 SER A O 1
ATOM 2980 N N . LEU A 1 367 ? 17.750 27.043 -14.876 1.00 25.72 367 LEU A N 1
ATOM 2981 C CA . LEU A 1 367 ? 18.656 27.561 -13.824 1.00 25.72 367 LEU A CA 1
ATOM 2982 C C . LEU A 1 367 ? 18.672 26.587 -12.613 1.00 25.72 367 LEU A C 1
ATOM 2984 O O . LEU A 1 367 ? 17.663 25.964 -12.298 1.00 25.72 367 LEU A O 1
ATOM 2988 N N . ASN A 1 368 ? 19.839 26.420 -11.980 1.00 30.56 368 ASN A N 1
ATOM 2989 C CA . ASN A 1 368 ? 20.191 25.362 -11.014 1.00 30.56 368 ASN A CA 1
ATOM 2990 C C . ASN A 1 368 ? 19.458 25.405 -9.651 1.00 30.56 368 ASN A C 1
ATOM 2992 O O . ASN A 1 368 ? 19.366 26.462 -9.036 1.00 30.56 368 ASN A O 1
ATOM 2996 N N . GLY A 1 369 ? 19.108 24.213 -9.132 1.00 33.50 369 GLY A N 1
ATOM 2997 C CA . GLY A 1 369 ? 18.768 23.927 -7.723 1.00 33.50 369 GLY A CA 1
ATOM 2998 C C . GLY A 1 369 ? 17.280 23.640 -7.453 1.00 33.50 369 GLY A C 1
ATOM 2999 O O . GLY A 1 369 ? 16.486 24.564 -7.361 1.00 33.50 369 GLY A O 1
ATOM 3000 N N . HIS A 1 370 ? 16.903 22.360 -7.301 1.00 40.31 370 HIS A N 1
ATOM 3001 C CA . HIS A 1 370 ? 15.553 21.867 -6.929 1.00 40.31 370 HIS A CA 1
ATOM 3002 C C . HIS A 1 370 ? 14.352 22.384 -7.763 1.00 40.31 370 HIS A C 1
ATOM 3004 O O . HIS A 1 370 ? 13.277 22.641 -7.224 1.00 40.31 370 HIS A O 1
ATOM 3010 N N . SER A 1 371 ? 14.487 22.508 -9.089 1.00 41.44 371 SER A N 1
ATOM 3011 C CA . SER A 1 371 ? 13.429 23.068 -9.952 1.00 41.44 371 SER A CA 1
ATOM 3012 C C . SER A 1 371 ? 12.343 22.083 -10.413 1.00 41.44 371 SER A C 1
ATOM 3014 O O . SER A 1 371 ? 11.378 22.516 -11.034 1.00 41.44 371 SER A O 1
ATOM 3016 N N . GLU A 1 372 ? 12.469 20.772 -10.173 1.00 51.56 372 GLU A N 1
ATOM 3017 C CA . GLU A 1 372 ? 11.498 19.794 -10.707 1.00 51.56 372 GLU A CA 1
ATOM 3018 C C . GLU A 1 372 ? 10.139 19.834 -10.001 1.00 51.56 372 GLU A C 1
ATOM 3020 O O . GLU A 1 372 ? 9.124 19.478 -10.599 1.00 51.56 372 GLU A O 1
ATOM 3025 N N . ASP A 1 373 ? 10.105 20.310 -8.755 1.00 73.06 373 ASP A N 1
ATOM 3026 C CA . ASP A 1 373 ? 8.887 20.319 -7.950 1.00 73.06 373 ASP A CA 1
ATOM 3027 C C . ASP A 1 373 ? 8.197 21.689 -7.909 1.00 73.06 373 ASP A C 1
ATOM 3029 O O . ASP A 1 373 ? 7.160 21.810 -7.262 1.00 73.06 373 ASP A O 1
ATOM 3033 N N . LEU A 1 374 ? 8.705 22.703 -8.619 1.00 79.38 374 LEU A N 1
ATOM 3034 C CA . LEU A 1 374 ? 8.120 24.045 -8.667 1.00 79.38 374 LEU A CA 1
ATOM 3035 C C . LEU A 1 374 ? 7.499 24.350 -10.034 1.00 79.38 374 LEU A C 1
ATOM 3037 O O . LEU A 1 374 ? 8.172 24.354 -11.059 1.00 79.38 374 LEU A O 1
ATOM 3041 N N . ILE A 1 375 ? 6.209 24.686 -10.044 1.00 85.06 375 ILE A N 1
ATOM 3042 C CA . ILE A 1 375 ? 5.497 25.162 -11.235 1.00 85.06 375 ILE A CA 1
ATOM 3043 C C . ILE A 1 375 ? 5.387 26.683 -11.168 1.00 85.06 375 ILE A C 1
ATOM 3045 O O . ILE A 1 375 ? 4.754 27.220 -10.258 1.00 85.06 375 ILE A O 1
ATOM 3049 N N . HIS A 1 376 ? 5.953 27.384 -12.151 1.00 87.69 376 HIS A N 1
ATOM 3050 C CA . HIS A 1 376 ? 5.725 28.819 -12.311 1.00 87.69 376 HIS A CA 1
ATOM 3051 C C . HIS A 1 376 ? 4.276 29.074 -12.755 1.00 87.69 376 HIS A C 1
ATOM 3053 O O . HIS A 1 376 ? 3.814 28.535 -13.764 1.00 87.69 376 HIS A O 1
ATOM 3059 N N . LEU A 1 377 ? 3.547 29.882 -11.981 1.00 86.12 377 LEU A N 1
ATOM 3060 C CA . LEU A 1 377 ? 2.158 30.255 -12.268 1.00 86.12 377 LEU A CA 1
ATOM 3061 C C . LEU A 1 377 ? 2.045 31.605 -12.997 1.00 86.12 377 LEU A C 1
ATOM 3063 O O . LEU A 1 377 ? 0.975 31.924 -13.512 1.00 86.12 377 LEU A O 1
ATOM 3067 N N . GLY A 1 378 ? 3.122 32.395 -13.036 1.00 81.44 378 GLY A N 1
ATOM 3068 C CA . GLY A 1 378 ? 3.141 33.775 -13.529 1.00 81.44 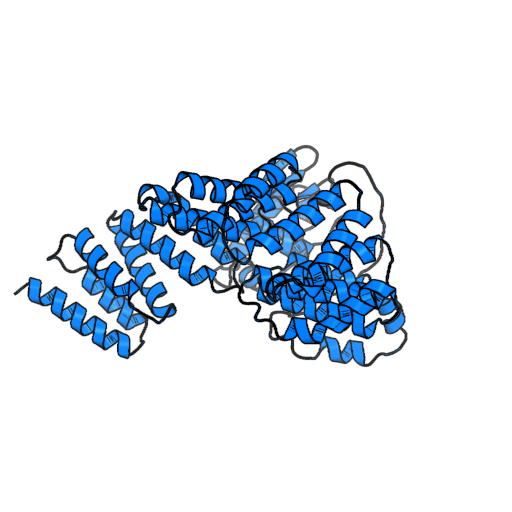378 GLY A CA 1
ATOM 3069 C C . GLY A 1 378 ? 3.369 34.794 -12.407 1.00 81.44 378 GLY A C 1
ATOM 3070 O O . GLY A 1 378 ? 3.071 34.536 -11.238 1.00 81.44 378 GLY A O 1
ATOM 3071 N N . ASN A 1 379 ? 3.859 35.988 -12.760 1.00 81.88 379 ASN A N 1
ATOM 3072 C CA . ASN A 1 379 ? 4.130 37.095 -11.825 1.00 81.88 379 ASN A CA 1
ATOM 3073 C C . ASN A 1 379 ? 5.045 36.718 -10.637 1.00 81.88 379 ASN A C 1
ATOM 3075 O O . ASN A 1 379 ? 4.773 37.125 -9.504 1.00 81.88 379 ASN A O 1
ATOM 3079 N N . GLY A 1 380 ? 6.082 35.904 -10.868 1.00 82.25 380 GLY A N 1
ATOM 3080 C CA . GLY A 1 380 ? 7.031 35.501 -9.820 1.00 82.25 380 GLY A CA 1
ATOM 3081 C C . GLY A 1 380 ? 6.412 34.629 -8.722 1.00 82.25 380 GLY A C 1
ATOM 3082 O O . GLY A 1 380 ? 6.919 34.591 -7.601 1.00 82.25 380 GLY A O 1
ATOM 3083 N N . THR A 1 381 ? 5.286 33.971 -9.021 1.00 88.50 381 THR A N 1
ATOM 3084 C CA . THR A 1 381 ? 4.627 33.029 -8.111 1.00 88.50 381 THR A CA 1
ATOM 3085 C C . THR A 1 381 ? 4.913 31.597 -8.542 1.00 88.50 381 THR A C 1
ATOM 3087 O O . THR A 1 381 ? 4.658 31.225 -9.691 1.00 88.50 381 THR A O 1
ATOM 3090 N N . TYR A 1 382 ? 5.388 30.784 -7.604 1.00 90.75 382 TYR A N 1
ATOM 3091 C CA . TYR A 1 382 ? 5.721 29.379 -7.812 1.00 90.75 382 TYR A CA 1
ATOM 3092 C C . TYR A 1 382 ? 4.872 28.489 -6.914 1.00 90.75 382 TYR A C 1
ATOM 3094 O O . TYR A 1 382 ? 4.611 28.811 -5.757 1.00 90.75 382 TYR A O 1
ATOM 3102 N N . PHE A 1 383 ? 4.434 27.359 -7.445 1.00 90.94 383 PHE A N 1
ATOM 3103 C CA . PHE A 1 383 ? 3.662 26.359 -6.724 1.00 90.94 383 PHE A CA 1
ATOM 3104 C C . PHE A 1 383 ? 4.491 25.103 -6.496 1.00 90.94 383 PHE A C 1
ATOM 3106 O O . PHE A 1 383 ? 5.035 24.565 -7.458 1.00 90.94 383 PHE A O 1
ATOM 3113 N N . HIS A 1 384 ? 4.555 24.623 -5.253 1.00 86.62 384 HIS A N 1
ATOM 3114 C CA . HIS A 1 384 ? 5.246 23.378 -4.941 1.00 86.62 384 HIS A CA 1
ATOM 3115 C C . HIS A 1 384 ? 4.337 22.172 -5.175 1.00 86.62 384 HIS A C 1
ATOM 3117 O O . HIS A 1 384 ? 3.270 22.035 -4.585 1.00 86.62 384 HIS A O 1
ATOM 3123 N N . THR A 1 385 ? 4.765 21.263 -6.039 1.00 74.88 385 THR A N 1
ATOM 3124 C CA . THR A 1 385 ? 3.968 20.119 -6.492 1.00 74.88 385 THR A CA 1
ATOM 3125 C C . THR A 1 385 ? 3.873 19.005 -5.461 1.00 74.88 385 THR A C 1
ATOM 3127 O O . THR A 1 385 ? 2.957 18.195 -5.557 1.00 74.88 385 THR A O 1
ATOM 3130 N N . ARG A 1 386 ? 4.757 18.961 -4.457 1.00 71.88 386 ARG A N 1
ATOM 3131 C CA . ARG A 1 386 ? 4.771 17.910 -3.416 1.00 71.88 386 ARG A CA 1
ATOM 3132 C C . ARG A 1 386 ? 4.454 18.399 -2.011 1.00 71.88 386 ARG A C 1
ATOM 3134 O O . ARG A 1 386 ? 4.221 17.592 -1.122 1.00 71.88 386 ARG A O 1
ATOM 3141 N N . GLU A 1 387 ? 4.433 19.710 -1.812 1.00 73.81 387 GLU A N 1
ATOM 3142 C CA . GLU A 1 387 ? 4.217 20.315 -0.500 1.00 73.81 387 GLU A CA 1
ATOM 3143 C C . GLU A 1 387 ? 3.104 21.345 -0.614 1.00 73.81 387 GLU A C 1
ATOM 3145 O O . GLU A 1 387 ? 2.877 21.937 -1.667 1.00 73.81 387 GLU A O 1
ATOM 3150 N N . LEU A 1 388 ? 2.379 21.554 0.478 1.00 86.00 388 LEU A N 1
ATOM 3151 C CA . 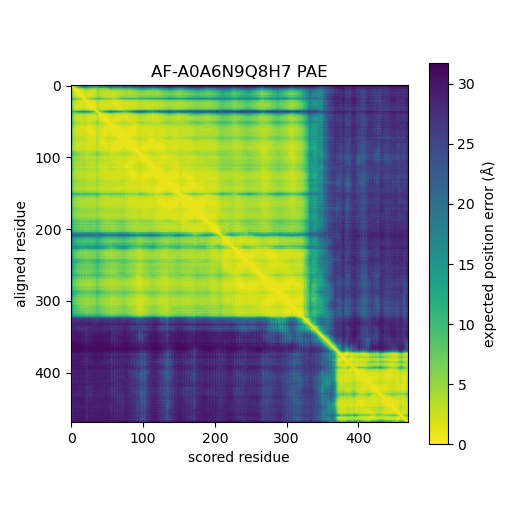LEU A 1 388 ? 1.182 22.383 0.490 1.00 86.00 388 LEU A CA 1
ATOM 3152 C C . LEU A 1 388 ? 1.546 23.869 0.593 1.00 86.00 388 LEU A C 1
ATOM 3154 O O . LEU A 1 388 ? 1.139 24.528 1.545 1.00 86.00 388 LEU A O 1
ATOM 3158 N N . TRP A 1 389 ? 2.318 24.428 -0.339 1.00 88.31 389 TRP A N 1
ATOM 3159 C CA . TRP A 1 389 ? 2.639 25.859 -0.331 1.00 88.31 389 TRP A CA 1
ATOM 3160 C C . TRP A 1 389 ? 2.871 26.456 -1.719 1.00 88.31 389 TRP A C 1
ATOM 3162 O O . TRP A 1 389 ? 3.164 25.776 -2.703 1.00 88.31 389 TRP A O 1
ATOM 3172 N N . VAL A 1 390 ? 2.725 27.778 -1.775 1.00 91.06 390 VAL A N 1
ATOM 3173 C CA . VAL A 1 390 ? 3.118 28.631 -2.901 1.00 91.06 390 VAL A CA 1
ATOM 3174 C C . VAL A 1 390 ? 4.159 29.636 -2.428 1.00 91.06 390 VAL A C 1
ATOM 3176 O O . VAL A 1 390 ? 4.100 30.101 -1.291 1.00 91.06 390 VAL A O 1
ATOM 3179 N N . GLN A 1 391 ? 5.109 29.974 -3.286 1.00 88.88 391 GLN A N 1
ATOM 3180 C CA . GLN A 1 391 ? 6.110 31.002 -3.044 1.00 88.88 391 GLN A CA 1
ATOM 3181 C C . GLN A 1 391 ? 5.789 32.226 -3.894 1.00 88.88 391 GLN A C 1
ATOM 3183 O O . GLN A 1 391 ? 5.582 32.111 -5.100 1.00 88.88 391 GLN A O 1
ATOM 3188 N N . LEU A 1 392 ? 5.710 33.385 -3.248 1.00 86.56 392 LEU A N 1
ATOM 3189 C CA . LEU A 1 392 ? 5.518 34.683 -3.878 1.00 86.56 392 LEU A CA 1
ATOM 3190 C C . LEU A 1 392 ? 6.778 35.486 -3.600 1.00 86.56 392 LEU A C 1
ATOM 3192 O O . LEU A 1 392 ? 7.017 35.832 -2.438 1.00 86.56 392 LEU A O 1
ATOM 3196 N N . GLU A 1 393 ? 7.559 35.762 -4.644 1.00 77.94 393 GLU A N 1
ATOM 3197 C CA . GLU A 1 393 ? 8.875 36.396 -4.492 1.00 77.94 393 GLU A CA 1
ATOM 3198 C C . GLU A 1 393 ? 9.715 35.566 -3.484 1.00 77.94 393 GLU A C 1
ATOM 3200 O O . GLU A 1 393 ? 9.923 34.372 -3.718 1.00 77.94 393 GLU A O 1
ATOM 3205 N N . ASP A 1 394 ? 10.098 36.121 -2.330 1.00 75.25 394 ASP A N 1
ATOM 3206 C CA . ASP A 1 394 ? 10.875 35.413 -1.291 1.00 75.25 394 ASP A CA 1
ATOM 3207 C C . ASP A 1 394 ? 10.031 34.871 -0.119 1.00 75.25 394 ASP A C 1
ATOM 3209 O O . ASP A 1 394 ? 10.563 34.413 0.894 1.00 75.25 394 ASP A O 1
ATOM 3213 N N . THR A 1 395 ? 8.696 34.903 -0.219 1.00 80.94 395 THR A N 1
ATOM 3214 C CA . THR A 1 395 ? 7.801 34.500 0.883 1.00 80.94 395 THR A CA 1
ATOM 3215 C C . THR A 1 395 ? 6.984 33.250 0.556 1.00 80.94 395 THR A C 1
ATOM 3217 O O . THR A 1 395 ? 6.251 33.203 -0.433 1.00 80.94 395 THR A O 1
ATOM 3220 N N . LYS A 1 396 ? 7.059 32.226 1.419 1.00 89.06 396 LYS A N 1
ATOM 3221 C CA . LYS A 1 396 ? 6.229 31.014 1.320 1.00 89.06 396 LYS A CA 1
ATOM 3222 C C . LYS A 1 396 ? 4.891 31.202 2.034 1.00 89.06 396 LYS A C 1
ATOM 3224 O O . LYS A 1 396 ? 4.834 31.677 3.167 1.00 89.06 396 LYS A O 1
ATOM 3229 N N . LYS A 1 397 ? 3.803 30.782 1.390 1.00 91.00 397 LYS A N 1
ATOM 3230 C CA . LYS A 1 397 ? 2.453 30.725 1.963 1.00 91.00 397 LYS A CA 1
ATOM 3231 C C . LYS A 1 397 ? 1.903 29.310 1.881 1.00 91.00 397 LYS A C 1
ATOM 3233 O O . LYS A 1 397 ? 1.718 28.777 0.789 1.00 91.00 397 LYS A O 1
ATOM 3238 N N . ASN A 1 398 ? 1.553 28.749 3.033 1.00 91.06 398 ASN A N 1
ATOM 3239 C CA . ASN A 1 398 ? 0.951 27.423 3.105 1.00 91.06 398 ASN A CA 1
ATOM 3240 C C . ASN A 1 398 ? -0.478 27.428 2.550 1.00 91.06 398 ASN A C 1
ATOM 3242 O O . ASN A 1 398 ? -1.292 28.304 2.860 1.00 91.06 398 ASN A O 1
ATOM 3246 N N . LEU A 1 399 ? -0.794 26.418 1.756 1.00 88.12 399 LEU A N 1
ATOM 3247 C CA . LEU A 1 399 ? -2.120 26.038 1.300 1.00 88.12 399 LEU A CA 1
ATOM 3248 C C . LEU A 1 399 ? -2.724 25.034 2.292 1.00 88.12 399 LEU A C 1
ATOM 3250 O O . LEU A 1 399 ? -2.029 24.233 2.906 1.00 88.12 399 LEU A O 1
ATOM 3254 N N . SER A 1 400 ? -4.039 25.070 2.447 1.00 89.88 400 SER A N 1
ATOM 3255 C CA . SER A 1 400 ? -4.787 23.939 2.995 1.00 89.88 400 SER A CA 1
ATOM 3256 C C . SER A 1 400 ? -4.865 22.819 1.956 1.00 89.88 400 SER A C 1
ATOM 3258 O O . SER A 1 400 ? -4.727 23.081 0.759 1.00 89.88 400 SER A O 1
ATOM 3260 N N . ASN A 1 401 ? -5.174 21.595 2.392 1.00 80.06 401 ASN A N 1
ATOM 3261 C CA . ASN A 1 401 ? -5.376 20.451 1.490 1.00 80.06 401 ASN A CA 1
ATOM 3262 C C . ASN A 1 401 ? -6.348 20.782 0.348 1.00 80.06 401 ASN A C 1
ATOM 3264 O O . ASN A 1 401 ? -6.039 20.559 -0.816 1.00 80.06 401 ASN A O 1
ATOM 3268 N N . ARG A 1 402 ? -7.474 21.434 0.667 1.00 85.88 402 ARG A N 1
ATOM 3269 C CA . ARG A 1 402 ? -8.483 21.824 -0.327 1.00 85.88 402 ARG A CA 1
ATOM 3270 C C . ARG A 1 402 ? -7.981 22.875 -1.316 1.00 85.88 402 ARG A C 1
ATOM 3272 O O . ARG A 1 402 ? -8.278 22.796 -2.501 1.00 85.88 402 ARG A O 1
ATOM 3279 N N . GLU A 1 403 ? -7.215 23.865 -0.858 1.00 94.06 403 GLU A N 1
ATOM 3280 C CA . GLU A 1 403 ? -6.636 24.881 -1.751 1.00 94.06 403 GLU A CA 1
ATOM 3281 C C . GLU A 1 403 ? -5.576 24.275 -2.677 1.00 94.06 403 GLU A C 1
ATOM 3283 O O . GLU A 1 403 ? -5.507 24.646 -3.846 1.00 94.06 403 GLU A O 1
ATOM 3288 N N . TYR A 1 404 ? -4.783 23.334 -2.165 1.00 90.44 404 TYR A N 1
ATOM 3289 C CA . TYR A 1 404 ? -3.794 22.587 -2.936 1.00 90.44 404 TYR A CA 1
ATOM 3290 C C . TYR A 1 404 ? -4.451 21.669 -3.976 1.00 90.44 404 TYR A C 1
ATOM 3292 O O . TYR A 1 404 ? -4.050 21.677 -5.139 1.00 90.44 404 TYR A O 1
ATOM 3300 N N . GLU A 1 405 ? -5.492 20.926 -3.596 1.00 86.56 405 GLU A N 1
ATOM 3301 C CA . GLU A 1 405 ? -6.296 20.107 -4.512 1.00 86.56 405 GLU A CA 1
ATOM 3302 C C . GLU A 1 405 ? -6.918 20.961 -5.620 1.00 86.56 405 GLU A C 1
ATOM 3304 O O . GLU A 1 405 ? -6.806 20.622 -6.797 1.00 86.56 405 GLU A O 1
ATOM 3309 N N . LEU A 1 406 ? -7.508 22.106 -5.260 1.00 94.19 406 LEU A N 1
ATOM 3310 C CA . LEU A 1 406 ? -8.116 23.032 -6.213 1.00 94.19 406 LEU A CA 1
ATOM 3311 C C . LEU A 1 406 ? -7.089 23.640 -7.174 1.00 94.19 406 LEU A C 1
ATOM 3313 O O . LEU A 1 406 ? -7.351 23.737 -8.372 1.00 94.19 406 LEU A O 1
ATOM 3317 N N . LEU A 1 407 ? -5.921 24.046 -6.674 1.00 93.62 407 LEU A N 1
ATOM 3318 C CA . LEU A 1 407 ? -4.859 24.595 -7.515 1.00 93.62 407 LEU A CA 1
ATOM 3319 C C . LEU A 1 407 ? -4.289 23.532 -8.463 1.00 93.62 407 LEU A C 1
ATOM 3321 O O . LEU A 1 407 ? -4.113 23.809 -9.647 1.00 93.62 407 LEU A O 1
ATOM 3325 N N . ASN A 1 408 ? -4.082 22.303 -7.986 1.00 86.31 408 ASN A N 1
ATOM 3326 C CA . ASN A 1 408 ? -3.689 21.178 -8.835 1.00 86.31 408 ASN A CA 1
ATOM 3327 C C . ASN A 1 408 ? -4.740 20.853 -9.895 1.00 86.31 408 ASN A C 1
ATOM 3329 O O . ASN A 1 408 ? -4.383 20.592 -11.043 1.00 86.31 408 ASN A O 1
ATOM 3333 N N . LEU A 1 409 ? -6.022 20.874 -9.526 1.00 88.62 409 LEU A N 1
ATOM 3334 C CA . LEU A 1 409 ? -7.124 20.680 -10.461 1.00 88.62 409 LEU A CA 1
ATOM 3335 C C . LEU A 1 409 ? -7.066 21.729 -11.579 1.00 88.62 409 LEU A C 1
ATOM 3337 O O . LEU A 1 409 ? -7.172 21.378 -12.749 1.00 88.62 409 LEU A O 1
ATOM 3341 N N . PHE A 1 410 ? -6.820 22.995 -11.245 1.00 92.56 410 PHE A N 1
ATOM 3342 C CA . PHE A 1 410 ? -6.668 24.057 -12.238 1.00 92.56 410 PHE A CA 1
ATOM 3343 C C . PHE A 1 410 ? -5.434 23.910 -13.127 1.00 92.56 410 PHE A C 1
ATOM 3345 O O . PHE A 1 410 ? -5.544 24.077 -14.336 1.00 92.56 410 PHE A O 1
ATOM 3352 N N . ILE A 1 411 ? -4.277 23.582 -12.552 1.00 87.81 411 ILE A N 1
ATOM 3353 C CA . ILE A 1 411 ? -3.028 23.419 -13.310 1.00 87.81 411 ILE A CA 1
ATOM 3354 C C . ILE A 1 411 ? -3.121 22.230 -14.273 1.00 87.81 411 ILE A C 1
ATOM 3356 O O . ILE A 1 411 ? -2.651 22.319 -15.403 1.00 87.81 411 ILE A O 1
ATOM 3360 N N . LYS A 1 412 ? -3.742 21.122 -13.848 1.00 82.38 412 LYS A N 1
ATOM 3361 C CA . LYS A 1 412 ? -3.928 19.925 -14.685 1.00 82.38 412 LYS A CA 1
ATOM 3362 C C . LYS A 1 412 ? -4.889 20.146 -15.853 1.00 82.38 412 LYS A C 1
ATOM 3364 O O . LYS A 1 412 ? -4.772 19.436 -16.843 1.00 82.38 412 LYS A O 1
ATOM 3369 N N . ASN A 1 413 ? -5.806 21.105 -15.731 1.00 84.38 413 ASN A N 1
ATOM 3370 C CA . ASN A 1 413 ? -6.810 21.446 -16.743 1.00 84.38 413 ASN A CA 1
ATOM 3371 C C . ASN A 1 413 ? -6.605 22.893 -17.233 1.00 84.38 413 ASN A C 1
ATOM 3373 O O . ASN A 1 413 ? -7.552 23.674 -17.360 1.00 84.38 413 ASN A O 1
ATOM 3377 N N . GLU A 1 414 ? -5.344 23.289 -17.434 1.00 88.38 414 GLU A N 1
ATOM 3378 C CA . GLU A 1 414 ? -5.003 24.622 -17.927 1.00 88.38 414 GLU A CA 1
ATOM 3379 C C . GLU A 1 414 ? -5.678 24.886 -19.281 1.00 88.38 414 GLU A C 1
ATOM 3381 O O . GLU A 1 414 ? -5.616 24.073 -20.196 1.00 88.38 414 GLU A O 1
ATOM 3386 N N . GLY A 1 415 ? -6.333 26.041 -19.409 1.00 86.50 415 GLY A N 1
ATOM 3387 C CA . GLY A 1 415 ? -7.092 26.409 -20.603 1.00 86.50 415 GLY A CA 1
ATOM 3388 C C . GLY A 1 415 ? -8.541 25.908 -20.631 1.00 86.50 415 GLY A C 1
ATOM 3389 O O . GLY A 1 415 ? -9.319 26.414 -21.442 1.00 86.50 415 GLY A O 1
ATOM 3390 N N . GLU A 1 416 ? -8.947 25.023 -19.718 1.00 86.44 416 GLU A N 1
ATOM 3391 C CA . GLU A 1 416 ? -10.311 24.488 -19.658 1.00 86.44 416 GLU A CA 1
ATOM 3392 C C . GLU A 1 416 ? -11.193 25.191 -18.617 1.00 86.44 416 GLU A C 1
ATOM 3394 O O . GLU A 1 416 ? -10.731 25.717 -17.601 1.00 86.44 416 GLU A O 1
ATOM 3399 N N . ILE A 1 417 ? -12.506 25.200 -18.866 1.00 91.38 417 ILE A N 1
ATOM 3400 C CA . ILE A 1 417 ? -13.495 25.738 -17.927 1.00 91.38 417 ILE A CA 1
ATOM 3401 C C . ILE A 1 417 ? -13.978 24.611 -17.022 1.00 91.38 417 ILE A C 1
ATOM 3403 O O . ILE A 1 417 ? -14.698 23.717 -17.460 1.00 91.38 417 ILE A O 1
ATOM 3407 N N . ILE A 1 418 ? -13.652 24.712 -15.739 1.00 90.75 418 ILE A N 1
ATOM 3408 C CA . ILE A 1 418 ? -14.115 23.789 -14.707 1.00 90.75 418 ILE A CA 1
ATOM 3409 C C . ILE A 1 418 ? -15.334 24.407 -14.018 1.00 90.75 418 ILE A C 1
ATOM 3411 O O . ILE A 1 418 ? -15.247 25.460 -13.376 1.00 90.75 418 ILE A O 1
ATOM 3415 N N . THR A 1 419 ? -16.497 23.779 -14.176 1.00 93.38 419 THR A N 1
ATOM 3416 C CA . THR A 1 419 ? -17.752 24.232 -13.554 1.00 93.38 419 THR A CA 1
ATOM 3417 C C . THR A 1 419 ? -17.717 24.051 -12.040 1.00 93.38 419 THR A C 1
ATOM 3419 O O . THR A 1 419 ? -17.032 23.167 -11.523 1.00 93.38 419 THR A O 1
ATOM 3422 N N . LYS A 1 420 ? -18.500 24.844 -11.298 1.00 91.19 420 LYS A N 1
ATOM 3423 C CA . LYS A 1 420 ? -18.591 24.677 -9.836 1.00 91.19 420 LYS A CA 1
ATOM 3424 C C . LYS A 1 420 ? -19.029 23.266 -9.435 1.00 91.19 420 LYS A C 1
ATOM 3426 O O . LYS A 1 420 ? -18.462 22.718 -8.501 1.00 91.19 420 LYS A O 1
ATOM 3431 N N . LYS A 1 421 ? -19.953 22.650 -10.181 1.00 87.69 421 LYS A N 1
ATOM 3432 C CA . LYS A 1 421 ? -20.387 21.259 -9.962 1.00 87.69 421 LYS A CA 1
ATOM 3433 C C . LYS A 1 421 ? -19.247 20.252 -10.127 1.00 87.69 421 LYS A C 1
ATOM 3435 O O . LYS A 1 421 ? -19.094 19.373 -9.291 1.00 87.69 421 LYS A O 1
ATOM 3440 N N . GLN A 1 422 ? -18.405 20.409 -11.151 1.00 79.38 422 GLN A N 1
ATOM 3441 C CA . GLN A 1 422 ? -17.217 19.560 -11.315 1.00 79.38 422 GLN A CA 1
ATOM 3442 C C . GLN A 1 422 ? -16.222 19.751 -10.168 1.00 79.38 422 GLN A C 1
ATOM 3444 O O . GLN A 1 422 ? -15.674 18.772 -9.674 1.00 79.38 422 GLN A O 1
ATOM 3449 N N . ILE A 1 423 ? -16.017 20.991 -9.713 1.00 89.81 423 ILE A N 1
ATOM 3450 C CA . ILE A 1 423 ? -15.149 21.271 -8.562 1.00 89.81 423 ILE A CA 1
ATOM 3451 C C . ILE A 1 423 ? -15.709 20.604 -7.293 1.00 89.81 423 ILE A C 1
ATOM 3453 O O . ILE A 1 423 ? -14.952 19.984 -6.551 1.00 89.81 423 ILE A O 1
ATOM 3457 N N . ILE A 1 424 ? -17.022 20.685 -7.057 1.00 83.81 424 ILE A N 1
ATOM 3458 C CA . ILE A 1 424 ? -17.698 20.019 -5.932 1.00 83.81 424 ILE A CA 1
ATOM 3459 C C . ILE A 1 424 ? -17.501 18.503 -5.995 1.00 83.81 424 ILE A C 1
ATOM 3461 O O . ILE A 1 424 ? -17.104 17.906 -4.999 1.00 83.81 424 ILE A O 1
ATOM 3465 N N . SER A 1 425 ? -17.739 17.887 -7.152 1.00 74.25 425 SER A N 1
ATOM 3466 C CA . SER A 1 425 ? -17.616 16.437 -7.313 1.00 74.25 425 SER A CA 1
ATOM 3467 C C . SER A 1 425 ? -16.173 15.965 -7.112 1.00 74.25 425 SER A C 1
ATOM 3469 O O . SER A 1 425 ? -15.927 15.032 -6.358 1.00 74.25 425 SER A O 1
ATOM 3471 N N . LEU A 1 426 ? -15.191 16.660 -7.696 1.00 68.44 426 LEU A N 1
ATOM 3472 C CA . LEU A 1 426 ? -13.785 16.233 -7.670 1.00 68.44 426 LEU A CA 1
ATOM 3473 C C . LEU A 1 426 ? -13.062 16.524 -6.354 1.00 68.44 426 LEU A C 1
ATOM 3475 O O . LEU A 1 426 ? -12.123 15.814 -6.006 1.00 68.44 426 LEU A O 1
ATOM 3479 N N . ILE A 1 427 ? -13.455 17.581 -5.645 1.00 82.88 427 ILE A N 1
ATOM 3480 C CA . ILE A 1 427 ? -12.827 17.947 -4.373 1.00 82.88 427 ILE A CA 1
ATOM 3481 C C . ILE A 1 427 ? -13.649 17.377 -3.215 1.00 82.88 427 ILE A C 1
ATOM 3483 O O . ILE A 1 427 ? -13.105 16.754 -2.311 1.00 82.88 427 ILE A O 1
ATOM 3487 N N . TRP A 1 428 ? -14.969 17.530 -3.227 1.00 75.94 428 TRP A N 1
ATOM 3488 C CA . TRP A 1 428 ? -15.834 17.175 -2.099 1.00 75.94 428 TRP A CA 1
ATOM 3489 C C . TRP A 1 428 ? -16.698 15.928 -2.316 1.00 75.94 428 TRP A C 1
ATOM 3491 O O . TRP A 1 428 ? -17.510 15.639 -1.441 1.00 75.94 428 TRP A O 1
ATOM 3501 N N . ASN A 1 429 ? -16.550 15.177 -3.413 1.00 75.75 429 ASN A N 1
ATOM 3502 C CA . ASN A 1 429 ? -17.391 14.008 -3.714 1.00 75.75 429 ASN A CA 1
ATOM 3503 C C . ASN A 1 429 ? -18.894 14.324 -3.580 1.00 75.75 429 ASN A C 1
ATOM 3505 O O . ASN A 1 429 ? -19.633 13.595 -2.924 1.00 75.75 429 ASN A O 1
ATOM 3509 N N . ASP A 1 430 ? -19.327 15.461 -4.131 1.00 74.75 430 ASP A N 1
ATOM 3510 C CA . ASP A 1 430 ? -20.733 15.897 -4.151 1.00 74.75 430 ASP A CA 1
ATOM 3511 C C . ASP A 1 430 ? -21.350 16.261 -2.785 1.00 74.75 430 ASP A C 1
ATOM 3513 O O . ASP A 1 430 ? -22.553 16.485 -2.681 1.00 74.75 430 ASP A O 1
ATOM 3517 N N . THR A 1 431 ? -20.523 16.425 -1.743 1.00 70.31 431 THR A N 1
ATOM 3518 C CA . THR A 1 431 ? -20.978 16.799 -0.385 1.00 70.31 431 THR A CA 1
ATOM 3519 C C . THR A 1 431 ? -21.026 18.307 -0.101 1.00 70.31 431 THR A C 1
ATOM 3521 O O . THR A 1 431 ? -21.472 18.709 0.972 1.00 70.31 431 THR A O 1
ATOM 3524 N N . ALA A 1 432 ? -20.568 19.157 -1.027 1.00 83.56 432 ALA A N 1
ATOM 3525 C CA . ALA A 1 432 ? -20.487 20.611 -0.842 1.00 83.56 432 ALA A CA 1
ATOM 3526 C C . ALA A 1 432 ? -21.411 21.388 -1.793 1.00 83.56 432 ALA A C 1
ATOM 3528 O O . ALA A 1 432 ? -21.860 20.873 -2.813 1.00 83.56 432 ALA A O 1
ATOM 3529 N N . ASP A 1 433 ? -21.661 22.660 -1.482 1.00 88.88 433 ASP A N 1
ATOM 3530 C CA . ASP A 1 433 ? -22.448 23.576 -2.311 1.00 88.88 433 ASP A CA 1
ATOM 3531 C C . ASP A 1 433 ? -21.572 24.522 -3.170 1.00 88.88 433 ASP A C 1
ATOM 3533 O O . ASP A 1 433 ? -20.359 24.664 -2.990 1.00 88.88 433 ASP A O 1
ATOM 3537 N N . GLU A 1 434 ? -22.189 25.224 -4.123 1.00 89.12 434 GLU A N 1
ATOM 3538 C CA . GLU A 1 434 ? -21.487 26.163 -5.014 1.00 89.12 434 GLU A CA 1
ATOM 3539 C C . GLU A 1 434 ? -20.895 27.397 -4.298 1.00 89.12 434 GLU A C 1
ATOM 3541 O O . GLU A 1 434 ? -19.944 28.028 -4.791 1.00 89.12 434 GLU A O 1
ATOM 3546 N N . GLY A 1 435 ? -21.438 27.765 -3.139 1.00 88.44 435 GLY A N 1
ATOM 3547 C CA . GLY A 1 435 ? -20.901 28.790 -2.248 1.00 88.44 435 GLY A CA 1
ATOM 3548 C C . GLY A 1 435 ? -19.581 28.350 -1.624 1.00 88.44 435 GLY A C 1
ATOM 3549 O O . GLY A 1 435 ? -18.616 29.119 -1.649 1.00 88.44 435 GLY A O 1
ATOM 3550 N N . SER A 1 436 ? -19.481 27.090 -1.197 1.00 89.50 436 SER A N 1
ATOM 3551 C CA . SER A 1 436 ? -18.239 26.484 -0.693 1.00 89.50 436 SER A CA 1
ATOM 3552 C C . SER A 1 436 ? -17.094 26.551 -1.717 1.00 89.50 436 SER A C 1
ATOM 3554 O O . SER A 1 436 ? -15.969 26.931 -1.373 1.00 89.50 436 SER A O 1
ATOM 3556 N N . VAL A 1 437 ? -17.385 26.318 -3.005 1.00 92.44 437 VAL A N 1
ATOM 3557 C CA . VAL A 1 437 ? -16.415 26.522 -4.104 1.00 92.44 437 VAL A CA 1
ATOM 3558 C C . VAL A 1 437 ? -15.967 27.978 -4.188 1.00 92.44 437 VAL A C 1
ATOM 3560 O O . VAL A 1 437 ? -14.778 28.270 -4.317 1.00 92.44 437 VAL A O 1
ATOM 3563 N N . SER A 1 438 ? -16.914 28.909 -4.101 1.00 93.25 438 SER A N 1
ATOM 3564 C CA . SER A 1 438 ? -16.647 30.345 -4.238 1.00 93.25 438 SER A CA 1
ATOM 3565 C C . SER A 1 438 ? -15.759 30.862 -3.094 1.00 93.25 438 SER A C 1
ATOM 3567 O O . SER A 1 438 ? -14.835 31.652 -3.323 1.00 93.25 438 SER A O 1
ATOM 3569 N N . VAL A 1 439 ? -15.976 30.362 -1.873 1.00 94.25 439 VAL A N 1
ATOM 3570 C CA . VAL A 1 439 ? -15.129 30.640 -0.703 1.00 94.25 439 VAL A CA 1
ATOM 3571 C C . VAL A 1 439 ? -13.726 30.070 -0.902 1.00 94.25 439 VAL A C 1
ATOM 3573 O O . VAL A 1 439 ? -12.747 30.790 -0.686 1.00 94.25 439 VAL A O 1
ATOM 3576 N N . LEU A 1 440 ? -13.606 28.817 -1.356 1.00 95.56 440 LEU A N 1
ATOM 3577 C CA . LEU A 1 440 ? -12.304 28.186 -1.581 1.00 95.56 440 LEU A CA 1
ATOM 3578 C C . LEU A 1 440 ? -11.487 28.924 -2.652 1.00 95.56 440 LEU A C 1
ATOM 3580 O O . LEU A 1 440 ? -10.314 29.221 -2.430 1.00 95.56 440 LEU A O 1
ATOM 3584 N N . ILE A 1 441 ? -12.122 29.317 -3.762 1.00 96.38 441 ILE A N 1
ATOM 3585 C CA . ILE A 1 441 ? -11.508 30.139 -4.817 1.00 96.38 441 ILE A CA 1
ATOM 3586 C C . ILE A 1 441 ? -11.003 31.470 -4.260 1.00 96.38 441 ILE A C 1
ATOM 3588 O O . ILE A 1 441 ? -9.905 31.913 -4.596 1.00 96.38 441 ILE A O 1
ATOM 3592 N N . THR A 1 442 ? -11.797 32.118 -3.408 1.00 96.06 442 THR A N 1
ATOM 3593 C CA . THR A 1 442 ? -11.440 33.413 -2.816 1.00 96.06 442 THR A CA 1
ATOM 3594 C C . THR A 1 442 ? -10.211 33.289 -1.917 1.00 96.06 442 THR A C 1
ATOM 3596 O O . THR A 1 442 ? -9.283 34.096 -2.021 1.00 96.06 442 THR A O 1
ATOM 3599 N N . ARG A 1 443 ? -10.165 32.251 -1.074 1.00 95.88 443 ARG A N 1
ATOM 3600 C CA . ARG A 1 443 ? -9.017 31.975 -0.198 1.00 95.88 443 ARG A CA 1
ATOM 3601 C C . ARG A 1 443 ? -7.762 31.637 -1.003 1.00 95.88 443 ARG A C 1
ATOM 3603 O O . ARG A 1 443 ? -6.716 32.245 -0.767 1.00 95.88 443 ARG A O 1
ATOM 3610 N N . LEU A 1 444 ? -7.893 30.780 -2.018 1.00 96.19 444 LEU A N 1
ATOM 3611 C CA . LEU A 1 444 ? -6.794 30.419 -2.912 1.00 96.19 444 LEU A CA 1
ATOM 3612 C C . LEU A 1 444 ? -6.230 31.649 -3.640 1.00 96.19 444 LEU A C 1
ATOM 3614 O O . LEU A 1 444 ? -5.029 31.904 -3.573 1.00 96.19 444 LEU A O 1
ATOM 3618 N N . ARG A 1 445 ? -7.080 32.478 -4.261 1.00 96.06 445 ARG A N 1
ATOM 3619 C CA . ARG A 1 445 ? -6.649 33.723 -4.927 1.00 96.06 445 ARG A CA 1
ATOM 3620 C C . ARG A 1 445 ? -5.908 34.665 -3.976 1.00 96.06 445 ARG A C 1
ATOM 3622 O O . ARG A 1 445 ? -4.891 35.234 -4.359 1.00 96.06 445 ARG A O 1
ATOM 3629 N N . LYS A 1 446 ? -6.358 34.795 -2.723 1.00 94.50 446 LYS A N 1
ATOM 3630 C CA . LYS A 1 446 ? -5.664 35.612 -1.712 1.00 94.50 446 LYS A CA 1
ATOM 3631 C C . LYS A 1 446 ? -4.242 35.105 -1.441 1.00 94.50 446 LYS A C 1
ATOM 3633 O O . LYS A 1 446 ? -3.333 35.913 -1.239 1.00 94.50 446 LYS A O 1
ATOM 3638 N N . LYS A 1 447 ? -4.035 33.785 -1.448 1.00 94.06 447 LYS A N 1
ATOM 3639 C CA . LYS A 1 447 ? -2.708 33.179 -1.272 1.00 94.06 447 LYS A CA 1
ATOM 3640 C C . LYS A 1 447 ? -1.832 33.334 -2.512 1.00 94.06 447 LYS A C 1
ATOM 3642 O O . LYS A 1 447 ? -0.658 33.620 -2.338 1.00 94.06 447 LYS A O 1
ATOM 3647 N N . LEU A 1 448 ? -2.403 33.269 -3.716 1.00 91.94 448 LEU A N 1
ATOM 3648 C CA . LEU A 1 448 ? -1.693 33.443 -4.993 1.00 91.94 448 LEU A CA 1
ATOM 3649 C C . LEU A 1 448 ? -1.271 34.890 -5.310 1.00 91.94 448 LEU A C 1
ATOM 3651 O O . LEU A 1 448 ? -0.463 35.108 -6.208 1.00 91.94 448 LEU A O 1
ATOM 3655 N N . GLY A 1 449 ? -1.805 35.897 -4.614 1.00 89.50 449 GLY A N 1
ATOM 3656 C CA . GLY A 1 449 ? -1.397 37.293 -4.810 1.00 89.50 449 GLY A CA 1
ATOM 3657 C C . GLY A 1 449 ? -1.593 37.769 -6.255 1.00 89.50 449 GLY A C 1
ATOM 3658 O O . GLY A 1 449 ? -2.693 37.668 -6.798 1.00 89.50 449 GLY A O 1
ATOM 3659 N N . LYS A 1 450 ? -0.536 38.283 -6.900 1.00 87.25 450 LYS A N 1
ATOM 3660 C CA . LYS A 1 450 ? -0.597 38.769 -8.295 1.00 87.25 450 LYS A CA 1
ATOM 3661 C C . LYS A 1 450 ? -0.983 37.656 -9.282 1.00 87.25 450 LYS A C 1
ATOM 3663 O O . LYS A 1 450 ? -1.718 37.924 -10.235 1.00 87.25 450 LYS A O 1
ATOM 3668 N N . ALA A 1 451 ? -0.594 36.407 -9.010 1.00 90.06 451 ALA A N 1
ATOM 3669 C CA . ALA A 1 451 ? -0.978 35.250 -9.813 1.00 90.06 451 ALA A CA 1
ATOM 3670 C C . ALA A 1 451 ? -2.463 34.875 -9.679 1.00 90.06 451 ALA A C 1
ATOM 3672 O O . ALA A 1 451 ? -2.945 34.053 -10.448 1.00 90.06 451 ALA A O 1
ATOM 3673 N N . ALA A 1 452 ? -3.249 35.505 -8.797 1.00 91.50 452 ALA A N 1
ATOM 3674 C CA . ALA A 1 452 ? -4.698 35.286 -8.728 1.00 91.50 452 ALA A CA 1
ATOM 3675 C C . ALA A 1 452 ? -5.424 35.531 -10.065 1.00 91.50 452 ALA A C 1
ATOM 3677 O O . ALA A 1 452 ? -6.478 34.940 -10.302 1.00 91.50 452 ALA A O 1
ATOM 3678 N N . LYS A 1 453 ? -4.856 36.380 -10.937 1.00 90.06 453 LYS A N 1
ATOM 3679 C CA . LYS A 1 453 ? -5.374 36.696 -12.282 1.00 90.06 453 LYS A CA 1
ATOM 3680 C C . LYS A 1 453 ? -5.352 35.507 -13.247 1.00 90.06 453 LYS A C 1
ATOM 3682 O O . LYS A 1 453 ? -6.068 35.532 -14.250 1.00 90.06 453 LYS A O 1
ATOM 3687 N N . THR A 1 454 ? -4.560 34.483 -12.936 1.00 91.50 454 THR A N 1
ATOM 3688 C CA . THR A 1 454 ? -4.486 33.236 -13.708 1.00 91.50 454 THR A CA 1
ATOM 3689 C C . THR A 1 454 ? -5.780 32.439 -13.595 1.00 91.50 454 THR A C 1
ATOM 3691 O O . THR A 1 454 ? -6.198 31.823 -14.566 1.00 91.50 454 THR A O 1
ATOM 3694 N N . ILE A 1 455 ? -6.473 32.519 -12.451 1.00 94.56 455 ILE A N 1
ATOM 3695 C CA . ILE A 1 455 ? -7.780 31.896 -12.225 1.00 94.56 455 ILE A CA 1
ATOM 3696 C C . ILE A 1 455 ? -8.863 32.928 -12.530 1.00 94.56 455 ILE A C 1
ATOM 3698 O O . ILE A 1 455 ? -9.048 33.884 -11.775 1.00 94.56 455 ILE A O 1
ATOM 3702 N N . GLN A 1 456 ? -9.654 32.723 -13.579 1.00 93.94 456 GLN A N 1
ATOM 3703 C CA . GLN A 1 456 ? -10.679 33.664 -14.040 1.00 93.94 456 GLN A CA 1
ATOM 3704 C C . GLN A 1 456 ? -12.070 33.034 -13.991 1.00 93.94 456 GLN A C 1
ATOM 3706 O O . GLN A 1 456 ? -12.248 31.877 -14.354 1.00 93.94 456 GLN A O 1
ATOM 3711 N N . GLY A 1 457 ? -13.073 33.802 -13.559 1.00 92.94 457 GLY A N 1
ATOM 3712 C CA . GLY A 1 457 ? -14.469 33.371 -13.672 1.00 92.94 457 GLY A CA 1
ATOM 3713 C C . GLY A 1 457 ? -14.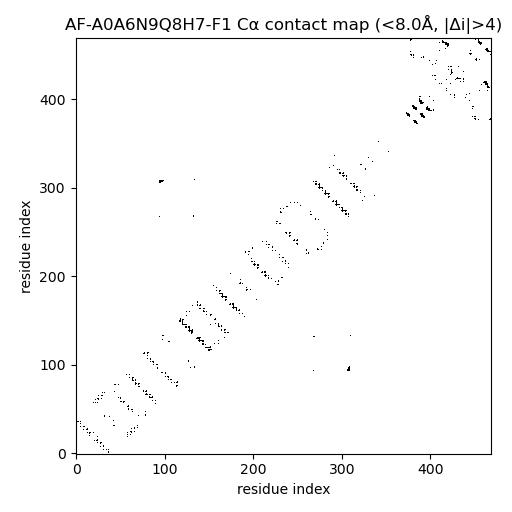944 33.419 -15.128 1.00 92.94 457 GLY A C 1
ATOM 3714 O O . GLY A 1 457 ? -14.490 34.263 -15.911 1.00 92.94 457 GLY A O 1
ATOM 3715 N N . ARG A 1 458 ? -15.861 32.524 -15.499 1.00 91.06 458 ARG A N 1
ATOM 3716 C CA . ARG A 1 458 ? -16.496 32.491 -16.825 1.00 91.06 458 ARG A CA 1
ATOM 3717 C C . ARG A 1 458 ? -18.015 32.509 -16.707 1.00 91.06 458 ARG A C 1
ATOM 3719 O O . ARG A 1 458 ? -18.580 31.959 -15.764 1.00 91.06 458 ARG A O 1
ATOM 3726 N N . LYS A 1 459 ? -18.672 33.134 -17.693 1.00 76.44 459 LYS A N 1
ATOM 3727 C CA . LYS A 1 459 ? -20.136 33.313 -17.730 1.00 76.44 459 LYS A CA 1
ATOM 3728 C C . LYS A 1 459 ? -20.908 31.986 -17.683 1.00 76.44 459 LYS A C 1
ATOM 3730 O O . LYS A 1 459 ? -22.031 31.977 -17.207 1.00 76.44 459 LYS A O 1
ATOM 3735 N N . GLN A 1 460 ? -20.295 30.875 -18.103 1.00 75.38 460 GLN A N 1
ATOM 3736 C CA . GLN A 1 460 ? -20.890 29.532 -18.063 1.00 75.38 460 GLN A CA 1
ATOM 3737 C C . GLN A 1 460 ? -20.899 28.876 -16.659 1.00 75.38 460 GLN A C 1
ATOM 3739 O O . GLN A 1 460 ? -21.151 27.682 -16.552 1.00 75.38 460 GLN A O 1
ATOM 3744 N N . GLY A 1 461 ? -20.623 29.617 -15.574 1.00 77.00 461 GLY A N 1
ATOM 3745 C CA . GLY A 1 461 ? -20.758 29.099 -14.201 1.00 77.00 461 GLY A CA 1
ATOM 3746 C C . GLY A 1 461 ? -19.547 28.312 -13.683 1.00 77.00 461 GLY A C 1
ATOM 3747 O O . GLY A 1 461 ? -19.689 27.384 -12.886 1.00 77.00 461 GLY A O 1
ATOM 3748 N N . GLY A 1 462 ? -18.342 28.679 -14.120 1.00 90.12 462 GLY A N 1
ATOM 3749 C CA . GLY A 1 462 ? -17.102 27.987 -13.766 1.00 90.12 462 GLY A CA 1
ATOM 3750 C C . GLY A 1 462 ? -15.880 28.895 -13.737 1.00 90.12 462 GLY A C 1
ATOM 3751 O O . GLY A 1 462 ? -15.980 30.121 -13.869 1.00 90.12 462 GLY A O 1
ATOM 3752 N N . TYR A 1 463 ? -14.719 28.273 -13.576 1.00 95.50 463 TYR A N 1
ATOM 3753 C CA . TYR A 1 463 ? -13.424 28.936 -13.527 1.00 95.50 463 TYR A CA 1
ATOM 3754 C C . TYR A 1 463 ? -12.474 28.314 -14.542 1.00 95.50 463 TYR A C 1
ATOM 3756 O O . TYR A 1 463 ? -12.504 27.111 -14.769 1.00 95.50 463 TYR A O 1
ATOM 3764 N N . ILE A 1 464 ? -11.625 29.144 -15.132 1.00 93.38 464 ILE A N 1
ATOM 3765 C CA . ILE A 1 464 ? -10.542 28.726 -16.021 1.00 93.38 464 ILE A CA 1
ATOM 3766 C C . ILE A 1 464 ? -9.220 29.181 -15.432 1.00 93.38 464 ILE A C 1
ATOM 3768 O O . ILE A 1 464 ? -9.135 30.284 -14.884 1.00 93.38 464 ILE A O 1
ATOM 3772 N N . PHE A 1 465 ? -8.201 28.347 -15.574 1.00 93.69 465 PHE A N 1
ATOM 3773 C CA . PHE A 1 465 ? -6.830 28.704 -15.257 1.00 93.69 465 PHE A CA 1
ATOM 3774 C C . PHE A 1 465 ? -6.029 28.904 -16.540 1.00 93.69 465 PHE A C 1
ATOM 3776 O O . PHE A 1 465 ? -6.117 28.090 -17.456 1.00 93.69 465 PHE A O 1
ATOM 3783 N N . LYS A 1 466 ? -5.278 30.003 -16.617 1.00 89.94 466 LYS A N 1
ATOM 3784 C CA . LYS A 1 466 ? -4.306 30.281 -17.679 1.00 89.94 466 LYS A CA 1
ATOM 3785 C C . LYS A 1 466 ? -3.060 30.875 -17.047 1.00 89.94 466 LYS A C 1
ATOM 3787 O O . LYS A 1 466 ? -3.179 31.898 -16.361 1.00 89.94 466 LYS A O 1
ATOM 3792 N N . LYS A 1 467 ? -1.890 30.277 -17.272 1.00 77.75 467 LYS A N 1
ATOM 3793 C CA . LYS A 1 467 ? -0.629 30.897 -16.856 1.00 77.75 467 LYS A CA 1
ATOM 3794 C C . LYS A 1 467 ? -0.491 32.262 -17.521 1.00 77.75 467 LYS A C 1
ATOM 3796 O O . LYS A 1 467 ? -0.924 32.476 -18.651 1.00 77.75 467 LYS A O 1
ATOM 3801 N N . SER A 1 468 ? 0.039 33.210 -16.761 1.00 67.62 468 SER A N 1
ATOM 3802 C CA . SER A 1 468 ? 0.528 34.466 -17.327 1.00 67.62 468 SER A CA 1
ATOM 3803 C C . SER A 1 468 ? 2.000 34.255 -17.654 1.00 67.62 468 SER A C 1
ATOM 3805 O O . SER A 1 468 ? 2.703 33.710 -16.800 1.00 67.62 468 SER A O 1
ATOM 3807 N N . GLU A 1 469 ? 2.410 34.629 -18.868 1.00 54.12 469 GLU A N 1
ATOM 3808 C CA . GLU A 1 469 ? 3.821 34.629 -19.282 1.00 54.12 469 GLU A CA 1
ATOM 3809 C C . GLU A 1 469 ? 4.706 35.397 -18.292 1.00 54.12 469 GLU A C 1
ATOM 3811 O O . GLU A 1 469 ? 4.247 36.440 -17.755 1.00 54.12 469 GLU A O 1
#